Protein AF-A0A842Y4D7-F1 (afdb_monomer_lite)

Structure (mmCIF, N/CA/C/O backbone):
data_AF-A0A842Y4D7-F1
#
_entry.id   AF-A0A842Y4D7-F1
#
loop_
_atom_site.group_PDB
_atom_site.id
_atom_site.type_symbol
_atom_site.label_atom_id
_atom_site.label_alt_id
_atom_site.label_comp_id
_atom_site.label_asym_id
_atom_site.label_entity_id
_atom_site.label_seq_id
_atom_site.pdbx_PDB_ins_code
_atom_site.Cartn_x
_atom_site.Cartn_y
_atom_site.Cartn_z
_atom_site.occupancy
_atom_site.B_iso_or_equiv
_atom_site.auth_seq_id
_atom_site.auth_comp_id
_atom_site.auth_asym_id
_atom_site.auth_atom_id
_atom_site.pdbx_PDB_model_num
ATOM 1 N N . MET A 1 1 ? 16.508 -2.108 -83.467 1.00 43.09 1 MET A N 1
ATOM 2 C CA . MET A 1 1 ? 17.441 -2.883 -82.625 1.00 43.09 1 MET A CA 1
ATOM 3 C C . MET A 1 1 ? 18.650 -1.996 -82.368 1.00 43.09 1 MET A C 1
ATOM 5 O O . MET A 1 1 ? 19.491 -1.855 -83.245 1.00 43.09 1 MET A O 1
ATOM 9 N N . GLU A 1 2 ? 18.670 -1.284 -81.241 1.00 44.28 2 GLU A N 1
ATOM 10 C CA . GLU A 1 2 ? 19.806 -0.431 -80.869 1.00 44.28 2 GLU A CA 1
ATOM 11 C C . GLU A 1 2 ? 20.957 -1.318 -80.395 1.00 44.28 2 GLU A C 1
ATOM 13 O O . GLU A 1 2 ? 20.813 -2.070 -79.431 1.00 44.28 2 GLU A O 1
ATOM 18 N N . ARG A 1 3 ? 22.100 -1.260 -81.080 1.00 43.94 3 ARG A N 1
ATOM 19 C CA . ARG A 1 3 ? 23.306 -1.964 -80.644 1.00 43.94 3 ARG A CA 1
ATOM 20 C C . ARG A 1 3 ? 23.939 -1.147 -79.516 1.00 43.94 3 ARG A C 1
ATOM 22 O O . ARG A 1 3 ? 24.615 -0.157 -79.775 1.00 43.94 3 ARG A O 1
ATOM 29 N N . ARG A 1 4 ? 23.667 -1.528 -78.268 1.00 59.62 4 ARG A N 1
ATOM 30 C CA . ARG A 1 4 ? 24.291 -0.928 -77.081 1.00 59.62 4 ARG A CA 1
ATOM 31 C C . ARG A 1 4 ? 25.570 -1.702 -76.769 1.00 59.62 4 ARG A C 1
ATOM 33 O O . ARG A 1 4 ? 25.510 -2.895 -76.490 1.00 59.62 4 ARG A O 1
ATOM 40 N N . ASN A 1 5 ? 26.718 -1.040 -76.875 1.00 72.50 5 ASN A N 1
ATOM 41 C CA . ASN A 1 5 ? 28.014 -1.624 -76.537 1.00 72.50 5 ASN A CA 1
ATOM 42 C C . ASN A 1 5 ? 28.318 -1.344 -75.060 1.00 72.50 5 ASN A C 1
ATOM 44 O O . ASN A 1 5 ? 28.114 -0.222 -74.601 1.00 72.50 5 ASN A O 1
ATOM 48 N N . ILE A 1 6 ? 28.813 -2.347 -74.334 1.00 69.88 6 ILE A N 1
ATOM 49 C CA . ILE A 1 6 ? 29.261 -2.206 -72.944 1.00 69.88 6 ILE A CA 1
ATOM 50 C C . ILE A 1 6 ? 30.786 -2.288 -72.947 1.00 69.88 6 ILE A C 1
ATOM 52 O O . ILE A 1 6 ? 31.352 -3.297 -73.366 1.00 69.88 6 ILE A O 1
ATOM 56 N N . THR A 1 7 ? 31.449 -1.231 -72.484 1.00 77.31 7 THR A N 1
ATOM 57 C CA . THR A 1 7 ? 32.903 -1.216 -72.294 1.00 77.31 7 THR A CA 1
ATOM 58 C C . THR A 1 7 ? 33.212 -1.644 -70.863 1.00 77.31 7 THR A C 1
ATOM 60 O O . THR A 1 7 ? 32.790 -0.983 -69.916 1.00 77.31 7 THR A O 1
ATOM 63 N N . LEU A 1 8 ? 33.947 -2.744 -70.695 1.00 77.88 8 LEU A N 1
ATOM 64 C CA . LEU A 1 8 ? 34.388 -3.233 -69.388 1.00 77.88 8 LEU A CA 1
ATOM 65 C C . LEU A 1 8 ? 35.894 -3.018 -69.240 1.00 77.88 8 LEU A C 1
ATOM 67 O O . LEU A 1 8 ? 36.689 -3.529 -70.023 1.00 77.88 8 LEU A O 1
ATOM 71 N N . GLU A 1 9 ? 36.283 -2.252 -68.225 1.00 83.06 9 GLU A N 1
ATOM 72 C CA . GLU A 1 9 ? 37.677 -2.120 -67.817 1.00 83.06 9 GLU A CA 1
ATOM 73 C C . GLU A 1 9 ? 38.137 -3.373 -67.066 1.00 83.06 9 GLU A C 1
ATOM 75 O O . GLU A 1 9 ? 37.327 -4.117 -66.508 1.00 83.06 9 GLU A O 1
ATOM 80 N N . LYS A 1 10 ? 39.456 -3.570 -66.981 1.00 79.19 10 LYS A N 1
ATOM 81 C CA . LYS A 1 10 ? 40.061 -4.701 -66.263 1.00 79.19 10 LYS A CA 1
ATOM 82 C C . LYS A 1 10 ? 39.532 -4.839 -64.828 1.00 79.19 10 LYS A C 1
ATOM 84 O O . LYS A 1 10 ? 39.167 -5.935 -64.431 1.00 79.19 10 LYS A O 1
ATOM 89 N N . LYS A 1 11 ? 39.352 -3.722 -64.114 1.00 82.56 11 LYS A N 1
ATOM 90 C CA . LYS A 1 11 ? 38.773 -3.701 -62.759 1.00 82.56 11 LYS A CA 1
ATOM 91 C C . LYS A 1 11 ? 37.356 -4.294 -62.691 1.00 82.56 11 LYS A C 1
ATOM 93 O O . LYS A 1 11 ? 37.004 -4.932 -61.709 1.00 82.56 11 LYS A O 1
ATOM 98 N N . HIS A 1 12 ? 36.543 -4.111 -63.736 1.00 79.44 12 HIS A N 1
ATOM 99 C CA . HIS A 1 12 ? 35.196 -4.682 -63.804 1.00 79.44 12 HIS A CA 1
ATOM 100 C C . HIS A 1 12 ? 35.255 -6.183 -64.115 1.00 79.44 12 HIS A C 1
ATOM 102 O O . HIS A 1 12 ? 34.467 -6.949 -63.572 1.00 79.44 12 HIS A O 1
ATOM 108 N N . LEU A 1 13 ? 36.212 -6.623 -64.938 1.00 78.44 13 LEU A N 1
ATOM 109 C CA . LEU A 1 13 ? 36.452 -8.048 -65.192 1.00 78.44 13 LEU A CA 1
ATOM 110 C C . LEU A 1 13 ? 36.974 -8.779 -63.950 1.00 78.44 13 LEU A C 1
ATOM 112 O O . LEU A 1 13 ? 36.591 -9.923 -63.718 1.00 78.44 13 LEU A O 1
ATOM 116 N N . ASP A 1 14 ? 37.789 -8.110 -63.135 1.00 84.00 14 ASP A N 1
ATOM 117 C CA . ASP A 1 14 ? 38.288 -8.658 -61.873 1.00 84.00 14 ASP A CA 1
ATOM 118 C C . ASP A 1 14 ? 37.129 -8.908 -60.888 1.00 84.00 14 ASP A C 1
ATOM 120 O O . ASP A 1 14 ? 37.040 -9.993 -60.312 1.00 84.00 14 ASP A O 1
ATOM 124 N N . ILE A 1 15 ? 36.178 -7.968 -60.775 1.00 80.56 15 ILE A N 1
ATOM 125 C CA . ILE A 1 15 ? 34.949 -8.128 -59.968 1.00 80.56 15 ILE A CA 1
ATOM 126 C C . ILE A 1 15 ? 34.075 -9.273 -60.503 1.00 80.56 15 ILE A C 1
ATOM 128 O O . ILE A 1 15 ? 33.523 -10.055 -59.732 1.00 80.56 15 ILE A O 1
ATOM 132 N N . LEU A 1 16 ? 33.970 -9.406 -61.827 1.00 82.75 16 LEU A N 1
ATOM 133 C CA . LEU A 1 16 ? 33.182 -10.455 -62.480 1.00 82.75 16 LEU A CA 1
ATOM 134 C C . LEU A 1 16 ? 33.858 -11.833 -62.463 1.00 82.75 16 LEU A C 1
ATOM 136 O O . LEU A 1 16 ? 33.208 -12.823 -62.795 1.00 82.75 16 LEU A O 1
ATOM 140 N N . SER A 1 17 ? 35.136 -11.927 -62.080 1.00 84.94 17 SER A N 1
ATOM 141 C CA . SER A 1 17 ? 35.934 -13.157 -62.163 1.00 84.94 17 SER A CA 1
ATOM 142 C C . SER A 1 17 ? 35.267 -14.397 -61.542 1.00 84.94 17 SER A C 1
ATOM 144 O O . SER A 1 17 ? 35.307 -15.454 -62.176 1.00 84.94 17 SER A O 1
ATOM 146 N N . PRO A 1 18 ? 34.605 -14.325 -60.366 1.00 85.69 18 PRO A N 1
ATOM 147 C CA . PRO A 1 18 ? 33.914 -15.482 -59.792 1.00 85.69 18 PRO A CA 1
ATOM 148 C C . PRO A 1 18 ? 32.770 -15.994 -60.681 1.00 85.69 18 PRO A C 1
ATOM 150 O O . PRO A 1 18 ? 32.625 -17.202 -60.874 1.00 85.69 18 PRO A O 1
ATOM 153 N N . LEU A 1 19 ? 31.994 -15.080 -61.269 1.00 84.00 19 LEU A N 1
ATOM 154 C CA . LEU A 1 19 ? 30.869 -15.403 -62.150 1.00 84.00 19 LEU A CA 1
ATOM 155 C C . LEU A 1 19 ? 31.342 -15.868 -63.530 1.00 84.00 19 LEU A C 1
ATOM 157 O O . LEU A 1 19 ? 30.771 -16.804 -64.088 1.00 84.00 19 LEU A O 1
ATOM 161 N N . LEU A 1 20 ? 32.424 -15.280 -64.047 1.00 85.44 20 LEU A N 1
ATOM 162 C CA . LEU A 1 20 ? 33.056 -15.710 -65.295 1.00 85.44 20 LEU A CA 1
ATOM 163 C C . LEU A 1 20 ? 33.589 -17.138 -65.167 1.00 85.44 20 LEU A C 1
ATOM 165 O O . LEU A 1 20 ? 33.287 -17.972 -66.016 1.00 85.44 20 LEU A O 1
ATOM 169 N N . LYS A 1 21 ? 34.273 -17.470 -64.064 1.00 87.94 21 LYS A N 1
ATOM 170 C CA . LYS A 1 21 ? 34.721 -18.845 -63.785 1.00 87.94 21 LYS A CA 1
ATOM 171 C C . LYS A 1 21 ? 33.551 -19.825 -63.704 1.00 87.94 21 LYS A C 1
ATOM 173 O O . LYS A 1 21 ? 33.630 -20.910 -64.276 1.00 87.94 21 LYS A O 1
ATOM 178 N N . LYS A 1 22 ? 32.456 -19.442 -63.035 1.00 89.44 22 LYS A N 1
ATOM 179 C CA . LYS A 1 22 ? 31.232 -20.258 -62.937 1.00 89.44 22 LYS A CA 1
ATOM 180 C C . LYS A 1 22 ? 30.610 -20.528 -64.311 1.00 89.44 22 LYS A C 1
ATOM 182 O O . LYS A 1 22 ? 30.151 -21.637 -64.570 1.00 89.44 22 LYS A O 1
ATOM 187 N N . ASN A 1 23 ? 30.637 -19.534 -65.192 1.00 87.44 23 ASN A N 1
ATOM 188 C CA . ASN A 1 23 ? 30.020 -19.579 -66.513 1.00 87.44 23 ASN A CA 1
ATOM 189 C C . ASN A 1 23 ? 31.018 -19.864 -67.655 1.00 87.44 23 ASN A C 1
ATOM 191 O O . ASN A 1 23 ? 30.720 -19.548 -68.806 1.00 87.44 23 ASN A O 1
ATOM 195 N N . GLN A 1 24 ? 32.185 -20.460 -67.367 1.00 87.81 24 GLN A N 1
ATOM 196 C CA . GLN A 1 24 ? 33.207 -20.835 -68.365 1.00 87.81 24 GLN A CA 1
ATOM 197 C C . GLN A 1 24 ? 33.633 -19.667 -69.277 1.00 87.81 24 GLN A C 1
ATOM 199 O O . GLN A 1 24 ? 33.617 -19.770 -70.502 1.00 87.81 24 GLN A O 1
ATOM 204 N N . ASP A 1 25 ? 33.952 -18.527 -68.666 1.00 84.31 25 ASP A N 1
ATOM 205 C CA . ASP A 1 25 ? 34.339 -17.266 -69.312 1.00 84.31 25 ASP A CA 1
ATOM 206 C C . ASP A 1 25 ? 33.266 -16.667 -70.246 1.00 84.31 25 ASP A C 1
ATOM 208 O O . ASP A 1 25 ? 33.520 -15.734 -71.014 1.00 84.31 25 ASP A O 1
ATOM 212 N N . ASN A 1 26 ? 32.017 -17.138 -70.147 1.00 86.38 26 ASN A N 1
ATOM 213 C CA . ASN A 1 26 ? 30.892 -16.560 -70.866 1.00 86.38 26 ASN A CA 1
ATOM 214 C C . ASN A 1 26 ? 30.383 -15.289 -70.167 1.00 86.38 26 ASN A C 1
ATOM 216 O O . ASN A 1 26 ? 29.622 -15.324 -69.192 1.00 86.38 26 ASN A O 1
ATOM 220 N N . ILE A 1 27 ? 30.764 -14.144 -70.732 1.00 83.00 27 ILE A N 1
ATOM 221 C CA . ILE A 1 27 ? 30.367 -12.814 -70.251 1.00 83.00 27 ILE A CA 1
ATOM 222 C C . ILE A 1 27 ? 28.844 -12.626 -70.314 1.00 83.00 27 ILE A C 1
ATOM 224 O O . ILE A 1 27 ? 28.258 -12.061 -69.396 1.00 83.00 27 ILE A O 1
ATOM 228 N N . SER A 1 28 ? 28.176 -13.126 -71.358 1.00 82.44 28 SER A N 1
ATOM 229 C CA . SER A 1 28 ? 26.723 -12.943 -71.512 1.00 82.44 28 SER A CA 1
ATOM 230 C C . SER A 1 28 ? 25.927 -13.722 -70.465 1.00 82.44 28 SER A C 1
ATOM 232 O O . SER A 1 28 ? 24.941 -13.209 -69.941 1.00 82.44 28 SER A O 1
ATOM 234 N N . ALA A 1 29 ? 26.361 -14.943 -70.139 1.00 83.88 29 ALA A N 1
ATOM 235 C CA . ALA A 1 29 ? 25.757 -15.742 -69.075 1.00 83.88 29 ALA A CA 1
ATOM 236 C C . ALA A 1 29 ? 25.976 -15.097 -67.697 1.00 83.88 29 ALA A C 1
ATOM 238 O O . ALA A 1 29 ? 25.032 -14.974 -66.923 1.00 83.88 29 ALA A O 1
ATOM 239 N N . SER A 1 30 ? 27.183 -14.582 -67.449 1.00 87.38 30 SER A N 1
ATOM 240 C CA . SER A 1 30 ? 27.519 -13.888 -66.199 1.00 87.38 30 SER A CA 1
ATOM 241 C C . SER A 1 30 ? 26.712 -12.598 -66.011 1.00 87.38 30 SER A C 1
ATOM 243 O O . SER A 1 30 ? 26.229 -12.322 -64.919 1.00 87.38 30 SER A O 1
ATOM 245 N N . ILE A 1 31 ? 26.506 -11.821 -67.082 1.00 85.62 31 ILE A N 1
ATOM 246 C CA . ILE A 1 31 ? 25.659 -10.619 -67.044 1.00 85.62 31 ILE A CA 1
ATOM 247 C C . ILE A 1 31 ? 24.193 -10.986 -66.789 1.00 85.62 31 ILE A C 1
ATOM 249 O O . ILE A 1 31 ? 23.522 -10.285 -66.037 1.00 85.62 31 ILE A O 1
ATOM 253 N N . ARG A 1 32 ? 23.685 -12.077 -67.380 1.00 85.75 32 ARG A N 1
ATOM 254 C CA . ARG A 1 32 ? 22.308 -12.531 -67.129 1.00 85.75 32 ARG A CA 1
ATOM 255 C C . ARG A 1 32 ? 22.097 -12.887 -65.659 1.00 85.75 32 ARG A C 1
ATOM 257 O O . ARG A 1 32 ? 21.119 -12.446 -65.079 1.00 85.75 32 ARG A O 1
ATOM 264 N N . GLU A 1 33 ? 23.048 -13.584 -65.052 1.00 85.69 33 GLU A N 1
ATOM 265 C CA . GLU A 1 33 ? 22.995 -13.935 -63.631 1.00 85.69 33 GLU A CA 1
ATOM 266 C C . GLU A 1 33 ? 23.011 -12.699 -62.714 1.00 85.69 33 GLU A C 1
ATOM 268 O O . GLU A 1 33 ? 22.310 -12.666 -61.708 1.00 85.69 33 GLU A O 1
ATOM 273 N N . ILE A 1 34 ? 23.739 -11.642 -63.090 1.00 86.81 34 ILE A N 1
ATOM 274 C CA . ILE A 1 34 ? 23.719 -10.354 -62.373 1.00 86.81 34 ILE A CA 1
ATOM 275 C C . ILE A 1 34 ? 22.367 -9.659 -62.506 1.00 86.81 34 ILE A C 1
ATOM 277 O O . ILE A 1 34 ? 21.892 -9.065 -61.544 1.00 86.81 34 ILE A O 1
ATOM 281 N N . ILE A 1 35 ? 21.747 -9.722 -63.685 1.00 84.81 35 ILE A N 1
ATOM 282 C CA . ILE A 1 35 ? 20.408 -9.165 -63.906 1.00 84.81 35 ILE A CA 1
ATOM 283 C C . ILE A 1 35 ? 19.374 -9.938 -63.080 1.00 84.81 35 ILE A C 1
ATOM 285 O O . ILE A 1 35 ? 18.544 -9.311 -62.429 1.00 84.81 35 ILE A O 1
ATOM 289 N N . ASP A 1 36 ? 19.455 -11.269 -63.054 1.00 86.69 36 ASP A N 1
ATOM 290 C CA . ASP A 1 36 ? 18.560 -12.115 -62.259 1.00 86.69 36 ASP A CA 1
ATOM 291 C C . ASP A 1 36 ? 18.745 -11.850 -60.756 1.00 86.69 36 ASP A C 1
ATOM 293 O O . ASP A 1 36 ? 17.771 -11.721 -60.015 1.00 86.69 36 ASP A O 1
ATOM 297 N N . PHE A 1 37 ? 19.992 -11.687 -60.304 1.00 83.25 37 PHE A N 1
ATOM 298 C CA . PHE A 1 37 ? 20.298 -11.272 -58.937 1.00 83.25 37 PHE A CA 1
ATOM 299 C C . PHE A 1 37 ? 19.726 -9.882 -58.626 1.00 83.25 37 PHE A C 1
ATOM 301 O O . PHE A 1 37 ? 19.046 -9.716 -57.617 1.00 83.25 37 PHE A O 1
ATOM 308 N N . ALA A 1 38 ? 19.926 -8.896 -59.504 1.00 83.44 38 ALA A N 1
ATOM 309 C CA . ALA A 1 38 ? 19.381 -7.552 -59.331 1.00 83.44 38 ALA A CA 1
ATOM 310 C C . ALA A 1 38 ? 17.844 -7.552 -59.273 1.00 83.44 38 ALA A C 1
ATOM 312 O O . ALA A 1 38 ? 17.273 -6.845 -58.448 1.00 83.44 38 ALA A O 1
ATOM 313 N N . ASP A 1 39 ? 17.170 -8.372 -60.082 1.00 82.25 39 ASP A N 1
ATOM 314 C CA . ASP A 1 39 ? 15.712 -8.539 -60.040 1.00 82.25 39 ASP A CA 1
ATOM 315 C C . ASP A 1 39 ? 15.241 -9.151 -58.709 1.00 82.25 39 ASP A C 1
ATOM 317 O O . ASP A 1 39 ? 14.276 -8.669 -58.115 1.00 82.25 39 ASP A O 1
ATOM 321 N N . ILE A 1 40 ? 15.951 -10.157 -58.180 1.00 81.31 40 ILE A N 1
ATOM 322 C CA . ILE A 1 40 ? 15.676 -10.723 -56.847 1.00 81.31 40 ILE A CA 1
ATOM 323 C C . ILE A 1 40 ? 15.850 -9.660 -55.755 1.00 81.31 40 ILE A C 1
ATOM 325 O O . ILE A 1 40 ? 14.991 -9.542 -54.875 1.00 81.31 40 ILE A O 1
ATOM 329 N N . MET A 1 41 ? 16.921 -8.866 -55.818 1.00 74.12 41 MET A N 1
ATOM 330 C CA . MET A 1 41 ? 17.181 -7.809 -54.840 1.00 74.12 41 MET A CA 1
ATOM 331 C C . MET A 1 41 ? 16.126 -6.698 -54.926 1.00 74.12 41 MET A C 1
ATOM 333 O O . MET A 1 41 ? 15.573 -6.307 -53.905 1.00 74.12 41 MET A O 1
ATOM 337 N N . ILE A 1 42 ? 15.743 -6.251 -56.125 1.00 77.75 42 ILE A N 1
ATOM 338 C CA . ILE A 1 42 ? 14.675 -5.251 -56.298 1.00 77.75 42 ILE A CA 1
ATOM 339 C C . ILE A 1 42 ? 13.334 -5.787 -55.782 1.00 77.75 42 ILE A C 1
ATOM 341 O O . ILE A 1 42 ? 12.612 -5.068 -55.095 1.00 77.75 42 ILE A O 1
ATOM 345 N N . LYS A 1 43 ? 12.991 -7.052 -56.054 1.00 77.12 43 LYS A N 1
ATOM 346 C CA . LYS A 1 43 ? 11.752 -7.668 -55.544 1.00 77.12 43 LYS A CA 1
ATOM 347 C C . LYS A 1 43 ? 11.727 -7.786 -54.022 1.00 77.12 43 LYS A C 1
ATOM 349 O O . LYS A 1 43 ? 10.657 -7.669 -53.432 1.00 77.12 43 LYS A O 1
ATOM 354 N N . SER A 1 44 ? 12.882 -8.029 -53.409 1.00 69.12 44 SER A N 1
ATOM 355 C CA . SER A 1 44 ? 12.997 -8.247 -51.963 1.00 69.12 44 SER A CA 1
ATOM 356 C C . SER A 1 44 ? 13.119 -6.935 -51.176 1.00 69.12 44 SER A C 1
ATOM 358 O O . SER A 1 44 ? 12.563 -6.837 -50.086 1.00 69.12 44 SER A O 1
ATOM 360 N N . TYR A 1 45 ? 13.784 -5.917 -51.739 1.00 68.38 45 TYR A N 1
ATOM 361 C CA . TYR A 1 45 ? 14.175 -4.679 -51.042 1.00 68.38 45 TYR A CA 1
ATOM 362 C C . TYR A 1 45 ? 13.611 -3.386 -51.674 1.00 68.38 45 TYR A C 1
ATOM 364 O O . TYR A 1 45 ? 13.830 -2.284 -51.170 1.00 68.38 45 TYR A O 1
ATOM 372 N N . GLY A 1 46 ? 12.863 -3.485 -52.777 1.00 74.31 46 GLY A N 1
ATOM 373 C CA . GLY A 1 46 ? 12.217 -2.367 -53.479 1.00 74.31 46 GLY A CA 1
ATOM 374 C C . GLY A 1 46 ? 13.129 -1.585 -54.434 1.00 74.31 46 GLY A C 1
ATOM 375 O O . GLY A 1 46 ? 12.651 -1.089 -55.455 1.00 74.31 46 GLY A O 1
ATOM 376 N N . SER A 1 47 ? 14.431 -1.503 -54.152 1.00 78.75 47 SER A N 1
ATOM 377 C CA . SER A 1 47 ? 15.455 -0.909 -55.025 1.00 78.75 47 SER A CA 1
ATOM 378 C C . SER A 1 47 ? 16.821 -1.577 -54.815 1.00 78.75 47 SER A C 1
ATOM 380 O O . SER A 1 47 ? 17.020 -2.313 -53.846 1.00 78.75 47 SER A O 1
ATOM 382 N N . ILE A 1 48 ? 17.769 -1.332 -55.728 1.00 75.50 48 ILE A N 1
ATOM 383 C CA . ILE A 1 48 ? 19.151 -1.821 -55.583 1.00 75.50 48 ILE A CA 1
ATOM 384 C C . ILE A 1 48 ? 19.881 -1.022 -54.497 1.00 75.50 48 ILE A C 1
ATOM 386 O O . ILE A 1 48 ? 20.663 -1.593 -53.747 1.00 75.50 48 ILE A O 1
ATOM 390 N N . GLU A 1 49 ? 19.600 0.275 -54.376 1.00 74.94 49 GLU A N 1
ATOM 391 C CA . GLU A 1 49 ? 20.174 1.137 -53.342 1.00 74.94 49 GLU A CA 1
ATOM 392 C C . GLU A 1 49 ? 19.822 0.627 -51.938 1.00 74.94 49 GLU A C 1
ATOM 394 O O . GLU A 1 49 ? 20.719 0.446 -51.122 1.00 74.94 49 GLU A O 1
ATOM 399 N N . ASN A 1 50 ? 18.556 0.264 -51.695 1.00 70.62 50 ASN A N 1
ATOM 400 C CA . ASN A 1 50 ? 18.122 -0.301 -50.412 1.00 70.62 50 ASN A CA 1
ATOM 401 C C . ASN A 1 50 ? 18.789 -1.653 -50.122 1.00 70.62 50 ASN A C 1
ATOM 403 O O . ASN A 1 50 ? 19.125 -1.946 -48.983 1.00 70.62 50 ASN A O 1
ATOM 407 N N . ALA A 1 51 ? 18.984 -2.481 -51.152 1.00 73.88 51 ALA A N 1
ATOM 408 C CA . ALA A 1 51 ? 19.674 -3.762 -51.030 1.00 73.88 51 ALA A CA 1
ATOM 409 C C . ALA A 1 51 ? 21.163 -3.602 -50.679 1.00 73.88 51 ALA A C 1
ATOM 411 O O . ALA A 1 51 ? 21.706 -4.406 -49.923 1.00 73.88 51 ALA A O 1
ATOM 412 N N . ILE A 1 52 ? 21.826 -2.582 -51.233 1.00 73.56 52 ILE A N 1
ATOM 413 C CA . ILE A 1 52 ? 23.213 -2.240 -50.900 1.00 73.56 52 ILE A CA 1
ATOM 414 C C . ILE A 1 52 ? 23.283 -1.692 -49.474 1.00 73.56 52 ILE A C 1
ATOM 416 O O . ILE A 1 52 ? 24.134 -2.140 -48.711 1.00 73.56 52 ILE A O 1
ATOM 420 N N . ASP A 1 53 ? 22.381 -0.786 -49.097 1.00 70.06 53 ASP A N 1
ATOM 421 C CA . ASP A 1 53 ? 22.308 -0.253 -47.736 1.00 70.06 53 ASP A CA 1
ATOM 422 C C . ASP A 1 53 ? 22.063 -1.365 -46.706 1.00 70.06 53 ASP A C 1
ATOM 424 O O . ASP A 1 53 ? 22.750 -1.403 -45.684 1.00 70.06 53 ASP A O 1
ATOM 428 N N . ASP A 1 54 ? 21.173 -2.321 -46.992 1.00 66.25 54 ASP A N 1
ATOM 429 C CA . ASP A 1 54 ? 20.952 -3.500 -46.147 1.00 66.25 54 ASP A CA 1
ATOM 430 C C . ASP A 1 54 ? 22.190 -4.408 -46.095 1.00 66.25 54 ASP A C 1
ATOM 432 O O . ASP A 1 54 ? 22.569 -4.850 -45.014 1.00 66.25 54 ASP A O 1
ATOM 436 N N . ALA A 1 55 ? 22.873 -4.662 -47.217 1.00 65.31 55 ALA A N 1
ATOM 437 C CA . ALA A 1 55 ? 24.081 -5.496 -47.240 1.00 65.31 55 ALA A CA 1
ATOM 438 C C . ALA A 1 55 ? 25.251 -4.865 -46.462 1.00 65.31 55 ALA A C 1
ATOM 440 O O . ALA A 1 55 ? 25.912 -5.541 -45.674 1.00 65.31 55 ALA A O 1
ATOM 441 N N . VAL A 1 56 ? 25.470 -3.557 -46.627 1.00 60.59 56 VAL A N 1
ATOM 442 C CA . VAL A 1 56 ? 26.456 -2.778 -45.860 1.00 60.59 56 VAL A CA 1
ATOM 443 C C . VAL A 1 56 ? 26.059 -2.716 -44.384 1.00 60.59 56 VAL A C 1
ATOM 445 O O . VAL A 1 56 ? 26.919 -2.773 -43.502 1.00 60.59 56 VAL A O 1
ATOM 448 N N . SER A 1 57 ? 24.760 -2.638 -44.091 1.00 58.59 57 SER A N 1
ATOM 449 C CA . SER A 1 57 ? 24.250 -2.711 -42.722 1.00 58.59 57 SER A CA 1
ATOM 450 C C . SER A 1 57 ? 24.511 -4.080 -42.102 1.00 58.59 57 SER A C 1
ATOM 452 O O . SER A 1 57 ? 24.983 -4.127 -40.971 1.00 58.59 57 SER A O 1
ATOM 454 N N . ILE A 1 58 ? 24.298 -5.178 -42.833 1.00 58.47 58 ILE A N 1
ATOM 455 C CA . ILE A 1 58 ? 24.603 -6.549 -42.394 1.00 58.47 58 ILE A CA 1
ATOM 456 C C . ILE A 1 58 ? 26.102 -6.704 -42.113 1.00 58.47 58 ILE A C 1
ATOM 458 O O . ILE A 1 58 ? 26.463 -7.177 -41.040 1.00 58.47 58 ILE A O 1
ATOM 462 N N . GLU A 1 59 ? 26.980 -6.228 -42.996 1.00 52.75 59 GLU A N 1
ATOM 463 C CA . GLU A 1 59 ? 28.435 -6.296 -42.791 1.00 52.75 59 GLU A CA 1
ATOM 464 C C . GLU A 1 59 ? 28.897 -5.445 -41.585 1.00 52.75 59 GLU A C 1
ATOM 466 O O . GLU A 1 59 ? 29.776 -5.846 -40.817 1.00 52.75 59 GLU A O 1
ATOM 471 N N . ARG A 1 60 ? 28.271 -4.282 -41.346 1.00 52.22 60 ARG A N 1
ATOM 472 C CA . ARG A 1 60 ? 28.495 -3.481 -40.123 1.00 52.22 60 ARG A CA 1
ATOM 473 C C . ARG A 1 60 ? 27.939 -4.160 -38.869 1.00 52.22 60 ARG A C 1
ATOM 475 O O . ARG A 1 60 ? 28.547 -4.044 -37.805 1.00 52.22 60 ARG A O 1
ATOM 482 N N . ILE A 1 61 ? 26.807 -4.855 -38.979 1.00 53.84 61 ILE A N 1
ATOM 483 C CA . ILE A 1 61 ? 26.204 -5.641 -37.899 1.00 53.84 61 ILE A CA 1
ATOM 484 C C . ILE A 1 61 ? 27.128 -6.812 -37.541 1.00 53.84 61 ILE A C 1
ATOM 486 O O . ILE A 1 61 ? 27.435 -6.973 -36.371 1.00 53.84 61 ILE A O 1
ATOM 490 N N . GLU A 1 62 ? 27.657 -7.566 -38.503 1.00 53.47 62 GLU A N 1
ATOM 491 C CA . GLU A 1 62 ? 28.538 -8.715 -38.233 1.00 53.47 62 GLU A CA 1
ATOM 492 C C . GLU A 1 62 ? 29.868 -8.328 -37.563 1.00 53.47 62 GLU A C 1
ATOM 494 O O . GLU A 1 62 ? 30.387 -9.077 -36.737 1.00 53.47 62 GLU A O 1
ATOM 499 N N . ASN A 1 63 ? 30.403 -7.139 -37.858 1.00 53.47 63 ASN A N 1
ATOM 500 C CA . ASN A 1 63 ? 31.687 -6.691 -37.310 1.00 53.47 63 ASN A CA 1
ATOM 501 C C . ASN A 1 63 ? 31.596 -6.020 -35.923 1.00 53.47 63 ASN A C 1
ATOM 503 O O . ASN A 1 63 ? 32.627 -5.821 -35.279 1.00 53.47 63 ASN A O 1
ATOM 507 N N . GLN A 1 64 ? 30.400 -5.645 -35.450 1.00 55.00 64 GLN A N 1
ATOM 508 C CA . GLN A 1 64 ? 30.217 -4.925 -34.174 1.00 55.00 64 GLN A CA 1
ATOM 509 C C . GLN A 1 64 ? 29.034 -5.417 -33.320 1.00 55.00 64 GLN A C 1
ATOM 511 O O . GLN A 1 64 ? 28.829 -4.901 -32.220 1.00 55.00 64 GLN A O 1
ATOM 516 N N . ARG A 1 65 ? 28.213 -6.364 -33.797 1.00 62.44 65 ARG A N 1
ATOM 517 C CA . ARG A 1 65 ? 26.926 -6.732 -33.181 1.00 62.44 65 ARG A CA 1
ATOM 518 C C . ARG A 1 65 ? 26.657 -8.235 -33.272 1.00 62.44 65 ARG A C 1
ATOM 520 O O . ARG A 1 65 ? 27.179 -8.944 -34.122 1.00 62.44 65 ARG A O 1
ATOM 527 N N . LEU A 1 66 ? 25.810 -8.721 -32.367 1.00 67.38 66 LEU A N 1
ATOM 528 C CA . LEU A 1 66 ? 25.380 -10.117 -32.318 1.00 67.38 66 LEU A CA 1
ATOM 529 C C . LEU A 1 66 ? 24.000 -10.256 -32.963 1.00 67.38 66 LEU A C 1
ATOM 531 O O . LEU A 1 66 ? 23.040 -9.622 -32.524 1.00 67.38 66 LEU A O 1
ATOM 535 N N . LEU A 1 67 ? 23.895 -11.119 -33.973 1.00 71.62 67 LEU A N 1
ATOM 536 C CA . LEU A 1 67 ? 22.606 -11.576 -34.482 1.00 71.62 67 LEU A CA 1
ATOM 537 C C . LEU A 1 67 ? 22.045 -12.620 -33.513 1.00 71.62 67 LEU A C 1
ATOM 539 O O . LEU A 1 67 ? 22.631 -13.684 -33.318 1.00 71.62 67 LEU A O 1
ATOM 543 N N . VAL A 1 68 ? 20.913 -12.298 -32.893 1.00 79.56 68 VAL A N 1
ATOM 544 C CA . VAL A 1 68 ? 20.190 -13.191 -31.985 1.00 79.56 68 VAL A CA 1
ATOM 545 C C . VAL A 1 68 ? 18.827 -13.529 -32.567 1.00 79.56 68 VAL A C 1
ATOM 547 O O . VAL A 1 68 ? 18.183 -12.694 -33.202 1.00 79.56 68 VAL A O 1
ATOM 550 N N . ASP A 1 69 ? 18.381 -14.762 -32.337 1.00 85.38 69 ASP A N 1
ATOM 551 C CA . ASP A 1 69 ? 17.029 -15.176 -32.695 1.00 85.38 69 ASP A CA 1
ATOM 552 C C . ASP A 1 69 ? 15.978 -14.291 -31.998 1.00 85.38 69 ASP A C 1
ATOM 554 O O . ASP A 1 69 ? 16.162 -13.849 -30.857 1.00 85.38 69 ASP A O 1
ATOM 558 N N . GLN A 1 70 ? 14.853 -14.045 -32.675 1.00 82.06 70 GLN A N 1
ATOM 559 C CA . GLN A 1 70 ? 13.800 -13.169 -32.167 1.00 82.06 70 GLN A CA 1
ATOM 560 C C . GLN A 1 70 ? 13.237 -13.648 -30.819 1.00 82.06 70 GLN A C 1
ATOM 562 O O . GLN A 1 70 ? 12.928 -12.810 -29.970 1.00 82.06 70 GLN A O 1
ATOM 567 N N . ALA A 1 71 ? 13.104 -14.960 -30.597 1.00 87.06 71 ALA A N 1
ATOM 568 C CA . ALA A 1 71 ? 12.587 -15.496 -29.341 1.00 87.06 71 ALA A CA 1
ATOM 569 C C . ALA A 1 71 ? 13.568 -15.255 -28.186 1.00 87.06 71 ALA A C 1
ATOM 571 O O . ALA A 1 71 ? 13.155 -14.833 -27.106 1.00 87.06 71 ALA A O 1
ATOM 572 N N . ILE A 1 72 ? 14.869 -15.439 -28.434 1.00 88.12 72 ILE A N 1
ATOM 573 C CA . ILE A 1 72 ? 15.925 -15.139 -27.455 1.00 88.12 72 ILE A CA 1
ATOM 574 C C . ILE A 1 72 ? 15.907 -13.648 -27.110 1.00 88.12 72 ILE A C 1
ATOM 576 O O . ILE A 1 72 ? 15.982 -13.281 -25.939 1.00 88.12 72 ILE A O 1
ATOM 580 N N . TRP A 1 73 ? 15.753 -12.782 -28.114 1.00 86.88 73 TRP A N 1
ATOM 581 C CA . TRP A 1 73 ? 15.676 -11.341 -27.894 1.00 86.88 73 TRP A CA 1
ATOM 582 C C . TRP A 1 73 ? 14.468 -10.928 -27.045 1.00 86.88 73 TRP A C 1
ATOM 584 O O . TRP A 1 73 ? 14.619 -10.145 -26.108 1.00 86.88 73 TRP A O 1
ATOM 594 N N . GLN A 1 74 ? 13.276 -11.466 -27.326 1.00 88.19 74 GLN A N 1
ATOM 595 C CA . GLN A 1 74 ? 12.096 -11.177 -26.501 1.00 88.19 74 GLN A CA 1
ATOM 596 C C . GLN A 1 74 ? 12.276 -11.670 -25.062 1.00 88.19 74 GLN A C 1
ATOM 598 O O . GLN A 1 74 ? 11.928 -10.943 -24.136 1.00 88.19 74 GLN A O 1
ATOM 603 N N . TRP A 1 75 ? 12.888 -12.839 -24.867 1.00 91.00 75 TRP A N 1
ATOM 604 C CA . TRP A 1 75 ? 13.194 -13.351 -23.532 1.00 91.00 75 TRP A CA 1
ATOM 605 C C . TRP A 1 75 ? 14.164 -12.438 -22.761 1.00 91.00 75 TRP A C 1
ATOM 607 O O . TRP A 1 75 ? 13.905 -12.104 -21.607 1.00 91.00 75 TRP A O 1
ATOM 617 N N . ILE A 1 76 ? 15.235 -11.951 -23.401 1.00 91.06 76 ILE A N 1
ATOM 618 C CA . ILE A 1 76 ? 16.171 -10.991 -22.785 1.00 91.06 76 ILE A CA 1
ATOM 619 C C . ILE A 1 76 ? 15.443 -9.704 -22.375 1.00 91.06 76 ILE A C 1
ATOM 621 O O . ILE A 1 76 ? 15.641 -9.201 -21.267 1.00 91.06 76 ILE A O 1
ATOM 625 N N . LEU A 1 77 ? 14.573 -9.187 -23.245 1.00 90.69 77 LEU A N 1
ATOM 626 C CA . LEU A 1 77 ? 13.772 -8.002 -22.953 1.00 90.69 77 LEU A CA 1
ATOM 627 C C . LEU A 1 77 ? 12.843 -8.219 -21.755 1.00 90.69 77 LEU A C 1
ATOM 629 O O . LEU A 1 77 ? 12.763 -7.350 -20.888 1.00 90.69 77 LEU A O 1
ATOM 633 N N . GLU A 1 78 ? 12.190 -9.378 -21.668 1.00 90.69 78 GLU A N 1
ATOM 634 C CA . GLU A 1 78 ? 11.360 -9.755 -20.521 1.00 90.69 78 GLU A CA 1
ATOM 635 C C . GLU A 1 78 ? 12.173 -9.838 -19.224 1.00 90.69 78 GLU A C 1
ATOM 637 O O . GLU A 1 78 ? 11.746 -9.301 -18.202 1.00 90.69 78 GLU A O 1
ATOM 642 N N . CYS A 1 79 ? 13.372 -10.426 -19.264 1.00 89.38 79 CYS A N 1
ATOM 643 C CA . CYS A 1 79 ? 14.271 -10.497 -18.111 1.00 89.38 79 CYS A CA 1
ATOM 644 C C . CYS A 1 79 ? 14.806 -9.127 -17.659 1.00 89.38 79 CYS A C 1
ATOM 646 O O . CYS A 1 79 ? 15.228 -8.993 -16.513 1.00 89.38 79 CYS A O 1
ATOM 648 N N . SER A 1 80 ? 14.795 -8.117 -18.533 1.00 89.81 80 SER A N 1
ATOM 649 C CA . SER A 1 80 ? 15.233 -6.746 -18.223 1.00 89.81 80 SER A CA 1
ATOM 650 C C . SER A 1 80 ? 14.121 -5.836 -17.678 1.00 89.81 80 SER A C 1
ATOM 652 O O . SER A 1 80 ? 14.362 -4.667 -17.353 1.00 89.81 80 SER A O 1
ATOM 654 N N . ARG A 1 81 ? 12.879 -6.330 -17.593 1.00 90.62 81 ARG A N 1
ATOM 655 C CA . ARG A 1 81 ? 11.742 -5.541 -17.099 1.00 90.62 81 ARG A CA 1
ATOM 656 C C . ARG A 1 81 ? 11.962 -5.111 -15.655 1.00 90.62 81 ARG A C 1
ATOM 658 O O . ARG A 1 81 ? 12.497 -5.860 -14.847 1.00 90.62 81 ARG A O 1
ATOM 665 N N . GLY A 1 82 ? 11.577 -3.872 -15.354 1.00 91.00 82 GLY A N 1
ATOM 666 C CA . GLY A 1 82 ? 11.798 -3.290 -14.028 1.00 91.00 82 GLY A CA 1
ATOM 667 C C . GLY A 1 82 ? 13.261 -3.043 -13.632 1.00 91.00 82 GLY A C 1
ATOM 668 O O . GLY A 1 82 ? 13.481 -2.658 -12.488 1.00 91.00 82 GLY A O 1
ATOM 669 N N . LEU A 1 83 ? 14.239 -3.257 -14.526 1.00 92.94 83 LEU A N 1
ATOM 670 C CA . LEU A 1 83 ? 15.654 -2.957 -14.282 1.00 92.94 83 LEU A CA 1
ATOM 671 C C . LEU A 1 83 ? 16.134 -1.757 -15.103 1.00 92.94 83 LEU A C 1
ATOM 673 O O . LEU A 1 83 ? 15.847 -1.694 -16.305 1.00 92.94 83 LEU A O 1
ATOM 677 N N . LEU A 1 84 ? 16.874 -0.831 -14.491 1.00 92.31 84 LEU A N 1
ATOM 678 C CA . LEU A 1 84 ? 17.548 0.250 -15.208 1.00 92.31 84 LEU A CA 1
ATOM 679 C C . LEU A 1 84 ? 18.895 -0.226 -15.774 1.00 92.31 84 LEU A C 1
ATOM 681 O O . LEU A 1 84 ? 19.623 -0.986 -15.131 1.00 92.31 84 LEU A O 1
ATOM 685 N N . PRO A 1 85 ? 19.266 0.229 -16.982 1.00 89.75 85 PRO A N 1
ATOM 686 C CA . PRO A 1 85 ? 20.578 -0.048 -17.545 1.00 89.75 85 PRO A CA 1
ATOM 687 C C . PRO A 1 85 ? 21.668 0.674 -16.744 1.00 89.75 85 PRO A C 1
ATOM 689 O O . PRO A 1 85 ? 21.526 1.848 -16.393 1.00 89.75 85 PRO A O 1
ATOM 692 N N . GLU A 1 86 ? 22.783 -0.017 -16.499 1.00 85.88 86 GLU A N 1
ATOM 693 C CA . GLU A 1 86 ? 23.961 0.573 -15.861 1.00 85.88 86 GLU A CA 1
ATOM 694 C C . GLU A 1 86 ? 24.510 1.743 -16.689 1.00 85.88 86 GLU A C 1
ATOM 696 O O . GLU A 1 86 ? 24.513 1.698 -17.922 1.00 85.88 86 GLU A O 1
ATOM 701 N N . LYS A 1 87 ? 25.039 2.775 -16.017 1.00 82.25 87 LYS A N 1
ATOM 702 C CA . LYS A 1 87 ? 25.537 3.998 -16.671 1.00 82.25 87 LYS A CA 1
ATOM 703 C C . LYS A 1 87 ? 26.545 3.707 -17.791 1.00 82.25 87 LYS A C 1
ATOM 705 O O . LYS A 1 87 ? 26.405 4.251 -18.880 1.00 82.25 87 LYS A O 1
ATOM 710 N N . GLY A 1 88 ? 27.478 2.776 -17.570 1.00 81.06 88 GLY A N 1
ATOM 711 C CA . GLY A 1 88 ? 28.466 2.388 -18.583 1.00 81.06 88 GLY A CA 1
ATOM 712 C C . GLY A 1 88 ? 27.855 1.763 -19.845 1.00 81.06 88 GLY A C 1
ATOM 713 O O . GLY A 1 88 ? 28.387 1.944 -20.936 1.00 81.06 88 GLY A O 1
ATOM 714 N N . ILE A 1 89 ? 26.708 1.079 -19.732 1.00 83.88 89 ILE A N 1
ATOM 715 C CA . ILE A 1 89 ? 25.977 0.557 -20.898 1.00 83.88 89 ILE A CA 1
ATOM 716 C C . ILE A 1 89 ? 25.385 1.722 -21.693 1.00 83.88 89 ILE A C 1
ATOM 718 O O . ILE A 1 89 ? 25.529 1.764 -22.912 1.00 83.88 89 ILE A O 1
ATOM 722 N N . VAL A 1 90 ? 24.767 2.689 -21.012 1.00 84.88 90 VAL A N 1
ATOM 723 C CA . VAL A 1 90 ? 24.167 3.870 -21.652 1.00 84.88 90 VAL A CA 1
ATOM 724 C C . VAL A 1 90 ? 25.230 4.690 -22.387 1.00 84.88 90 VAL A C 1
ATOM 726 O O . VAL A 1 90 ? 25.054 5.005 -23.561 1.00 84.88 90 VAL A O 1
ATOM 729 N N . GLU A 1 91 ? 26.365 4.949 -21.734 1.00 79.81 91 GLU A N 1
ATOM 730 C CA . GLU A 1 91 ? 27.513 5.670 -22.306 1.00 79.81 91 GLU A CA 1
ATOM 731 C C . GLU A 1 91 ? 28.169 4.929 -23.482 1.00 79.81 91 GLU A C 1
ATOM 733 O O . GLU A 1 91 ? 28.775 5.558 -24.345 1.00 79.81 91 GLU A O 1
ATOM 738 N N . SER A 1 92 ? 28.054 3.598 -23.545 1.00 78.75 92 SER A N 1
ATOM 739 C CA . SER A 1 92 ? 28.571 2.817 -24.678 1.00 78.75 92 SER A CA 1
ATOM 740 C C . SER A 1 92 ? 27.660 2.842 -25.909 1.00 78.75 92 SER A C 1
ATOM 742 O O . SER A 1 92 ? 28.128 2.609 -27.023 1.00 78.75 92 SER A O 1
ATOM 744 N N . LEU A 1 93 ? 26.361 3.099 -25.719 1.00 77.69 93 LEU A N 1
ATOM 745 C CA . LEU A 1 93 ? 25.364 3.105 -26.792 1.00 77.69 93 LEU A CA 1
ATOM 746 C C . LEU A 1 93 ? 25.188 4.488 -27.427 1.00 77.69 93 LEU A C 1
ATOM 748 O O . LEU A 1 93 ? 24.729 4.575 -28.565 1.00 77.69 93 LEU A O 1
ATOM 752 N N . ILE A 1 94 ? 25.513 5.552 -26.691 1.00 72.62 94 ILE A N 1
ATOM 753 C CA . ILE A 1 94 ? 25.273 6.94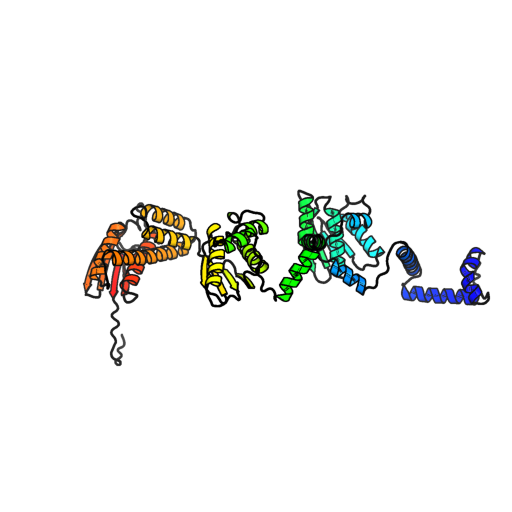3 -27.080 1.00 72.62 94 ILE A CA 1
ATOM 754 C C . ILE A 1 94 ? 26.514 7.762 -26.746 1.00 72.62 94 ILE A C 1
ATOM 756 O O . ILE A 1 94 ? 27.028 7.686 -25.633 1.00 72.62 94 ILE A O 1
ATOM 760 N N . GLU A 1 95 ? 27.003 8.549 -27.705 1.00 61.19 95 GLU A N 1
ATOM 761 C CA . GLU A 1 95 ? 28.227 9.324 -27.511 1.00 61.19 95 GLU A CA 1
ATOM 762 C C . GLU A 1 95 ? 28.081 10.360 -26.370 1.00 61.19 95 GLU A C 1
ATOM 764 O O . GLU A 1 95 ? 27.126 11.143 -26.372 1.00 61.19 95 GLU A O 1
ATOM 769 N N . PRO A 1 96 ? 29.051 10.456 -25.433 1.00 51.22 96 PRO A N 1
ATOM 770 C CA . PRO A 1 96 ? 28.942 11.271 -24.211 1.00 51.22 96 PRO A CA 1
ATOM 771 C C . PRO A 1 96 ? 28.761 12.787 -24.398 1.00 51.22 96 PRO A C 1
ATOM 773 O O . PRO A 1 96 ? 28.534 13.506 -23.428 1.00 51.22 96 PRO A O 1
ATOM 776 N N . HIS A 1 97 ? 28.914 13.307 -25.617 1.00 50.03 97 HIS A N 1
ATOM 777 C CA . HIS A 1 97 ? 29.062 14.744 -25.872 1.00 50.03 97 HIS A CA 1
ATOM 778 C C . HIS A 1 97 ? 27.738 15.480 -26.145 1.00 50.03 97 HIS A C 1
ATOM 780 O O . HIS A 1 97 ? 27.761 16.696 -26.320 1.00 50.03 97 HIS A O 1
ATOM 786 N N . PHE A 1 98 ? 26.592 14.785 -26.158 1.00 49.69 98 PHE A N 1
ATOM 787 C CA . PHE A 1 98 ? 25.315 15.343 -26.636 1.00 49.69 98 PHE A CA 1
ATOM 788 C C . PHE A 1 98 ? 24.191 15.457 -25.602 1.00 49.69 98 PHE A C 1
ATOM 790 O O . PHE A 1 98 ? 23.074 15.817 -25.970 1.00 49.69 98 PHE A O 1
ATOM 797 N N . PHE A 1 99 ? 24.444 15.222 -24.312 1.00 56.97 99 PHE A N 1
ATOM 798 C CA . PHE A 1 99 ? 23.363 15.311 -23.325 1.00 56.97 99 PHE A CA 1
ATOM 799 C C . PHE A 1 99 ? 22.728 16.711 -23.248 1.00 56.97 99 PHE A C 1
ATOM 801 O O . PHE A 1 99 ? 21.591 16.817 -22.829 1.00 56.97 99 PHE A O 1
ATOM 808 N N . SER A 1 100 ? 23.374 17.785 -23.711 1.00 57.50 100 SER A N 1
ATOM 809 C CA . SER A 1 100 ? 22.794 19.135 -23.647 1.00 57.50 100 SER A CA 1
ATOM 810 C C . SER A 1 100 ? 21.554 19.369 -24.525 1.00 57.50 100 SER A C 1
ATOM 812 O O . SER A 1 100 ? 20.868 20.364 -24.304 1.00 57.50 100 SER A O 1
ATOM 814 N N . ASP A 1 101 ? 21.270 18.515 -25.517 1.00 78.06 101 ASP A N 1
ATOM 815 C CA . ASP A 1 101 ? 20.114 18.672 -26.411 1.00 78.06 101 ASP A CA 1
ATOM 816 C C . ASP A 1 101 ? 19.026 17.625 -26.124 1.00 78.06 101 ASP A C 1
ATOM 818 O O . ASP A 1 101 ? 19.074 16.486 -26.595 1.00 78.06 101 ASP A O 1
ATOM 822 N N . ILE A 1 102 ? 18.027 18.037 -25.341 1.00 84.31 102 ILE A N 1
ATOM 823 C CA . ILE A 1 102 ? 16.884 17.207 -24.947 1.00 84.31 102 ILE A CA 1
ATOM 824 C C . ILE A 1 102 ? 16.068 16.777 -26.178 1.00 84.31 102 ILE A C 1
ATOM 826 O O . ILE A 1 102 ? 15.645 15.629 -26.257 1.00 84.31 102 ILE A O 1
ATOM 830 N N . GLU A 1 103 ? 15.851 17.650 -27.163 1.00 86.56 103 GLU A N 1
ATOM 831 C CA . GLU A 1 103 ? 15.100 17.279 -28.370 1.00 86.56 103 GLU A CA 1
ATOM 832 C C . GLU A 1 103 ? 15.920 16.322 -29.249 1.00 86.56 103 GLU A C 1
ATOM 834 O O . GLU A 1 103 ? 15.410 15.295 -29.713 1.00 86.56 103 GLU A O 1
ATOM 839 N N . GLY A 1 104 ? 17.215 16.611 -29.410 1.00 86.31 104 GLY A N 1
ATOM 840 C CA . GLY A 1 104 ? 18.153 15.817 -30.202 1.00 86.31 104 GLY A CA 1
ATOM 841 C C . GLY A 1 104 ? 18.297 14.361 -29.751 1.00 86.31 104 GLY A C 1
ATOM 842 O O . GLY A 1 104 ? 18.597 13.495 -30.579 1.00 86.31 104 GLY A O 1
ATOM 843 N N . LEU A 1 105 ? 18.014 14.047 -28.479 1.00 87.94 105 LEU A N 1
ATOM 844 C CA . LEU A 1 105 ? 17.974 12.664 -27.988 1.00 87.94 105 LEU A CA 1
ATOM 845 C C . LEU A 1 105 ? 16.960 11.807 -28.753 1.00 87.94 105 LEU A C 1
ATOM 847 O O . LEU A 1 105 ? 17.248 10.649 -29.055 1.00 87.94 105 LEU A O 1
ATOM 851 N N . ALA A 1 106 ? 15.793 12.351 -29.119 1.00 90.75 106 ALA A N 1
ATOM 852 C CA . ALA A 1 106 ? 14.804 11.591 -29.883 1.00 90.75 106 ALA A CA 1
ATOM 853 C C . ALA A 1 106 ? 15.360 11.158 -31.248 1.00 90.75 106 ALA A C 1
ATOM 855 O O . ALA A 1 106 ? 15.147 10.019 -31.665 1.00 90.75 106 ALA A O 1
ATOM 856 N N . THR A 1 107 ? 16.110 12.035 -31.919 1.00 88.94 107 THR A N 1
ATOM 857 C CA . THR A 1 107 ? 16.778 11.733 -33.192 1.00 88.94 107 THR A CA 1
ATOM 858 C C . THR A 1 107 ? 17.843 10.654 -33.011 1.00 88.94 107 THR A C 1
ATOM 860 O O . THR A 1 107 ? 17.814 9.656 -33.724 1.00 88.94 107 THR A O 1
ATOM 863 N N . GLN A 1 108 ? 18.700 10.771 -31.994 1.00 86.38 108 GLN A N 1
ATOM 864 C CA . GLN A 1 108 ? 19.749 9.777 -31.727 1.00 86.38 108 GLN A CA 1
ATOM 865 C C . GLN A 1 108 ? 19.182 8.387 -31.424 1.00 86.38 108 GLN A C 1
ATOM 867 O O . GLN A 1 108 ? 19.662 7.382 -31.950 1.00 86.38 108 GLN A O 1
ATOM 872 N N . PHE A 1 109 ? 18.126 8.304 -30.610 1.00 89.75 109 PHE A N 1
ATOM 873 C CA . PHE A 1 109 ? 17.479 7.025 -30.330 1.00 89.75 109 PHE A CA 1
ATOM 874 C C . PHE A 1 109 ? 16.713 6.472 -31.538 1.00 89.75 109 PHE A C 1
ATOM 876 O O . PHE A 1 109 ? 16.634 5.251 -31.684 1.00 89.75 109 PHE A O 1
ATOM 883 N N . ASN A 1 110 ? 16.172 7.323 -32.418 1.00 89.31 110 ASN A N 1
ATOM 884 C CA . ASN A 1 110 ? 15.617 6.872 -33.697 1.00 89.31 110 ASN A CA 1
ATOM 885 C C . ASN A 1 110 ? 16.710 6.276 -34.592 1.00 89.31 110 ASN A C 1
ATOM 887 O O . ASN A 1 110 ? 16.511 5.185 -35.124 1.00 89.31 110 ASN A O 1
ATOM 891 N N . ASP A 1 111 ? 17.868 6.929 -34.702 1.00 84.38 111 ASP A N 1
ATOM 892 C CA . ASP A 1 111 ? 19.010 6.423 -35.470 1.00 84.38 111 ASP A CA 1
ATOM 893 C C . ASP A 1 111 ? 19.522 5.102 -34.890 1.00 84.38 111 ASP A C 1
ATOM 895 O O . ASP A 1 111 ? 19.783 4.153 -35.630 1.00 84.38 111 ASP A O 1
ATOM 899 N N . LEU A 1 112 ? 19.599 4.990 -33.560 1.00 84.62 112 LEU A N 1
ATOM 900 C CA . LEU A 1 112 ? 19.908 3.733 -32.879 1.00 84.62 112 LEU A CA 1
ATOM 901 C C . LEU A 1 112 ? 18.887 2.644 -33.235 1.00 84.62 112 LEU A C 1
ATOM 903 O O . LEU A 1 112 ? 19.282 1.534 -33.587 1.00 84.62 112 LEU A O 1
ATOM 907 N N . CYS A 1 113 ? 17.587 2.947 -33.192 1.00 85.06 113 CYS A N 1
ATOM 908 C CA . CYS A 1 113 ? 16.544 1.989 -33.559 1.00 85.06 113 CYS A CA 1
ATOM 909 C C . CYS A 1 113 ? 16.679 1.534 -35.016 1.00 85.06 113 CYS A C 1
ATOM 911 O O . CYS A 1 113 ? 16.641 0.333 -35.269 1.00 85.06 113 CYS A O 1
ATOM 913 N N . ILE A 1 114 ? 16.893 2.458 -35.958 1.00 82.12 114 ILE A N 1
ATOM 914 C CA . ILE A 1 114 ? 17.106 2.146 -37.381 1.00 82.12 114 ILE A CA 1
ATOM 915 C C . ILE A 1 114 ? 18.324 1.239 -37.540 1.00 82.12 114 ILE A C 1
ATOM 917 O O . ILE A 1 114 ? 18.232 0.175 -38.148 1.00 82.12 114 ILE A O 1
ATOM 921 N N . ASN A 1 115 ? 19.439 1.615 -36.916 1.00 75.25 115 ASN A N 1
ATOM 922 C CA . ASN A 1 115 ? 20.677 0.852 -36.948 1.00 75.25 115 ASN A CA 1
ATOM 923 C C . ASN A 1 115 ? 20.501 -0.567 -36.393 1.00 75.25 115 ASN A C 1
ATOM 925 O O . ASN A 1 115 ? 21.127 -1.496 -36.896 1.00 75.25 115 ASN A O 1
ATOM 929 N N . LEU A 1 116 ? 19.673 -0.749 -35.364 1.00 76.56 116 LEU A N 1
ATOM 930 C CA . LEU A 1 116 ? 19.381 -2.052 -34.763 1.00 76.56 116 LEU A CA 1
ATOM 931 C C . LEU A 1 116 ? 18.254 -2.820 -35.481 1.00 76.56 116 LEU A C 1
ATOM 933 O O . LEU A 1 116 ? 17.892 -3.913 -35.046 1.00 76.56 116 LEU A O 1
ATOM 937 N N . GLY A 1 117 ? 17.675 -2.270 -36.555 1.00 74.62 117 GLY A N 1
ATOM 938 C CA . GLY A 1 117 ? 16.533 -2.863 -37.259 1.00 74.62 117 GLY A CA 1
ATOM 939 C C . GLY A 1 117 ? 15.237 -2.864 -36.435 1.00 74.62 117 GLY A C 1
ATOM 940 O O . GLY A 1 117 ? 14.329 -3.665 -36.670 1.00 74.62 117 GLY A O 1
ATOM 941 N N . TRP A 1 118 ? 15.138 -2.001 -35.425 1.00 85.19 118 TRP A N 1
ATOM 942 C CA . TRP A 1 118 ? 13.983 -1.905 -34.542 1.00 85.19 118 TRP A CA 1
ATOM 943 C C . TRP A 1 118 ? 12.908 -1.005 -35.148 1.00 85.19 118 TRP A C 1
ATOM 945 O O . TRP A 1 118 ? 13.166 0.088 -35.639 1.00 85.19 118 TRP A O 1
ATOM 955 N N . LYS A 1 119 ? 11.650 -1.449 -35.059 1.00 83.56 119 LYS A N 1
ATOM 956 C CA . LYS A 1 119 ? 10.486 -0.731 -35.614 1.00 83.56 119 LYS A CA 1
ATOM 957 C C . LYS A 1 119 ? 9.985 0.414 -34.726 1.00 83.56 119 LYS A C 1
ATOM 959 O O . LYS A 1 119 ? 8.946 1.001 -35.032 1.00 83.56 119 LYS A O 1
ATOM 964 N N . THR A 1 120 ? 10.653 0.675 -33.605 1.00 89.88 120 THR A N 1
ATOM 965 C CA . THR A 1 120 ? 10.244 1.711 -32.658 1.00 89.88 120 THR A CA 1
ATOM 966 C C . THR A 1 120 ? 10.602 3.088 -33.202 1.00 89.88 120 THR A C 1
ATOM 968 O O . THR A 1 120 ? 11.721 3.307 -33.649 1.00 89.88 120 THR A O 1
ATOM 971 N N . LYS A 1 121 ? 9.647 4.015 -33.148 1.00 93.06 121 LYS A N 1
ATOM 972 C CA . LYS A 1 121 ? 9.817 5.424 -33.504 1.00 93.06 121 LYS A CA 1
ATOM 973 C C . LYS A 1 121 ? 9.582 6.293 -32.283 1.00 93.06 121 LYS A C 1
ATOM 975 O O . LYS A 1 121 ? 8.587 6.089 -31.581 1.00 93.06 121 LYS A O 1
ATOM 980 N N . ILE A 1 122 ? 10.452 7.268 -32.072 1.00 95.50 122 ILE A N 1
ATOM 981 C CA . ILE A 1 122 ? 10.405 8.219 -30.965 1.00 95.50 122 ILE A CA 1
ATOM 982 C C . ILE A 1 122 ? 10.087 9.606 -31.518 1.00 95.50 122 ILE A C 1
ATOM 984 O O . ILE A 1 122 ? 10.779 10.102 -32.399 1.00 95.50 122 ILE A O 1
ATOM 988 N N . ASN A 1 123 ? 9.050 10.246 -30.987 1.00 94.69 123 ASN A N 1
ATOM 989 C CA . ASN A 1 123 ? 8.725 11.636 -31.291 1.00 94.69 123 ASN A CA 1
ATOM 990 C C . ASN A 1 123 ? 8.871 12.484 -30.030 1.00 94.69 123 ASN A C 1
ATOM 992 O O . ASN A 1 123 ? 8.336 12.111 -28.984 1.00 94.69 123 ASN A O 1
ATOM 996 N N . PHE A 1 124 ? 9.529 13.632 -30.150 1.00 94.19 124 PHE A N 1
ATOM 997 C CA . PHE A 1 124 ? 9.622 14.631 -29.090 1.00 94.19 124 PHE A CA 1
ATOM 998 C C . PHE A 1 124 ? 8.511 15.683 -29.223 1.00 94.19 124 PHE A C 1
ATOM 1000 O O . PHE A 1 124 ? 8.081 16.015 -30.330 1.00 94.19 124 PHE A O 1
ATOM 1007 N N . LYS A 1 125 ? 8.018 16.185 -28.089 1.00 93.62 125 LYS A N 1
ATOM 1008 C CA . LYS A 1 125 ? 7.130 17.348 -27.994 1.00 93.62 125 LYS A CA 1
ATOM 1009 C C . LYS A 1 125 ? 7.495 18.176 -26.766 1.00 93.62 125 LYS A C 1
ATOM 1011 O O . LYS A 1 125 ? 7.741 17.617 -25.700 1.00 93.62 125 LYS A O 1
ATOM 1016 N N . GLU A 1 126 ? 7.426 19.495 -26.895 1.00 87.88 126 GLU A N 1
ATOM 1017 C CA . GLU A 1 126 ? 7.574 20.408 -25.760 1.00 87.88 126 GLU A CA 1
ATOM 1018 C C . GLU A 1 126 ? 6.448 20.212 -24.712 1.00 87.88 126 GLU A C 1
ATOM 1020 O O . GLU A 1 126 ? 5.320 19.858 -25.084 1.00 87.88 126 GLU A O 1
ATOM 1025 N N . PRO A 1 127 ? 6.702 20.445 -23.405 1.00 85.31 127 PRO A N 1
ATOM 1026 C CA . PRO A 1 127 ? 7.962 20.923 -22.824 1.00 85.31 127 PRO A CA 1
ATOM 1027 C C . PRO A 1 127 ? 9.071 19.856 -22.778 1.00 85.31 127 PRO A C 1
ATOM 1029 O O . PRO A 1 127 ? 10.157 20.132 -23.267 1.00 85.31 127 PRO A O 1
ATOM 1032 N N . ILE A 1 128 ? 8.817 18.640 -22.271 1.00 93.00 128 ILE A N 1
ATOM 1033 C CA . ILE A 1 128 ? 9.736 17.485 -22.374 1.00 93.00 128 ILE A CA 1
ATOM 1034 C C . ILE A 1 128 ? 8.912 16.187 -22.415 1.00 93.00 128 ILE A C 1
ATOM 1036 O O . ILE A 1 128 ? 8.699 15.522 -21.399 1.00 93.00 128 ILE A O 1
ATOM 1040 N N . ILE A 1 129 ? 8.379 15.841 -23.587 1.00 95.38 129 ILE A N 1
ATOM 1041 C CA . ILE A 1 129 ? 7.521 14.665 -23.771 1.00 95.38 129 ILE A CA 1
ATOM 1042 C C . ILE A 1 129 ? 8.073 13.787 -24.891 1.00 95.38 129 ILE A C 1
ATOM 1044 O O . ILE A 1 129 ? 8.129 14.209 -26.044 1.00 95.38 129 ILE A O 1
ATOM 1048 N N . TYR A 1 130 ? 8.367 12.526 -24.574 1.00 95.94 130 TYR A N 1
ATOM 1049 C CA . TYR A 1 130 ? 8.726 11.507 -25.559 1.00 95.94 130 TYR A CA 1
ATOM 1050 C C . TYR A 1 130 ? 7.547 10.570 -25.813 1.00 95.94 130 TYR A C 1
ATOM 1052 O O . TYR A 1 130 ? 6.928 10.042 -24.888 1.00 95.94 130 TYR A O 1
ATOM 1060 N N . ILE A 1 131 ? 7.231 10.346 -27.085 1.00 96.25 131 ILE A N 1
ATOM 1061 C CA . ILE A 1 131 ? 6.181 9.430 -27.529 1.00 96.25 131 ILE A CA 1
ATOM 1062 C C . ILE A 1 131 ? 6.834 8.323 -28.345 1.00 96.25 131 ILE A C 1
ATOM 1064 O O . ILE A 1 131 ? 7.270 8.550 -29.473 1.00 96.25 131 ILE A O 1
ATOM 1068 N N . LEU A 1 132 ? 6.869 7.121 -27.780 1.00 96.19 132 LEU A N 1
ATOM 1069 C CA . LEU A 1 132 ? 7.422 5.929 -28.403 1.00 96.19 132 LEU A CA 1
ATOM 1070 C C . LEU A 1 132 ? 6.288 5.119 -29.028 1.00 96.19 132 LEU A C 1
ATOM 1072 O O . LEU A 1 132 ? 5.286 4.830 -28.374 1.00 96.19 132 LEU A O 1
ATOM 1076 N N . SER A 1 133 ? 6.448 4.730 -30.287 1.00 94.00 133 SER A N 1
ATOM 1077 C CA . SER A 1 133 ? 5.440 4.013 -31.074 1.00 94.00 133 SER A CA 1
ATOM 1078 C C . SER A 1 133 ? 6.065 2.874 -31.871 1.00 94.00 133 SER A C 1
ATOM 1080 O O . SER A 1 133 ? 7.235 2.948 -32.224 1.00 94.00 133 SER A O 1
ATOM 1082 N N . GLY A 1 134 ? 5.300 1.823 -32.170 1.00 87.88 134 GLY A N 1
ATOM 1083 C CA . GLY A 1 134 ? 5.841 0.639 -32.851 1.00 87.88 134 GLY A CA 1
ATOM 1084 C C . GLY A 1 134 ? 6.687 -0.250 -31.928 1.00 87.88 134 GLY A C 1
ATOM 1085 O O . GLY A 1 134 ? 6.815 0.022 -30.733 1.00 87.88 134 GLY A O 1
ATOM 1086 N N . GLY A 1 135 ? 7.203 -1.356 -32.471 1.00 86.25 135 GLY A N 1
ATOM 1087 C CA . GLY A 1 135 ? 7.915 -2.379 -31.689 1.00 86.25 135 GLY A CA 1
ATOM 1088 C C . GLY A 1 135 ? 7.039 -3.102 -30.651 1.00 86.25 135 GLY A C 1
ATOM 1089 O O . GLY A 1 135 ? 5.821 -2.898 -30.585 1.00 86.25 135 GLY A O 1
ATOM 1090 N N . SER A 1 136 ? 7.654 -3.965 -29.836 1.00 88.12 136 SER A N 1
ATOM 1091 C CA . SER A 1 136 ? 6.991 -4.569 -28.668 1.00 88.12 136 SER A CA 1
ATOM 1092 C C . SER A 1 136 ? 6.963 -3.604 -27.476 1.00 88.12 136 SER A C 1
ATOM 1094 O O . SER A 1 136 ? 7.699 -2.618 -27.433 1.00 88.12 136 SER A O 1
ATOM 1096 N N . GLU A 1 137 ? 6.096 -3.862 -26.496 1.00 89.94 137 GLU A N 1
ATOM 1097 C CA . GLU A 1 137 ? 6.017 -3.044 -25.277 1.00 89.94 137 GLU A CA 1
ATOM 1098 C C . GLU A 1 137 ? 7.345 -3.026 -24.514 1.00 89.94 137 GLU A C 1
ATOM 1100 O O . GLU A 1 137 ? 7.839 -1.950 -24.188 1.00 89.94 137 GLU A O 1
ATOM 1105 N N . ASN A 1 138 ? 7.978 -4.190 -24.348 1.00 90.31 138 ASN A N 1
ATOM 1106 C CA . ASN A 1 138 ? 9.266 -4.308 -23.663 1.00 90.31 138 ASN A CA 1
ATOM 1107 C C . ASN A 1 138 ? 10.388 -3.552 -24.399 1.00 90.31 138 ASN A C 1
ATOM 1109 O O . ASN A 1 138 ? 11.262 -2.975 -23.760 1.00 90.31 138 ASN A O 1
ATOM 1113 N N . GLN A 1 139 ? 10.354 -3.497 -25.739 1.00 90.88 139 GLN A N 1
ATOM 1114 C CA . GLN A 1 139 ? 11.297 -2.679 -26.517 1.00 90.88 139 GLN A CA 1
ATOM 1115 C C . GLN A 1 139 ? 11.109 -1.188 -26.238 1.00 90.88 139 GLN A C 1
ATOM 1117 O O . GLN A 1 139 ? 12.086 -0.468 -26.039 1.00 90.88 139 GLN A O 1
ATOM 1122 N N . ARG A 1 140 ? 9.856 -0.714 -26.205 1.00 92.88 140 ARG A N 1
ATOM 1123 C CA . ARG A 1 140 ? 9.561 0.682 -25.854 1.00 92.88 140 ARG A CA 1
ATOM 1124 C C . ARG A 1 140 ? 9.961 0.991 -24.413 1.00 92.88 140 ARG A C 1
ATOM 1126 O O . ARG A 1 140 ? 10.491 2.067 -24.168 1.00 92.88 140 ARG A O 1
ATOM 1133 N N . GLU A 1 141 ? 9.743 0.068 -23.479 1.00 92.69 141 GLU A N 1
ATOM 1134 C CA . GLU A 1 141 ? 10.178 0.212 -22.083 1.00 92.69 141 GLU A CA 1
ATOM 1135 C C . GLU A 1 141 ? 11.708 0.328 -21.984 1.00 92.69 141 GLU A C 1
ATOM 1137 O O . GLU A 1 141 ? 12.200 1.230 -21.312 1.00 92.69 141 GLU A O 1
ATOM 1142 N N . LEU A 1 142 ? 12.467 -0.509 -22.704 1.00 92.44 142 LEU A N 1
ATOM 1143 C CA . LEU A 1 142 ? 13.932 -0.428 -22.745 1.00 92.44 142 LEU A CA 1
ATOM 1144 C C . LEU A 1 142 ? 14.423 0.925 -23.278 1.00 92.44 142 LEU A C 1
ATOM 1146 O O . LEU A 1 142 ? 15.303 1.539 -22.684 1.00 92.44 142 LEU A O 1
ATOM 1150 N N . ILE A 1 143 ? 13.847 1.415 -24.377 1.00 92.56 143 ILE A N 1
ATOM 1151 C CA . ILE A 1 143 ? 14.227 2.723 -24.932 1.00 92.56 143 ILE A CA 1
ATOM 1152 C C . ILE A 1 143 ? 13.862 3.846 -23.956 1.00 92.56 143 ILE A C 1
ATOM 1154 O O . ILE A 1 143 ? 14.669 4.746 -23.745 1.00 92.56 143 ILE A O 1
ATOM 1158 N N . ALA A 1 144 ? 12.688 3.782 -23.319 1.00 94.38 144 ALA A N 1
ATOM 1159 C CA . ALA A 1 144 ? 12.302 4.750 -22.296 1.00 94.38 144 ALA A CA 1
ATOM 1160 C C . ALA A 1 144 ? 13.308 4.765 -21.134 1.00 94.38 144 ALA A C 1
ATOM 1162 O O . ALA A 1 144 ? 13.733 5.839 -20.723 1.00 94.38 144 ALA A O 1
ATOM 1163 N N . LYS A 1 145 ? 13.762 3.592 -20.670 1.00 93.81 145 LYS A N 1
ATOM 1164 C CA . LYS A 1 145 ? 14.811 3.467 -19.645 1.00 93.81 145 LYS A CA 1
ATOM 1165 C C . LYS A 1 145 ? 16.116 4.129 -20.067 1.00 93.81 145 LYS A C 1
ATOM 1167 O O . LYS A 1 145 ? 16.700 4.855 -19.273 1.00 93.81 145 LYS A O 1
ATOM 1172 N N . LEU A 1 146 ? 16.556 3.911 -21.306 1.00 91.88 146 LEU A N 1
ATOM 1173 C CA . LEU A 1 146 ? 17.772 4.536 -21.828 1.00 91.88 146 LEU A CA 1
ATOM 1174 C C . LEU A 1 146 ? 17.632 6.066 -21.888 1.00 91.88 146 LEU A C 1
ATOM 1176 O O . LEU A 1 146 ? 18.511 6.761 -21.388 1.00 91.88 146 LEU A O 1
ATOM 1180 N N . ILE A 1 147 ? 16.514 6.584 -22.419 1.00 91.94 147 ILE A N 1
ATOM 1181 C CA . ILE A 1 147 ? 16.221 8.030 -22.458 1.00 91.94 147 ILE A CA 1
ATOM 1182 C C . ILE A 1 147 ? 16.263 8.619 -21.045 1.00 91.94 147 ILE A C 1
ATOM 1184 O O . ILE A 1 147 ? 16.929 9.626 -20.813 1.00 91.94 147 ILE A O 1
ATOM 1188 N N . CYS A 1 148 ? 15.579 7.983 -20.092 1.00 92.06 148 CYS A N 1
ATOM 1189 C CA . CYS A 1 148 ? 15.569 8.405 -18.698 1.00 92.06 148 CYS A CA 1
ATOM 1190 C C . CYS A 1 148 ? 16.982 8.437 -18.106 1.00 92.06 148 CYS A C 1
ATOM 1192 O O . CYS A 1 148 ? 17.378 9.460 -17.555 1.00 92.06 148 CYS A O 1
ATOM 1194 N N . SER A 1 149 ? 17.772 7.375 -18.284 1.00 90.56 149 SER A N 1
ATOM 1195 C CA . SER A 1 149 ? 19.150 7.315 -17.788 1.00 90.56 149 SER A CA 1
ATOM 1196 C C . SER A 1 149 ? 20.047 8.425 -18.345 1.00 90.56 149 SER A C 1
ATOM 1198 O O . SER A 1 149 ? 20.883 8.944 -17.607 1.00 90.56 149 SER A O 1
ATOM 1200 N N . CYS A 1 150 ? 19.857 8.843 -19.601 1.00 88.81 150 CYS A N 1
ATOM 1201 C CA . CYS A 1 150 ? 20.591 9.967 -20.201 1.00 88.81 150 CYS A CA 1
ATOM 1202 C C . CYS A 1 150 ? 20.248 11.332 -19.574 1.00 88.81 150 CYS A C 1
ATOM 1204 O O . CYS A 1 150 ? 21.065 12.252 -19.592 1.00 88.81 150 CYS A O 1
ATOM 1206 N N . LEU A 1 151 ? 19.033 11.484 -19.046 1.00 90.19 151 LEU A N 1
ATOM 1207 C CA . LEU A 1 151 ? 18.487 12.759 -18.572 1.00 90.19 151 LEU A CA 1
ATOM 1208 C C . LEU A 1 151 ? 18.696 12.996 -17.065 1.00 90.19 151 LEU A C 1
ATOM 1210 O O . LEU A 1 151 ? 18.580 14.129 -16.591 1.00 90.19 151 LEU A O 1
ATOM 1214 N N . ILE A 1 152 ? 19.080 11.959 -16.315 1.00 89.50 152 ILE A N 1
ATOM 1215 C CA . ILE A 1 152 ? 19.318 12.029 -14.864 1.00 89.50 152 ILE A CA 1
ATOM 1216 C C . ILE A 1 152 ? 20.419 13.039 -14.510 1.00 89.50 152 ILE A C 1
ATOM 1218 O O . ILE A 1 152 ? 20.241 13.828 -13.581 1.00 89.50 152 ILE A O 1
ATOM 1222 N N . ASP A 1 153 ? 21.525 13.074 -15.264 1.00 87.25 153 ASP A N 1
ATOM 1223 C CA . ASP A 1 153 ? 22.637 14.014 -15.028 1.00 87.25 153 ASP A CA 1
ATOM 1224 C C . ASP A 1 153 ? 22.213 15.490 -15.240 1.00 87.25 153 ASP A C 1
ATOM 1226 O O . ASP A 1 153 ? 22.807 16.399 -14.661 1.00 87.25 153 ASP A O 1
ATOM 1230 N N . GLN A 1 154 ? 21.135 15.737 -15.996 1.00 87.44 154 GLN A N 1
ATOM 1231 C CA . GLN A 1 154 ? 20.521 17.060 -16.187 1.00 87.44 154 GLN A CA 1
ATOM 1232 C C . GLN A 1 154 ? 19.421 17.372 -15.168 1.00 87.44 154 GLN A C 1
ATOM 1234 O O . GLN A 1 154 ? 18.731 18.379 -15.293 1.00 87.44 154 GLN A O 1
ATOM 1239 N N . LYS A 1 155 ? 19.246 16.516 -14.153 1.00 92.06 155 LYS A N 1
ATOM 1240 C CA . LYS A 1 155 ? 18.169 16.608 -13.159 1.00 92.06 155 LYS A CA 1
ATOM 1241 C C . LYS A 1 155 ? 16.771 16.534 -13.780 1.00 92.06 155 LYS A C 1
ATOM 1243 O O . LYS A 1 155 ? 15.824 17.052 -13.202 1.00 92.06 155 LYS A O 1
ATOM 1248 N N . ILE A 1 156 ? 16.612 15.889 -14.933 1.00 92.31 156 ILE A N 1
ATOM 1249 C CA . ILE A 1 156 ? 15.305 15.710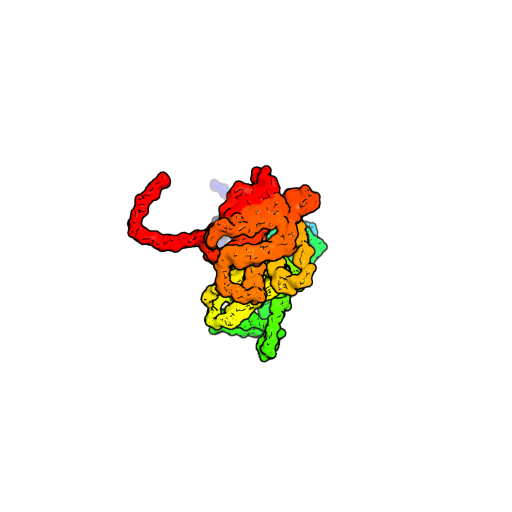 -15.567 1.00 92.31 156 ILE A CA 1
ATOM 1250 C C . ILE A 1 156 ? 14.788 14.314 -15.214 1.00 92.31 156 ILE A C 1
ATOM 1252 O O . ILE A 1 156 ? 15.381 13.303 -15.585 1.00 92.31 156 ILE A O 1
ATOM 1256 N N . GLY A 1 157 ? 13.692 14.271 -14.459 1.00 93.31 157 GLY A N 1
ATOM 1257 C CA . GLY A 1 157 ? 13.062 13.051 -13.957 1.00 93.31 157 GLY A CA 1
ATOM 1258 C C . GLY A 1 157 ? 11.724 12.754 -14.627 1.00 93.31 157 GLY A C 1
ATOM 1259 O O . GLY A 1 157 ? 11.180 13.576 -15.369 1.00 93.31 157 GLY A O 1
ATOM 1260 N N . ILE A 1 158 ? 11.181 11.567 -14.358 1.00 95.38 158 ILE A N 1
ATOM 1261 C CA . ILE A 1 158 ? 9.881 11.144 -14.883 1.00 95.38 158 ILE A CA 1
ATOM 1262 C C . ILE A 1 158 ? 8.767 11.773 -14.048 1.00 95.38 158 ILE A C 1
ATOM 1264 O O . ILE A 1 158 ? 8.679 11.564 -12.840 1.00 95.38 158 ILE A O 1
ATOM 1268 N N . ASN A 1 159 ? 7.870 12.501 -14.706 1.00 94.88 159 ASN A N 1
ATOM 1269 C CA . ASN A 1 159 ? 6.635 12.968 -14.091 1.00 94.88 159 ASN A CA 1
ATOM 1270 C C . ASN A 1 159 ? 5.522 11.930 -14.265 1.00 94.88 159 ASN A C 1
ATOM 1272 O O . ASN A 1 159 ? 4.927 11.482 -13.290 1.00 94.88 159 ASN A O 1
ATOM 1276 N N . VAL A 1 160 ? 5.266 11.519 -15.511 1.00 93.44 160 VAL A N 1
ATOM 1277 C CA . VAL A 1 160 ? 4.202 10.564 -15.847 1.00 93.44 160 VAL A CA 1
ATOM 1278 C C . VAL A 1 160 ? 4.680 9.598 -16.924 1.00 93.44 160 VAL A C 1
ATOM 1280 O O . VAL A 1 160 ? 5.034 10.004 -18.032 1.00 93.44 160 VAL A O 1
ATOM 1283 N N . LEU A 1 161 ? 4.597 8.305 -16.626 1.00 93.38 161 LEU A N 1
ATOM 1284 C CA . LEU A 1 161 ? 4.709 7.226 -17.597 1.00 93.38 161 LEU A CA 1
ATOM 1285 C C . LEU A 1 161 ? 3.319 6.665 -17.913 1.00 93.38 161 LEU A C 1
ATOM 1287 O O . LEU A 1 161 ? 2.549 6.327 -17.016 1.00 93.38 161 LEU A O 1
ATOM 1291 N N . SER A 1 162 ? 2.980 6.546 -19.197 1.00 92.19 162 SER A N 1
ATOM 1292 C CA . SER A 1 162 ? 1.723 5.915 -19.610 1.00 92.19 162 SER A CA 1
ATOM 1293 C C . SER A 1 162 ? 1.907 4.954 -20.777 1.00 92.19 162 SER A C 1
ATOM 1295 O O . SER A 1 162 ? 2.578 5.254 -21.767 1.00 92.19 162 SER A O 1
ATOM 1297 N N . HIS A 1 163 ? 1.247 3.803 -20.667 1.00 87.62 163 HIS A N 1
ATOM 1298 C CA . HIS A 1 163 ? 1.229 2.755 -21.679 1.00 87.62 163 HIS A CA 1
ATOM 1299 C C . HIS A 1 163 ? -0.169 2.675 -22.298 1.00 87.62 163 HIS A C 1
ATOM 1301 O O . HIS A 1 163 ? -1.173 2.552 -21.597 1.00 87.62 163 HIS A O 1
ATOM 1307 N N . ARG A 1 164 ? -0.259 2.768 -23.626 1.00 82.81 164 ARG A N 1
ATOM 1308 C CA . ARG A 1 164 ? -1.505 2.596 -24.386 1.00 82.81 164 ARG A CA 1
ATOM 1309 C C . ARG A 1 164 ? -1.237 1.695 -25.577 1.00 82.81 164 ARG A C 1
ATOM 1311 O O . ARG A 1 164 ? -0.654 2.189 -26.524 1.00 82.81 164 ARG A O 1
ATOM 1318 N N . TYR A 1 165 ? -1.686 0.438 -25.560 1.00 75.19 165 TYR A N 1
ATOM 1319 C CA . TYR A 1 165 ? -1.597 -0.566 -26.645 1.00 75.19 165 TYR A CA 1
ATOM 1320 C C . TYR A 1 165 ? -0.334 -0.497 -27.544 1.00 75.19 165 TYR A C 1
ATOM 1322 O O . TYR A 1 165 ? 0.585 -1.296 -27.392 1.00 75.19 165 TYR A O 1
ATOM 1330 N N . SER A 1 166 ? -0.264 0.445 -28.489 1.00 83.25 166 SER A N 1
ATOM 1331 C CA . SER A 1 166 ? 0.848 0.645 -29.430 1.00 83.25 166 SER A CA 1
ATOM 1332 C C . SER A 1 166 ? 1.798 1.814 -29.105 1.00 83.25 166 SER A C 1
ATOM 1334 O O . SER A 1 166 ? 2.629 2.167 -29.944 1.00 83.25 166 SER A O 1
ATOM 1336 N N . LEU A 1 167 ? 1.648 2.457 -27.946 1.00 91.88 167 LEU A N 1
ATOM 1337 C CA . LEU A 1 167 ? 2.300 3.708 -27.567 1.00 91.88 167 LEU A CA 1
ATOM 1338 C C . LEU A 1 167 ? 2.774 3.679 -26.111 1.00 91.88 167 LEU A C 1
ATOM 1340 O O . LEU A 1 167 ? 2.044 3.244 -25.220 1.00 91.88 167 LEU A O 1
ATOM 1344 N N . THR A 1 168 ? 3.963 4.222 -25.876 1.00 94.88 168 THR A N 1
ATOM 1345 C CA . THR A 1 168 ? 4.470 4.565 -24.543 1.00 94.88 168 THR A CA 1
ATOM 1346 C C . THR A 1 168 ? 4.752 6.061 -24.533 1.00 94.88 168 THR A C 1
ATOM 1348 O O . THR A 1 168 ? 5.490 6.551 -25.387 1.00 94.88 168 THR A O 1
ATOM 1351 N N . LYS A 1 169 ? 4.140 6.801 -23.609 1.00 96.00 169 LYS A N 1
ATOM 1352 C CA . LYS A 1 169 ? 4.361 8.240 -23.443 1.00 96.00 169 LYS A CA 1
ATOM 1353 C C . LYS A 1 169 ? 5.099 8.481 -22.134 1.00 96.00 169 LYS A C 1
ATOM 1355 O O . LYS A 1 169 ? 4.642 8.031 -21.085 1.00 96.00 169 LYS A O 1
ATOM 1360 N N . LEU A 1 170 ? 6.202 9.206 -22.238 1.00 95.81 170 LEU A N 1
ATOM 1361 C CA . LEU A 1 170 ? 7.082 9.582 -21.147 1.00 95.81 170 LEU A CA 1
ATOM 1362 C C . LEU A 1 170 ? 7.058 11.109 -21.016 1.00 95.81 170 LEU A C 1
ATOM 1364 O O . LEU A 1 170 ? 7.590 11.817 -21.870 1.00 95.81 170 LEU A O 1
ATOM 1368 N N . GLU A 1 171 ? 6.389 11.608 -19.981 1.00 95.88 171 GLU A N 1
ATOM 1369 C CA . GLU A 1 171 ? 6.380 13.025 -19.620 1.00 95.88 171 GLU A CA 1
ATOM 1370 C C . GLU A 1 171 ? 7.435 13.267 -18.547 1.00 95.88 171 GLU A C 1
ATOM 1372 O O . GLU A 1 171 ? 7.384 12.653 -17.478 1.00 95.88 171 GLU A O 1
ATOM 1377 N N . MET A 1 172 ? 8.374 14.164 -18.828 1.00 94.50 172 MET A N 1
ATOM 1378 C CA . MET A 1 172 ? 9.508 14.451 -17.956 1.00 94.50 172 MET A CA 1
ATOM 1379 C C . MET A 1 172 ? 9.414 15.868 -17.390 1.00 94.50 172 MET A C 1
ATOM 1381 O O . MET A 1 172 ? 8.751 16.740 -17.957 1.00 94.50 172 MET A O 1
ATOM 1385 N N . VAL A 1 173 ? 10.086 16.102 -16.268 1.00 95.19 173 VAL A N 1
ATOM 1386 C CA . VAL A 1 173 ? 10.126 17.402 -15.594 1.00 95.19 173 VAL A CA 1
ATOM 1387 C C . VAL A 1 173 ? 11.495 17.634 -14.963 1.00 95.19 173 VAL A C 1
ATOM 1389 O O . VAL A 1 173 ? 12.151 16.695 -14.513 1.00 95.19 173 VAL A O 1
ATOM 1392 N N . GLU A 1 174 ? 11.929 18.890 -14.926 1.00 93.75 174 GLU A N 1
ATOM 1393 C CA . GLU A 1 174 ? 13.132 19.284 -14.196 1.00 93.75 174 GLU A CA 1
ATOM 1394 C C . GLU A 1 174 ? 12.913 19.137 -12.680 1.00 93.75 174 GLU A C 1
ATOM 1396 O O . GLU A 1 174 ? 11.858 19.481 -12.138 1.00 93.75 174 GLU A O 1
ATOM 1401 N N . ARG A 1 175 ? 13.914 18.592 -11.993 1.00 94.12 175 ARG A N 1
ATOM 1402 C CA . ARG A 1 175 ? 13.941 18.336 -10.551 1.00 94.12 175 ARG A CA 1
ATOM 1403 C C . ARG A 1 175 ? 15.008 19.181 -9.875 1.00 94.12 175 ARG A C 1
ATOM 1405 O O . ARG A 1 175 ? 15.946 19.673 -10.500 1.00 94.12 175 ARG A O 1
ATOM 1412 N N . ASN A 1 176 ? 14.916 19.301 -8.552 1.00 91.94 176 ASN A N 1
ATOM 1413 C CA . ASN A 1 176 ? 15.868 20.116 -7.795 1.00 91.94 176 ASN A CA 1
ATOM 1414 C C . ASN A 1 176 ? 17.252 19.451 -7.712 1.00 91.94 176 ASN A C 1
ATOM 1416 O O . ASN A 1 176 ? 18.284 20.125 -7.600 1.00 91.94 176 ASN A O 1
ATOM 1420 N N . SER A 1 177 ? 17.286 18.118 -7.788 1.00 93.75 177 SER A N 1
ATOM 1421 C CA . SER A 1 177 ? 18.498 17.318 -7.660 1.00 93.75 177 SER A CA 1
ATOM 1422 C C . SER A 1 177 ? 18.534 16.138 -8.631 1.00 93.75 177 SER A C 1
ATOM 1424 O O . SER A 1 177 ? 17.506 15.623 -9.067 1.00 93.75 177 SER A O 1
ATOM 1426 N N . GLN A 1 178 ? 19.748 15.670 -8.922 1.00 91.62 178 GLN A N 1
ATOM 1427 C CA . GLN A 1 178 ? 19.974 14.439 -9.679 1.00 91.62 178 GLN A CA 1
ATOM 1428 C C . GLN A 1 178 ? 19.372 13.216 -8.970 1.00 91.62 178 GLN A C 1
ATOM 1430 O O . GLN A 1 178 ? 18.853 12.316 -9.622 1.00 91.62 178 GLN A O 1
ATOM 1435 N N . ASN A 1 179 ? 19.396 13.199 -7.634 1.00 93.12 179 ASN A N 1
ATOM 1436 C CA . ASN A 1 179 ? 18.834 12.106 -6.842 1.00 93.12 179 ASN A CA 1
ATOM 1437 C C . ASN A 1 179 ? 17.309 12.017 -6.986 1.00 93.12 179 ASN A C 1
ATOM 1439 O O . ASN A 1 179 ? 16.779 10.916 -7.079 1.00 93.12 179 ASN A O 1
ATOM 1443 N N . GLU A 1 180 ? 16.606 13.153 -7.038 1.00 92.88 180 GLU A N 1
ATOM 1444 C CA . GLU A 1 180 ? 15.164 13.176 -7.324 1.00 92.88 180 GLU A CA 1
ATOM 1445 C C . GLU A 1 180 ? 14.869 12.598 -8.712 1.00 92.88 180 GLU A C 1
ATOM 1447 O O . GLU A 1 180 ? 14.035 11.705 -8.835 1.00 92.88 180 GLU A O 1
ATOM 1452 N N . ALA A 1 181 ? 15.612 13.028 -9.737 1.00 92.62 181 ALA A N 1
ATOM 1453 C CA . ALA A 1 181 ? 15.455 12.501 -11.092 1.00 92.62 181 ALA A CA 1
ATOM 1454 C C . ALA A 1 181 ? 15.746 10.989 -11.176 1.00 92.62 181 ALA A C 1
ATOM 1456 O O . ALA A 1 181 ? 15.018 10.247 -11.835 1.00 92.62 181 ALA A O 1
ATOM 1457 N N . TYR A 1 182 ? 16.777 10.514 -10.472 1.00 92.81 182 TYR A N 1
ATOM 1458 C CA . TYR A 1 182 ? 17.108 9.091 -10.388 1.00 92.81 182 TYR A CA 1
ATOM 1459 C C . TYR A 1 182 ? 16.017 8.280 -9.672 1.00 92.81 182 TYR A C 1
ATOM 1461 O O . TYR A 1 182 ? 15.627 7.214 -10.148 1.00 92.81 182 TYR A O 1
ATOM 1469 N N . ASN A 1 183 ? 15.465 8.801 -8.572 1.00 92.56 183 ASN A N 1
ATOM 1470 C CA . ASN A 1 183 ? 14.374 8.155 -7.838 1.00 92.56 183 ASN A CA 1
ATOM 1471 C C . ASN A 1 183 ? 13.087 8.053 -8.672 1.00 92.56 183 ASN A C 1
ATOM 1473 O O . ASN A 1 183 ? 12.398 7.033 -8.602 1.00 92.56 183 ASN A O 1
ATOM 1477 N N . ASP A 1 184 ? 12.777 9.048 -9.507 1.00 93.56 184 ASP A N 1
ATOM 1478 C CA . ASP A 1 184 ? 11.660 8.954 -10.457 1.00 93.56 184 ASP A CA 1
ATOM 1479 C C . ASP A 1 184 ? 11.851 7.790 -11.443 1.00 93.56 184 ASP A C 1
ATOM 1481 O O . ASP A 1 184 ? 10.916 7.044 -11.740 1.00 93.56 184 ASP A O 1
ATOM 1485 N N . CYS A 1 185 ? 13.081 7.601 -11.932 1.00 92.19 185 CYS A N 1
ATOM 1486 C CA . CYS A 1 185 ? 13.412 6.510 -12.846 1.00 92.19 185 CYS A CA 1
ATOM 1487 C C . CYS A 1 185 ? 13.298 5.148 -12.155 1.00 92.19 185 CYS A C 1
ATOM 1489 O O . CYS A 1 185 ? 12.693 4.227 -12.709 1.00 92.19 185 CYS A O 1
ATOM 1491 N N . LEU A 1 186 ? 13.826 5.027 -10.932 1.00 92.19 186 LEU A N 1
ATOM 1492 C CA . LEU A 1 186 ? 13.717 3.809 -10.129 1.00 92.19 186 LEU A CA 1
ATOM 1493 C C . LEU A 1 186 ? 12.261 3.447 -9.831 1.00 92.19 186 LEU A C 1
ATOM 1495 O O . LEU A 1 186 ? 11.874 2.295 -9.962 1.00 92.19 186 LEU A O 1
ATOM 1499 N N . THR A 1 187 ? 11.433 4.418 -9.461 1.00 91.06 187 THR A N 1
ATOM 1500 C CA . THR A 1 187 ? 10.044 4.142 -9.069 1.00 91.06 187 THR A CA 1
ATOM 1501 C C . THR A 1 187 ? 9.163 3.728 -10.247 1.00 91.06 187 THR A C 1
ATOM 1503 O O . THR A 1 187 ? 8.316 2.852 -10.079 1.00 91.06 187 THR A O 1
ATOM 1506 N N . GLN A 1 188 ? 9.353 4.312 -11.436 1.00 92.75 188 GLN A N 1
ATOM 1507 C CA . GLN A 1 188 ? 8.471 4.054 -12.585 1.00 92.75 188 GLN A CA 1
ATOM 1508 C C . GLN A 1 188 ? 9.001 2.988 -13.555 1.00 92.75 188 GLN A C 1
ATOM 1510 O O . GLN A 1 188 ? 8.208 2.250 -14.137 1.00 92.75 188 GLN A O 1
ATOM 1515 N N . LEU A 1 189 ? 10.321 2.887 -13.743 1.00 93.19 189 LEU A N 1
ATOM 1516 C CA . LEU A 1 189 ? 10.943 1.981 -14.721 1.00 93.19 189 LEU A CA 1
ATOM 1517 C C . LEU A 1 189 ? 11.934 0.983 -14.096 1.00 93.19 189 LEU A C 1
ATOM 1519 O O . LEU A 1 189 ? 12.128 -0.098 -14.654 1.00 93.19 189 LEU A O 1
ATOM 1523 N N . GLY A 1 190 ? 12.538 1.328 -12.957 1.00 91.94 190 GLY A N 1
ATOM 1524 C CA . GLY A 1 190 ? 13.527 0.532 -12.215 1.00 91.94 190 GLY A CA 1
ATOM 1525 C C . GLY A 1 190 ? 12.980 -0.167 -10.969 1.00 91.94 190 GLY A C 1
ATOM 1526 O O . GLY A 1 190 ? 13.720 -0.397 -10.015 1.00 91.94 190 GLY A O 1
ATOM 1527 N N . TYR A 1 191 ? 11.679 -0.470 -10.932 1.00 92.00 191 TYR A N 1
ATOM 1528 C CA . TYR A 1 191 ? 10.977 -0.881 -9.708 1.00 92.00 191 TYR A CA 1
ATOM 1529 C C . TYR A 1 191 ? 11.462 -2.218 -9.112 1.00 92.00 191 TYR A C 1
ATOM 1531 O O . TYR A 1 191 ? 11.075 -2.563 -7.996 1.00 92.00 191 TYR A O 1
ATOM 1539 N N . LEU A 1 192 ? 12.306 -2.973 -9.825 1.00 92.88 192 LEU A N 1
ATOM 1540 C CA . LEU A 1 192 ? 12.950 -4.199 -9.344 1.00 92.88 192 LEU A CA 1
ATOM 1541 C C . LEU A 1 192 ? 14.451 -4.044 -9.078 1.00 92.88 192 LEU A C 1
ATOM 1543 O O . LEU A 1 192 ? 15.043 -4.982 -8.544 1.00 92.88 192 LEU A O 1
ATOM 1547 N N . ASP A 1 193 ? 15.078 -2.912 -9.412 1.00 90.50 193 ASP A N 1
ATOM 1548 C CA . ASP A 1 193 ? 16.538 -2.756 -9.334 1.00 90.50 193 ASP A CA 1
ATOM 1549 C C . ASP A 1 193 ? 17.070 -3.045 -7.937 1.00 90.50 193 ASP A C 1
ATOM 1551 O O . ASP A 1 193 ? 17.975 -3.862 -7.764 1.00 90.50 193 ASP A O 1
ATOM 1555 N N . THR A 1 194 ? 16.482 -2.416 -6.919 1.00 88.75 194 THR A N 1
ATOM 1556 C CA . THR A 1 194 ? 16.907 -2.608 -5.530 1.00 88.75 194 THR A CA 1
ATOM 1557 C C . THR A 1 194 ? 16.765 -4.069 -5.106 1.00 88.75 194 THR A C 1
ATOM 1559 O O . THR A 1 194 ? 17.692 -4.637 -4.530 1.00 88.75 194 THR A O 1
ATOM 1562 N N . SER A 1 195 ? 15.638 -4.706 -5.433 1.00 90.19 195 SER A N 1
ATOM 1563 C CA . SER A 1 195 ? 15.362 -6.095 -5.056 1.00 90.19 195 SER A CA 1
ATOM 1564 C C . SER A 1 195 ? 16.288 -7.081 -5.762 1.00 90.19 195 SER A C 1
ATOM 1566 O O . SER A 1 195 ? 16.845 -7.966 -5.122 1.00 90.19 195 SER A O 1
ATOM 1568 N N . ILE A 1 196 ? 16.487 -6.932 -7.071 1.00 91.00 196 ILE A N 1
ATOM 1569 C CA . ILE A 1 196 ? 17.335 -7.832 -7.856 1.00 91.00 196 ILE A CA 1
ATOM 1570 C C . ILE A 1 196 ? 18.806 -7.652 -7.491 1.00 91.00 196 ILE A C 1
ATOM 1572 O O . ILE A 1 196 ? 19.524 -8.647 -7.397 1.00 91.00 196 ILE A O 1
ATOM 1576 N N . ASN A 1 197 ? 19.256 -6.425 -7.228 1.00 90.19 197 ASN A N 1
ATOM 1577 C CA . ASN A 1 197 ? 20.617 -6.184 -6.758 1.00 90.19 197 ASN A CA 1
ATOM 1578 C C . ASN A 1 197 ? 20.854 -6.797 -5.373 1.00 90.19 197 ASN A C 1
ATOM 1580 O O . ASN A 1 197 ? 21.902 -7.404 -5.160 1.00 90.19 197 ASN A O 1
ATOM 1584 N N . GLU A 1 198 ? 19.874 -6.742 -4.467 1.00 92.06 198 GLU A N 1
ATOM 1585 C CA . GLU A 1 198 ? 19.970 -7.407 -3.161 1.00 92.06 198 GLU A CA 1
ATOM 1586 C C . GLU A 1 198 ? 19.902 -8.942 -3.270 1.00 92.06 198 GLU A C 1
ATOM 1588 O O . GLU A 1 198 ? 20.621 -9.660 -2.572 1.00 92.06 198 GLU A O 1
ATOM 1593 N N . ILE A 1 199 ? 19.098 -9.475 -4.195 1.00 93.19 199 ILE A N 1
ATOM 1594 C CA . ILE A 1 199 ? 19.076 -10.915 -4.487 1.00 93.19 199 ILE A CA 1
ATOM 1595 C C . ILE A 1 199 ? 20.428 -11.370 -5.038 1.00 93.19 199 ILE A C 1
ATOM 1597 O O . ILE A 1 199 ? 20.954 -12.389 -4.597 1.00 93.19 199 ILE A O 1
ATOM 1601 N N . LYS A 1 200 ? 21.023 -10.611 -5.964 1.00 90.69 200 LYS A N 1
ATOM 1602 C CA . LYS A 1 200 ? 22.353 -10.900 -6.517 1.00 90.69 200 LYS A CA 1
ATOM 1603 C C . LYS A 1 200 ? 23.450 -10.788 -5.454 1.00 90.69 200 LYS A C 1
ATOM 1605 O O . LYS A 1 200 ? 24.341 -11.633 -5.431 1.00 90.69 200 LYS A O 1
ATOM 1610 N N . SER A 1 201 ? 23.383 -9.792 -4.565 1.00 95.00 201 SER A N 1
ATOM 1611 C CA . SER A 1 201 ? 24.396 -9.569 -3.521 1.00 95.00 201 SER A CA 1
ATOM 1612 C C . SER A 1 201 ? 24.421 -10.692 -2.473 1.00 95.00 201 SER A C 1
ATOM 1614 O O . SER A 1 201 ? 25.479 -10.993 -1.920 1.00 95.00 201 SER A O 1
ATOM 1616 N N . ARG A 1 202 ? 23.274 -11.342 -2.215 1.00 95.56 202 ARG A N 1
ATOM 1617 C CA . ARG A 1 202 ? 23.117 -12.416 -1.215 1.00 95.56 202 ARG A CA 1
ATOM 1618 C C . ARG A 1 202 ? 22.353 -13.624 -1.759 1.00 95.56 202 ARG A C 1
ATOM 1620 O O . ARG A 1 202 ? 21.404 -14.109 -1.139 1.00 95.56 202 ARG A O 1
ATOM 1627 N N . GLN A 1 203 ? 22.782 -14.133 -2.910 1.00 94.50 203 GLN A N 1
ATOM 1628 C CA . GLN A 1 203 ? 22.039 -15.141 -3.672 1.00 94.50 203 GLN A CA 1
ATOM 1629 C C . GLN A 1 203 ? 21.691 -16.405 -2.874 1.00 94.50 203 GLN A C 1
ATOM 1631 O O . GLN A 1 203 ? 20.560 -16.885 -2.947 1.00 94.50 203 GLN A O 1
ATOM 1636 N N . GLU A 1 204 ? 22.627 -16.946 -2.090 1.00 96.06 204 GLU A N 1
ATOM 1637 C CA . GLU A 1 204 ? 22.370 -18.149 -1.288 1.00 96.06 204 GLU A CA 1
ATOM 1638 C C . GLU A 1 204 ? 21.267 -17.920 -0.253 1.00 96.06 204 GLU A C 1
ATOM 1640 O O . GLU A 1 204 ? 20.332 -18.716 -0.167 1.00 96.06 204 GLU A O 1
ATOM 1645 N N . PHE A 1 205 ? 21.340 -16.809 0.487 1.00 95.19 205 PHE A N 1
ATOM 1646 C CA . PHE A 1 205 ? 20.351 -16.448 1.501 1.00 95.19 205 PHE A CA 1
ATOM 1647 C C . PHE A 1 205 ? 18.946 -16.370 0.899 1.00 95.19 205 PHE A C 1
ATOM 1649 O O . PHE A 1 205 ? 18.033 -17.044 1.379 1.00 95.19 205 PHE A O 1
ATOM 1656 N N . TRP A 1 206 ? 18.781 -15.606 -0.185 1.00 94.75 206 TRP A N 1
ATOM 1657 C CA . TRP A 1 206 ? 17.480 -15.436 -0.829 1.00 94.75 206 TRP A CA 1
ATOM 1658 C C . TRP A 1 206 ? 16.963 -16.734 -1.443 1.00 94.75 206 TRP A C 1
ATOM 1660 O O . TRP A 1 206 ? 15.788 -17.054 -1.283 1.00 94.75 206 TRP A O 1
ATOM 1670 N N . ASN A 1 207 ? 17.832 -17.536 -2.063 1.00 94.38 207 ASN A N 1
ATOM 1671 C CA . ASN A 1 207 ? 17.445 -18.840 -2.599 1.00 94.38 207 ASN A CA 1
ATOM 1672 C C . ASN A 1 207 ? 16.917 -19.780 -1.510 1.00 94.38 207 ASN A C 1
ATOM 1674 O O . ASN A 1 207 ? 15.909 -20.457 -1.724 1.00 94.38 207 ASN A O 1
ATOM 1678 N N . TYR A 1 208 ? 17.576 -19.843 -0.349 1.00 94.62 208 TYR A N 1
ATOM 1679 C CA . TYR A 1 208 ? 17.095 -20.654 0.769 1.00 94.62 208 TYR A CA 1
ATOM 1680 C C . TYR A 1 208 ? 15.802 -20.099 1.362 1.00 94.62 208 TYR A C 1
ATOM 1682 O O . TYR A 1 208 ? 14.874 -20.871 1.607 1.00 94.62 208 TYR A O 1
ATOM 1690 N N . LEU A 1 209 ? 15.702 -18.781 1.542 1.00 92.38 209 LEU A N 1
ATOM 1691 C CA . LEU A 1 209 ? 14.502 -18.136 2.070 1.00 92.38 209 LEU A CA 1
ATOM 1692 C C . LEU A 1 209 ? 13.284 -18.410 1.173 1.00 92.38 209 LEU A C 1
ATOM 1694 O O . LEU A 1 209 ? 12.273 -18.924 1.649 1.00 92.38 209 LEU A O 1
ATOM 1698 N N . ILE A 1 210 ? 13.410 -18.165 -0.135 1.00 92.38 210 ILE A N 1
ATOM 1699 C CA . ILE A 1 210 ? 12.353 -18.404 -1.129 1.00 92.38 210 ILE A CA 1
ATOM 1700 C C . ILE A 1 210 ? 11.937 -19.877 -1.130 1.00 92.38 210 ILE A C 1
ATOM 1702 O O . ILE A 1 210 ? 10.747 -20.176 -1.035 1.00 92.38 210 ILE A O 1
ATOM 1706 N N . LYS A 1 211 ? 12.898 -20.812 -1.176 1.00 94.00 211 LYS A N 1
ATOM 1707 C CA . LYS A 1 211 ? 12.601 -22.253 -1.100 1.00 94.00 211 LYS A CA 1
ATOM 1708 C C . LYS A 1 211 ? 11.818 -22.598 0.161 1.00 94.00 211 LYS A C 1
ATOM 1710 O O . LYS A 1 211 ? 10.852 -23.347 0.085 1.00 94.00 211 LYS A O 1
ATOM 1715 N N . THR A 1 212 ? 12.213 -22.045 1.305 1.00 91.62 212 THR A N 1
ATOM 1716 C CA . THR A 1 212 ? 11.563 -22.327 2.589 1.00 91.62 212 THR A CA 1
ATOM 1717 C C . THR A 1 212 ? 10.114 -21.834 2.589 1.00 91.62 212 THR A C 1
ATOM 1719 O O . THR A 1 212 ? 9.225 -22.599 2.960 1.00 91.62 212 THR A O 1
ATOM 1722 N N . HIS A 1 213 ? 9.840 -20.623 2.090 1.00 90.31 213 HIS A N 1
ATOM 1723 C CA . HIS A 1 213 ? 8.464 -20.133 1.945 1.00 90.31 213 HIS A CA 1
ATOM 1724 C C . HIS A 1 213 ? 7.634 -20.991 0.978 1.00 90.31 213 HIS A C 1
ATOM 1726 O O . HIS A 1 213 ? 6.510 -21.355 1.320 1.00 90.31 213 HIS A O 1
ATOM 1732 N N . ILE A 1 214 ? 8.190 -21.376 -0.180 1.00 91.44 214 ILE A N 1
ATOM 1733 C CA . ILE A 1 214 ? 7.503 -22.238 -1.159 1.00 91.44 214 ILE A CA 1
ATOM 1734 C C . ILE A 1 214 ? 7.150 -23.599 -0.540 1.00 91.44 214 ILE A C 1
ATOM 1736 O O . ILE A 1 214 ? 6.004 -24.033 -0.636 1.00 91.44 214 ILE A O 1
ATOM 1740 N N . TYR A 1 215 ? 8.099 -24.263 0.131 1.00 93.88 215 TYR A N 1
ATOM 1741 C CA . TYR A 1 215 ? 7.869 -25.580 0.741 1.00 93.88 215 TYR A CA 1
ATOM 1742 C C . TYR A 1 215 ? 6.828 -25.561 1.863 1.00 93.88 215 TYR A C 1
ATOM 1744 O O . TYR A 1 215 ? 6.152 -26.564 2.076 1.00 93.88 215 TYR A O 1
ATOM 1752 N N . ASN A 1 216 ? 6.682 -24.433 2.559 1.00 88.19 216 ASN A N 1
ATOM 1753 C CA . ASN A 1 216 ? 5.691 -24.262 3.620 1.00 88.19 216 ASN A CA 1
ATOM 1754 C C . ASN A 1 216 ? 4.376 -23.643 3.117 1.00 88.19 216 ASN A C 1
ATOM 1756 O O . ASN A 1 216 ? 3.562 -23.211 3.929 1.00 88.19 216 ASN A O 1
ATOM 1760 N N . GLY A 1 217 ? 4.165 -23.540 1.798 1.00 88.19 217 GLY A N 1
ATOM 1761 C CA . GLY A 1 217 ? 2.944 -22.959 1.233 1.00 88.19 217 GLY A CA 1
ATOM 1762 C C . GLY A 1 217 ? 2.682 -21.527 1.707 1.00 88.19 217 GLY A C 1
ATOM 1763 O O . GLY A 1 217 ? 1.531 -21.155 1.903 1.00 88.19 217 GLY A O 1
ATOM 1764 N N . TYR A 1 218 ? 3.748 -20.753 1.940 1.00 85.69 218 TYR A N 1
ATOM 1765 C CA . TYR A 1 218 ? 3.707 -19.388 2.473 1.00 85.69 218 TYR A CA 1
ATOM 1766 C C . TYR A 1 218 ? 3.077 -19.242 3.875 1.00 85.69 218 TYR A C 1
ATOM 1768 O O . TYR A 1 218 ? 2.768 -18.133 4.285 1.00 85.69 218 TYR A O 1
ATOM 1776 N N . GLN A 1 219 ? 2.974 -20.319 4.664 1.00 85.75 219 GLN A N 1
ATOM 1777 C CA . GLN A 1 219 ? 2.426 -20.293 6.036 1.00 85.75 219 GLN A CA 1
ATOM 1778 C C . GLN A 1 219 ? 3.440 -19.872 7.118 1.00 85.75 219 GLN A C 1
ATOM 1780 O O . GLN A 1 219 ? 3.218 -20.068 8.314 1.00 85.75 219 GLN A O 1
ATOM 1785 N N . MET A 1 220 ? 4.593 -19.338 6.715 1.00 88.12 220 MET A N 1
ATOM 1786 C CA . MET A 1 220 ? 5.624 -18.886 7.645 1.00 88.12 220 MET A CA 1
ATOM 1787 C C . MET A 1 220 ? 5.409 -17.431 8.031 1.00 88.12 220 MET A C 1
ATOM 1789 O O . MET A 1 220 ? 5.242 -16.581 7.161 1.00 88.12 220 MET A O 1
ATOM 1793 N N . VAL A 1 221 ? 5.524 -17.150 9.329 1.00 88.69 221 VAL A N 1
ATOM 1794 C CA . VAL A 1 221 ? 5.538 -15.783 9.848 1.00 88.69 221 VAL A CA 1
ATOM 1795 C C . VAL A 1 221 ? 6.979 -15.291 9.956 1.00 88.69 221 VAL A C 1
ATOM 1797 O O . VAL A 1 221 ? 7.809 -15.904 10.632 1.00 88.69 221 VAL A O 1
ATOM 1800 N N . THR A 1 222 ? 7.269 -14.160 9.324 1.00 86.56 222 THR A N 1
ATOM 1801 C CA . THR A 1 222 ? 8.550 -13.461 9.417 1.00 86.56 222 THR A CA 1
ATOM 1802 C C . THR A 1 222 ? 8.468 -12.399 10.504 1.00 86.56 222 THR A C 1
ATOM 1804 O O . THR A 1 222 ? 7.667 -11.471 10.423 1.00 86.56 222 THR A O 1
ATOM 1807 N N . VAL A 1 223 ? 9.325 -12.505 11.519 1.00 84.88 223 VAL A N 1
ATOM 1808 C CA . VAL A 1 223 ? 9.381 -11.557 12.640 1.00 84.88 223 VAL A CA 1
ATOM 1809 C C . VAL A 1 223 ? 10.748 -10.892 12.731 1.00 84.88 223 VAL A C 1
ATOM 1811 O O . VAL A 1 223 ? 11.784 -11.518 12.499 1.00 84.88 223 VAL A O 1
ATOM 1814 N N . HIS A 1 224 ? 10.767 -9.614 13.112 1.00 83.94 224 HIS A N 1
ATOM 1815 C CA . HIS A 1 224 ? 12.018 -8.920 13.401 1.00 83.94 224 HIS A CA 1
ATOM 1816 C C . HIS A 1 224 ? 12.718 -9.559 14.611 1.00 83.94 224 HIS A C 1
ATOM 1818 O O . HIS A 1 224 ? 12.062 -9.941 15.582 1.00 83.94 224 HIS A O 1
ATOM 1824 N N . ARG A 1 225 ? 14.057 -9.643 14.594 1.00 86.31 225 ARG A N 1
ATOM 1825 C CA . ARG A 1 225 ? 14.841 -10.338 15.638 1.00 86.31 225 ARG A CA 1
ATOM 1826 C C . ARG A 1 225 ? 14.521 -9.843 17.054 1.00 86.31 225 ARG A C 1
ATOM 1828 O O . ARG A 1 225 ? 14.315 -10.656 17.945 1.00 86.31 225 ARG A O 1
ATOM 1835 N N . LYS A 1 226 ? 14.390 -8.527 17.238 1.00 85.12 226 LYS A N 1
ATOM 1836 C CA . LYS A 1 226 ? 13.997 -7.905 18.518 1.00 85.12 226 LYS A CA 1
ATOM 1837 C C . LYS A 1 226 ? 12.612 -8.364 18.996 1.00 85.12 226 LYS A C 1
ATOM 1839 O O . LYS A 1 226 ? 12.404 -8.592 20.182 1.00 85.12 226 LYS A O 1
ATOM 1844 N N . ASN A 1 227 ? 11.669 -8.551 18.072 1.00 83.25 227 ASN A N 1
ATOM 1845 C CA . ASN A 1 227 ? 10.326 -9.025 18.410 1.00 83.25 227 ASN A CA 1
ATOM 1846 C C . ASN A 1 227 ? 10.344 -10.514 18.743 1.00 83.25 227 ASN A C 1
ATOM 1848 O O . ASN A 1 227 ? 9.674 -10.926 19.683 1.00 83.25 227 ASN A O 1
ATOM 1852 N N . TYR A 1 228 ? 11.170 -11.305 18.056 1.00 85.44 228 TYR A N 1
ATOM 1853 C CA . TYR A 1 228 ? 11.426 -12.693 18.437 1.00 85.44 228 TYR A CA 1
ATOM 1854 C C . TYR A 1 228 ? 12.027 -12.805 19.852 1.00 85.44 228 TYR A C 1
ATOM 1856 O O . TYR A 1 228 ? 11.556 -13.601 20.664 1.00 85.44 228 TYR A O 1
ATOM 1864 N N . GLU A 1 229 ? 13.007 -11.967 20.199 1.00 86.88 229 GLU A N 1
ATOM 1865 C CA . GLU A 1 229 ? 13.579 -11.901 21.554 1.00 86.88 229 GLU A CA 1
ATOM 1866 C C . GLU A 1 229 ? 12.524 -11.543 22.611 1.00 86.88 229 GLU A C 1
ATOM 1868 O O . GLU A 1 229 ? 12.431 -12.207 23.644 1.00 86.88 229 GLU A O 1
ATOM 1873 N N . HIS A 1 230 ? 11.666 -10.555 22.341 1.00 85.50 230 HIS A N 1
ATOM 1874 C CA . HIS A 1 230 ? 10.556 -10.220 23.234 1.00 85.50 230 HIS A CA 1
ATOM 1875 C C . HIS A 1 230 ? 9.578 -11.390 23.400 1.00 85.50 230 HIS A C 1
ATOM 1877 O O . HIS A 1 230 ? 9.274 -11.769 24.532 1.00 85.50 230 HIS A O 1
ATOM 1883 N N . LEU A 1 231 ? 9.153 -12.011 22.294 1.00 83.31 231 LEU A N 1
ATOM 1884 C CA . LEU A 1 231 ? 8.235 -13.153 22.303 1.00 83.31 231 LEU A CA 1
ATOM 1885 C C . LEU A 1 231 ? 8.793 -14.328 23.117 1.00 83.31 231 LEU A C 1
ATOM 1887 O O . LEU A 1 231 ? 8.082 -14.888 23.950 1.00 83.31 231 LEU A O 1
ATOM 1891 N N . THR A 1 232 ? 10.069 -14.672 22.922 1.00 86.62 232 THR A N 1
ATOM 1892 C CA . THR A 1 232 ? 10.740 -15.748 23.678 1.00 86.62 232 THR A CA 1
ATOM 1893 C C . THR A 1 232 ? 10.944 -15.407 25.156 1.00 86.62 232 THR A C 1
ATOM 1895 O O . THR A 1 232 ? 10.952 -16.308 25.992 1.00 86.62 232 THR A O 1
ATOM 1898 N N . SER A 1 233 ? 11.028 -14.119 25.497 1.00 87.06 233 SER A N 1
ATOM 1899 C CA . SER A 1 233 ? 11.145 -13.626 26.877 1.00 87.06 233 SER A CA 1
ATOM 1900 C C . SER A 1 233 ? 9.791 -13.410 27.571 1.00 87.06 233 SER A C 1
ATOM 1902 O O . SER A 1 233 ? 9.752 -12.974 28.720 1.00 87.06 233 SER A O 1
ATOM 1904 N N . GLY A 1 234 ? 8.669 -13.667 26.889 1.00 78.88 234 GLY A N 1
ATOM 1905 C CA . GLY A 1 234 ? 7.322 -13.386 27.401 1.00 78.88 234 GLY A CA 1
ATOM 1906 C C . GLY A 1 234 ? 6.971 -11.892 27.472 1.00 78.88 234 GLY A C 1
ATOM 1907 O O . GLY A 1 234 ? 5.940 -11.525 28.038 1.00 78.88 234 GLY A O 1
ATOM 1908 N N . ILE A 1 235 ? 7.808 -11.030 26.892 1.00 78.31 235 ILE A N 1
ATOM 1909 C CA . ILE A 1 235 ? 7.587 -9.588 26.780 1.00 78.31 235 ILE A CA 1
ATOM 1910 C C . ILE A 1 235 ? 6.725 -9.338 25.538 1.00 78.31 235 ILE A C 1
ATOM 1912 O O . ILE A 1 235 ? 6.920 -9.949 24.488 1.00 78.31 235 ILE A O 1
ATOM 1916 N N . LYS A 1 236 ? 5.750 -8.430 25.635 1.00 74.50 236 LYS A N 1
ATOM 1917 C CA . LYS A 1 236 ? 4.939 -8.054 24.470 1.00 74.50 236 LYS A CA 1
ATOM 1918 C C . LYS A 1 236 ? 5.805 -7.269 23.473 1.00 74.50 236 LYS A C 1
ATOM 1920 O O . LYS A 1 236 ? 6.386 -6.260 23.874 1.00 74.50 236 LYS A O 1
ATOM 1925 N N . PRO A 1 237 ? 5.903 -7.699 22.202 1.00 69.75 237 PRO A N 1
ATOM 1926 C CA . PRO A 1 237 ? 6.659 -6.962 21.202 1.00 69.75 237 PRO A CA 1
ATOM 1927 C C . PRO A 1 237 ? 5.987 -5.619 20.894 1.00 69.75 237 PRO A C 1
ATOM 1929 O O . PRO A 1 237 ? 4.764 -5.494 20.947 1.00 69.75 237 PRO A O 1
ATOM 1932 N N . VAL A 1 238 ? 6.808 -4.620 20.576 1.00 67.50 238 VAL A N 1
ATOM 1933 C CA . VAL A 1 238 ? 6.361 -3.309 20.101 1.00 67.50 238 VAL A CA 1
ATOM 1934 C C . VAL A 1 238 ? 6.715 -3.252 18.621 1.00 67.50 238 VAL A C 1
ATOM 1936 O O . VAL A 1 238 ? 7.865 -3.012 18.254 1.00 67.50 238 VAL A O 1
ATOM 1939 N N . ASP A 1 239 ? 5.738 -3.546 17.768 1.00 67.12 239 ASP A N 1
ATOM 1940 C CA . ASP A 1 239 ? 5.890 -3.558 16.311 1.00 67.12 239 ASP A CA 1
ATOM 1941 C C . ASP A 1 239 ? 5.844 -2.130 15.744 1.00 67.12 239 ASP A C 1
ATOM 1943 O O . ASP A 1 239 ? 4.985 -1.808 14.942 1.00 67.12 239 ASP A O 1
ATOM 1947 N N . THR A 1 240 ? 6.740 -1.233 16.164 1.00 72.25 240 THR A N 1
ATOM 1948 C CA . THR A 1 240 ? 6.829 0.137 15.602 1.00 72.25 240 THR A CA 1
ATOM 1949 C C . THR A 1 240 ? 8.002 0.304 14.640 1.00 72.25 240 THR A C 1
ATOM 1951 O O . THR A 1 240 ? 7.965 1.150 13.742 1.00 72.25 240 THR A O 1
ATOM 1954 N N . ASP A 1 241 ? 9.045 -0.512 14.808 1.00 75.31 241 ASP A N 1
ATOM 1955 C CA . ASP A 1 241 ? 10.297 -0.392 14.055 1.00 75.31 241 ASP A CA 1
ATOM 1956 C C . ASP A 1 241 ? 10.076 -0.726 12.568 1.00 75.31 241 ASP A C 1
ATOM 1958 O O . ASP A 1 241 ? 10.498 0.028 11.695 1.00 75.31 241 ASP A O 1
ATOM 1962 N N . ILE A 1 242 ? 9.330 -1.800 12.268 1.00 80.75 242 ILE A N 1
ATOM 1963 C CA . ILE A 1 242 ? 9.015 -2.199 10.884 1.00 80.75 242 ILE A CA 1
ATOM 1964 C C . ILE A 1 242 ? 8.187 -1.118 10.177 1.00 80.75 242 ILE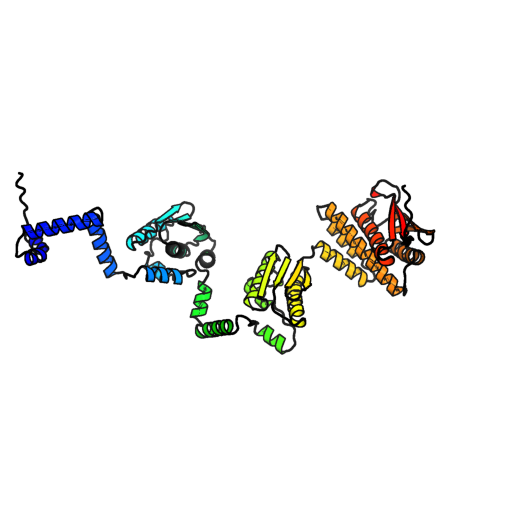 A C 1
ATOM 1966 O O . ILE A 1 242 ? 8.486 -0.762 9.042 1.00 80.75 242 ILE A O 1
ATOM 1970 N N . PHE A 1 243 ? 7.196 -0.539 10.856 1.00 82.81 243 PHE A N 1
ATOM 1971 C CA . PHE A 1 243 ? 6.362 0.528 10.294 1.00 82.81 243 PHE A CA 1
ATOM 1972 C C . PHE A 1 243 ? 7.192 1.746 9.921 1.00 82.81 243 PHE A C 1
ATOM 1974 O O . PHE A 1 243 ? 6.993 2.313 8.853 1.00 82.81 243 PHE A O 1
ATOM 1981 N N . SER A 1 244 ? 8.165 2.085 10.766 1.00 80.44 244 SER A N 1
ATOM 1982 C CA . SER A 1 244 ? 9.055 3.217 10.523 1.00 80.44 244 SER A CA 1
ATOM 1983 C C . SER A 1 244 ? 10.010 2.973 9.347 1.00 80.44 244 SER A C 1
ATOM 1985 O O . SER A 1 244 ? 10.341 3.905 8.619 1.00 80.44 244 SER A O 1
ATOM 1987 N N . ILE A 1 245 ? 10.426 1.718 9.125 1.00 80.75 245 ILE A N 1
ATOM 1988 C CA . ILE A 1 245 ? 11.223 1.320 7.952 1.00 80.75 245 ILE A CA 1
ATOM 1989 C C . ILE A 1 245 ? 10.394 1.443 6.669 1.00 80.75 245 ILE A C 1
ATOM 1991 O O . ILE A 1 245 ? 10.882 1.990 5.685 1.00 80.75 245 ILE A O 1
ATOM 1995 N N . PHE A 1 246 ? 9.148 0.960 6.678 1.00 77.50 246 PHE A N 1
ATOM 1996 C CA . PHE A 1 246 ? 8.274 0.989 5.500 1.00 77.50 246 PHE A CA 1
ATOM 1997 C C . PHE A 1 246 ? 7.798 2.399 5.131 1.00 77.50 246 PHE A C 1
ATOM 1999 O O . PHE A 1 246 ? 7.633 2.689 3.950 1.00 77.50 246 PHE A O 1
ATOM 2006 N N . SER A 1 247 ? 7.572 3.274 6.114 1.00 76.88 247 SER A N 1
ATOM 2007 C CA . SER A 1 247 ? 7.107 4.647 5.877 1.00 76.88 247 SER A CA 1
ATOM 2008 C C . SER A 1 247 ? 8.241 5.664 5.700 1.00 76.88 247 SER A C 1
ATOM 2010 O O . SER A 1 247 ? 7.992 6.777 5.243 1.00 76.88 247 SER A O 1
ATOM 2012 N N . GLY A 1 248 ? 9.474 5.325 6.094 1.00 77.94 248 GLY A N 1
ATOM 2013 C CA . GLY A 1 248 ? 10.602 6.261 6.135 1.00 77.94 248 GLY A CA 1
ATOM 2014 C C . GLY A 1 248 ? 10.487 7.337 7.225 1.00 77.94 248 GLY A C 1
ATOM 2015 O O . GLY A 1 248 ? 11.277 8.282 7.241 1.00 77.94 248 GLY A O 1
ATOM 2016 N N . MET A 1 249 ? 9.518 7.219 8.138 1.00 80.50 249 MET A N 1
ATOM 2017 C CA . MET A 1 249 ? 9.270 8.176 9.216 1.00 80.50 249 MET A CA 1
ATOM 2018 C C . MET A 1 249 ? 8.816 7.464 10.499 1.00 80.50 249 MET A C 1
ATOM 2020 O O . MET A 1 249 ? 8.304 6.351 10.430 1.00 80.50 249 MET A O 1
ATOM 2024 N N . PRO A 1 250 ? 8.976 8.068 11.690 1.00 78.56 250 PRO A N 1
ATOM 2025 C CA . PRO A 1 250 ? 8.542 7.435 12.934 1.00 78.56 250 PRO A CA 1
ATOM 2026 C C . PRO A 1 250 ? 7.062 7.038 12.891 1.00 78.56 250 PRO A C 1
ATOM 2028 O O . PRO A 1 250 ? 6.242 7.839 12.447 1.00 78.56 250 PRO A O 1
ATOM 2031 N N . CYS A 1 251 ? 6.726 5.842 13.395 1.00 77.31 251 CYS A N 1
ATOM 2032 C CA . CYS A 1 251 ? 5.365 5.287 13.353 1.00 77.31 251 CYS A CA 1
ATOM 2033 C C . CYS A 1 251 ? 4.283 6.281 13.810 1.00 77.31 251 CYS A C 1
ATOM 2035 O O . CYS A 1 251 ? 3.274 6.392 13.135 1.00 77.31 251 CYS A O 1
ATOM 2037 N N . ILE A 1 252 ? 4.540 7.045 14.882 1.00 74.25 252 ILE A N 1
ATOM 2038 C CA . ILE A 1 252 ? 3.624 8.041 15.478 1.00 74.25 252 ILE A CA 1
ATOM 2039 C C . ILE A 1 252 ? 3.323 9.260 14.585 1.00 74.25 252 ILE A C 1
ATOM 2041 O O . ILE A 1 252 ? 2.399 10.021 14.851 1.00 74.25 252 ILE A O 1
ATOM 2045 N N . ASN A 1 253 ? 4.125 9.481 13.542 1.00 73.62 253 ASN A N 1
ATOM 2046 C CA . ASN A 1 253 ? 3.973 10.616 12.633 1.00 73.62 253 ASN A CA 1
ATOM 2047 C C . ASN A 1 253 ? 3.253 10.228 11.330 1.00 73.62 253 ASN A C 1
ATOM 2049 O O . ASN A 1 253 ? 3.152 11.061 10.427 1.00 73.62 253 ASN A O 1
ATOM 2053 N N . ILE A 1 254 ? 2.799 8.976 11.193 1.00 76.06 254 ILE A N 1
ATOM 2054 C CA . ILE A 1 254 ? 2.152 8.485 9.976 1.00 76.06 254 ILE A CA 1
ATOM 2055 C C . ILE A 1 254 ? 0.657 8.815 10.049 1.00 76.06 254 ILE A C 1
ATOM 2057 O O . ILE A 1 254 ? -0.056 8.347 10.934 1.00 76.06 254 ILE A O 1
ATOM 2061 N N . ASN A 1 255 ? 0.153 9.602 9.096 1.00 78.06 255 ASN A N 1
ATOM 2062 C CA . ASN A 1 255 ? -1.284 9.879 9.024 1.00 78.06 255 ASN A CA 1
ATOM 2063 C C . ASN A 1 255 ? -2.086 8.631 8.604 1.00 78.06 255 ASN A C 1
ATOM 2065 O O . ASN A 1 255 ? -1.538 7.712 7.999 1.00 78.06 255 ASN A O 1
ATOM 2069 N N . LEU A 1 256 ? -3.398 8.618 8.854 1.00 79.50 256 LEU A N 1
ATOM 2070 C CA . LEU A 1 256 ? -4.248 7.448 8.602 1.00 79.50 256 LEU A CA 1
ATOM 2071 C C . LEU A 1 256 ? -4.170 6.941 7.154 1.00 79.50 256 LEU A C 1
ATOM 2073 O O . LEU A 1 256 ? -3.989 5.747 6.930 1.00 79.50 256 LEU A O 1
ATOM 2077 N N . GLN A 1 257 ? -4.234 7.841 6.169 1.00 79.75 257 GLN A N 1
ATOM 2078 C CA . GLN A 1 257 ? -4.211 7.473 4.747 1.00 79.75 257 GLN A CA 1
ATOM 2079 C C . GLN A 1 257 ? -2.912 6.769 4.334 1.00 79.75 257 GLN A C 1
ATOM 2081 O O . GLN A 1 257 ? -2.924 5.952 3.416 1.00 79.75 257 GLN A O 1
ATOM 2086 N N . GLN A 1 258 ? -1.800 7.062 5.010 1.00 82.00 258 GLN A N 1
ATOM 2087 C CA . GLN A 1 258 ? -0.513 6.394 4.810 1.00 82.00 258 GLN A CA 1
ATOM 2088 C C . GLN A 1 258 ? -0.355 5.161 5.707 1.00 82.00 258 GLN A C 1
ATOM 2090 O O . GLN A 1 258 ? 0.229 4.162 5.289 1.00 82.00 258 GLN A O 1
ATOM 2095 N N . LEU A 1 259 ? -0.900 5.201 6.923 1.00 86.31 259 LEU A N 1
ATOM 2096 C CA . LEU A 1 259 ? -0.772 4.135 7.908 1.00 86.31 259 LEU A CA 1
ATOM 2097 C C . LEU A 1 259 ? -1.522 2.875 7.475 1.00 86.31 259 LEU A C 1
ATOM 2099 O O . LEU A 1 259 ? -0.983 1.779 7.611 1.00 86.31 259 LEU A O 1
ATOM 2103 N N . LEU A 1 260 ? -2.726 3.012 6.908 1.00 90.00 260 LEU A N 1
ATOM 2104 C CA . LEU A 1 260 ? -3.528 1.864 6.475 1.00 90.00 260 LEU A CA 1
ATOM 2105 C C . LEU A 1 260 ? -2.812 1.016 5.397 1.00 90.00 260 LEU A C 1
ATOM 2107 O O . LEU A 1 260 ? -2.662 -0.193 5.610 1.00 90.00 260 LEU A O 1
ATOM 2111 N N . PRO A 1 261 ? -2.285 1.589 4.290 1.00 90.62 261 PRO A N 1
ATOM 2112 C CA . PRO A 1 261 ? -1.466 0.841 3.330 1.00 90.62 261 PRO A CA 1
ATOM 2113 C C . PRO A 1 261 ? -0.208 0.204 3.934 1.00 90.62 261 PRO A C 1
ATOM 2115 O O . PRO A 1 261 ? 0.173 -0.896 3.524 1.00 90.62 261 PRO A O 1
ATOM 2118 N N . VAL A 1 262 ? 0.435 0.862 4.907 1.00 90.50 262 VAL A N 1
ATOM 2119 C CA . VAL A 1 262 ? 1.612 0.308 5.595 1.00 90.50 262 VAL A CA 1
ATOM 2120 C C . VAL A 1 262 ? 1.216 -0.885 6.463 1.00 90.50 262 VAL A C 1
ATOM 2122 O O . VAL A 1 262 ? 1.871 -1.918 6.373 1.00 90.50 262 VAL A O 1
ATOM 2125 N N . ILE A 1 263 ? 0.120 -0.803 7.229 1.00 91.19 263 ILE A N 1
ATOM 2126 C CA . ILE A 1 263 ? -0.442 -1.943 7.977 1.00 91.19 263 ILE A CA 1
ATOM 2127 C C . ILE A 1 263 ? -0.688 -3.113 7.028 1.00 91.19 263 ILE A C 1
ATOM 2129 O O . ILE A 1 263 ? -0.185 -4.206 7.276 1.00 91.19 263 ILE A O 1
ATOM 2133 N N . LYS A 1 264 ? -1.386 -2.884 5.911 1.00 94.38 264 LYS A N 1
ATOM 2134 C CA . LYS A 1 264 ? -1.611 -3.921 4.896 1.00 94.38 264 LYS A CA 1
ATOM 2135 C C . LYS A 1 264 ? -0.295 -4.552 4.434 1.00 94.38 264 LYS A C 1
ATOM 2137 O O . LYS A 1 264 ? -0.142 -5.766 4.516 1.00 94.38 264 LYS A O 1
ATOM 2142 N N . SER A 1 265 ? 0.661 -3.731 4.007 1.00 91.25 265 SER A N 1
ATOM 2143 C CA . SER A 1 265 ? 1.937 -4.206 3.465 1.00 91.25 265 SER A CA 1
ATOM 2144 C C . SER A 1 265 ? 2.734 -5.001 4.497 1.00 91.25 265 SER A C 1
ATOM 2146 O O . SER A 1 265 ? 3.198 -6.097 4.200 1.00 91.25 265 SER A O 1
ATOM 2148 N N . VAL A 1 266 ? 2.863 -4.495 5.724 1.00 90.00 266 VAL A N 1
ATOM 2149 C CA . VAL A 1 266 ? 3.636 -5.139 6.793 1.00 90.00 266 VAL A CA 1
ATOM 2150 C C . VAL A 1 266 ? 3.005 -6.463 7.208 1.00 90.00 266 VAL A C 1
ATOM 2152 O O . VAL A 1 266 ? 3.704 -7.472 7.287 1.00 90.00 266 VAL A O 1
ATOM 2155 N N . PHE A 1 267 ? 1.696 -6.494 7.454 1.00 90.81 267 PHE A N 1
ATOM 2156 C CA . PHE A 1 267 ? 1.020 -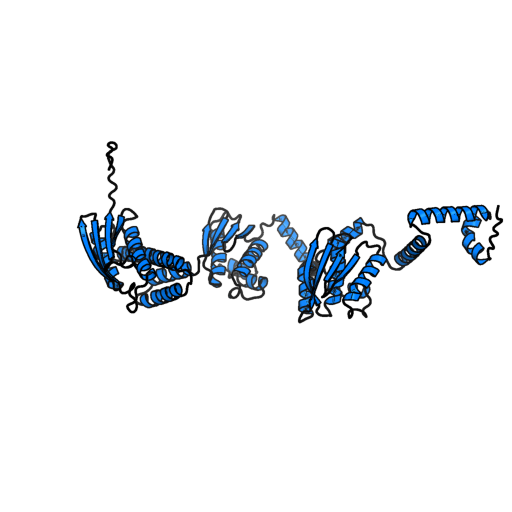7.698 7.936 1.00 90.81 267 PHE A CA 1
ATOM 2157 C C . PHE A 1 267 ? 0.921 -8.796 6.862 1.00 90.81 267 PHE A C 1
ATOM 2159 O O . PHE A 1 267 ? 1.112 -9.965 7.194 1.00 90.81 267 PHE A O 1
ATOM 2166 N N . GLU A 1 268 ? 0.691 -8.446 5.590 1.00 91.88 268 GLU A N 1
ATOM 2167 C CA . GLU A 1 268 ? 0.673 -9.423 4.488 1.00 91.88 268 GLU A CA 1
ATOM 2168 C C . GLU A 1 268 ? 2.083 -9.951 4.176 1.00 91.88 268 GLU A C 1
ATOM 2170 O O . GLU A 1 268 ? 2.285 -11.158 4.073 1.00 91.88 268 GLU A O 1
ATOM 2175 N N . THR A 1 269 ? 3.093 -9.077 4.074 1.00 88.31 269 THR A N 1
ATOM 2176 C CA . THR A 1 269 ? 4.465 -9.508 3.724 1.00 88.31 269 THR A CA 1
ATOM 2177 C C . THR A 1 269 ? 5.166 -10.277 4.842 1.00 88.31 269 THR A C 1
ATOM 2179 O O . THR A 1 269 ? 6.024 -11.115 4.568 1.00 88.31 269 THR A O 1
ATOM 2182 N N . SER A 1 270 ? 4.797 -10.030 6.102 1.00 88.19 270 SER A N 1
ATOM 2183 C CA . SER A 1 270 ? 5.279 -10.814 7.245 1.00 88.19 270 SER A CA 1
ATOM 2184 C C . SER A 1 270 ? 4.568 -12.157 7.399 1.00 88.19 270 SER A C 1
ATOM 2186 O O . SER A 1 270 ? 5.010 -12.966 8.210 1.00 88.19 270 SER A O 1
ATOM 2188 N N . GLY A 1 271 ? 3.482 -12.413 6.663 1.00 88.25 271 GLY A N 1
ATOM 2189 C CA . GLY A 1 271 ? 2.669 -13.618 6.827 1.00 88.25 271 GLY A CA 1
ATOM 2190 C C . GLY A 1 271 ? 1.904 -13.672 8.155 1.00 88.25 271 GLY A C 1
ATOM 2191 O O . GLY A 1 271 ? 1.433 -14.740 8.536 1.00 88.25 271 GLY A O 1
ATOM 2192 N N . ILE A 1 272 ? 1.788 -12.549 8.883 1.00 90.31 272 ILE A N 1
ATOM 2193 C CA . ILE A 1 272 ? 0.975 -12.470 10.110 1.00 90.31 272 ILE A CA 1
ATOM 2194 C C . ILE A 1 272 ? -0.511 -12.593 9.771 1.00 90.31 272 ILE A C 1
ATOM 2196 O O . ILE A 1 272 ? -1.283 -13.022 10.613 1.00 90.31 272 ILE A O 1
ATOM 2200 N N . VAL A 1 273 ? -0.944 -12.196 8.576 1.00 92.56 273 VAL A N 1
ATOM 2201 C CA . VAL A 1 273 ? -2.333 -12.346 8.111 1.00 92.56 273 VAL A CA 1
ATOM 2202 C C . VAL A 1 273 ? -2.327 -12.745 6.643 1.00 92.56 273 VAL A C 1
ATOM 2204 O O . VAL A 1 273 ? -1.350 -12.500 5.938 1.00 92.56 273 VAL A O 1
ATOM 2207 N N . ASP A 1 274 ? -3.427 -13.325 6.168 1.00 91.12 274 ASP A N 1
ATOM 2208 C CA . ASP A 1 274 ? -3.508 -13.811 4.789 1.00 91.12 274 ASP A CA 1
ATOM 2209 C C . ASP A 1 274 ? -3.757 -12.659 3.813 1.00 91.12 274 ASP A C 1
ATOM 2211 O O . ASP A 1 274 ? -3.222 -12.628 2.705 1.00 91.12 274 ASP A O 1
ATOM 2215 N N . ARG A 1 275 ? -4.623 -11.721 4.217 1.00 94.12 275 ARG A N 1
ATOM 2216 C CA . ARG A 1 275 ? -5.022 -10.575 3.399 1.00 94.12 275 ARG A CA 1
ATOM 2217 C C . ARG A 1 275 ? -5.585 -9.452 4.260 1.00 94.12 275 ARG A C 1
ATOM 2219 O O . ARG A 1 275 ? -6.298 -9.701 5.226 1.00 94.12 275 ARG A O 1
ATOM 2226 N N . VAL A 1 276 ? -5.346 -8.215 3.856 1.00 95.75 276 VAL A N 1
ATOM 2227 C CA . VAL A 1 276 ? -5.966 -7.005 4.392 1.00 95.75 276 VAL A CA 1
ATOM 2228 C C . VAL A 1 276 ? -6.655 -6.261 3.254 1.00 95.75 276 VAL A C 1
ATOM 2230 O O . VAL A 1 276 ? -6.041 -5.928 2.238 1.00 95.75 276 VAL A O 1
ATOM 2233 N N . GLU A 1 277 ? -7.938 -5.980 3.422 1.00 94.75 277 GLU A N 1
ATOM 2234 C CA . GLU A 1 277 ? -8.702 -5.086 2.557 1.00 94.75 277 GLU A CA 1
ATOM 2235 C C . GLU A 1 277 ? -8.953 -3.772 3.289 1.00 94.75 277 GLU A C 1
ATOM 2237 O O . GLU A 1 277 ? -9.283 -3.765 4.476 1.00 94.75 277 GLU A O 1
ATOM 2242 N N . ILE A 1 278 ? -8.788 -2.668 2.567 1.00 91.38 278 ILE A N 1
ATOM 2243 C CA . ILE A 1 278 ? -9.025 -1.318 3.069 1.00 91.38 278 ILE A CA 1
ATOM 2244 C C . ILE A 1 278 ? -10.172 -0.745 2.245 1.00 91.38 278 ILE A C 1
ATOM 2246 O O . ILE A 1 278 ? -10.069 -0.669 1.020 1.00 91.38 278 ILE A O 1
ATOM 2250 N N . ASP A 1 279 ? -11.254 -0.370 2.916 1.00 84.75 279 ASP A N 1
ATOM 2251 C CA . ASP A 1 279 ? -12.408 0.300 2.321 1.00 84.75 279 ASP A CA 1
ATOM 2252 C C . ASP A 1 279 ? -12.654 1.602 3.081 1.00 84.75 279 ASP A C 1
ATOM 2254 O O . ASP A 1 279 ? -13.163 1.586 4.202 1.00 84.75 279 ASP A O 1
ATOM 2258 N N . GLN A 1 280 ? -12.218 2.719 2.494 1.00 79.38 280 GLN A N 1
ATOM 2259 C CA . GLN A 1 280 ? -12.166 4.025 3.158 1.00 79.38 280 GLN A CA 1
ATOM 2260 C C . GLN A 1 280 ? -11.403 3.930 4.495 1.00 79.38 280 GLN A C 1
ATOM 2262 O O . GLN A 1 280 ? -10.207 3.643 4.488 1.00 79.38 280 GLN A O 1
ATOM 2267 N N . ASP A 1 281 ? -12.104 4.101 5.618 1.00 77.50 281 ASP A N 1
ATOM 2268 C CA . ASP A 1 281 ? -11.567 4.019 6.980 1.00 77.50 281 ASP A CA 1
ATOM 2269 C C . ASP A 1 281 ? -11.951 2.698 7.682 1.00 77.50 281 ASP A C 1
ATOM 2271 O O . ASP A 1 281 ? -12.001 2.615 8.907 1.00 77.50 281 ASP A O 1
ATOM 2275 N N . THR A 1 282 ? -12.286 1.653 6.921 1.00 86.00 282 THR A N 1
ATOM 2276 C CA . THR A 1 282 ? -12.551 0.303 7.443 1.00 86.00 282 THR A CA 1
ATOM 2277 C C . THR A 1 282 ? -11.434 -0.646 7.025 1.00 86.00 282 THR A C 1
ATOM 2279 O O . THR A 1 282 ? -11.138 -0.768 5.834 1.00 86.00 282 THR A O 1
ATOM 2282 N N . LEU A 1 283 ? -10.856 -1.382 7.981 1.00 92.44 283 LEU A N 1
ATOM 2283 C CA . LEU A 1 283 ? -9.952 -2.496 7.679 1.00 92.44 283 LEU A CA 1
ATOM 2284 C C . LEU A 1 283 ? -10.677 -3.828 7.839 1.00 92.44 283 LEU A C 1
ATOM 2286 O O . LEU A 1 283 ? -11.304 -4.088 8.864 1.00 92.44 283 LEU A O 1
ATOM 2290 N N . LYS A 1 284 ? -10.520 -4.716 6.861 1.00 94.56 284 LYS A N 1
ATOM 2291 C CA . LYS A 1 284 ? -10.923 -6.122 6.959 1.00 94.56 284 LYS A CA 1
ATOM 2292 C C . LYS A 1 284 ? -9.680 -6.989 6.868 1.00 94.56 284 LYS A C 1
ATOM 2294 O O . LYS A 1 284 ? -9.001 -7.002 5.846 1.00 94.56 284 LYS A O 1
ATOM 2299 N N . ILE A 1 285 ? -9.382 -7.704 7.941 1.00 95.81 285 ILE A N 1
ATOM 2300 C CA . ILE A 1 285 ? -8.190 -8.535 8.076 1.00 95.81 285 ILE A CA 1
ATOM 2301 C C . ILE A 1 285 ? -8.623 -9.997 8.025 1.00 95.81 285 ILE A C 1
ATOM 2303 O O . ILE A 1 285 ? -9.311 -10.473 8.926 1.00 95.81 285 ILE A O 1
ATOM 2307 N N . PHE A 1 286 ? -8.215 -10.699 6.976 1.00 94.44 286 PHE A N 1
ATOM 2308 C CA . PHE A 1 286 ? -8.461 -12.120 6.762 1.00 94.44 286 PHE A CA 1
ATOM 2309 C C . PHE A 1 286 ? -7.310 -12.934 7.337 1.00 94.44 286 PHE A C 1
ATOM 2311 O O . PHE A 1 286 ? -6.140 -12.617 7.109 1.00 94.44 286 PHE A O 1
ATOM 2318 N N . HIS A 1 287 ? -7.639 -13.992 8.070 1.00 93.25 287 HIS A N 1
ATOM 2319 C CA . HIS A 1 287 ? -6.635 -14.850 8.679 1.00 93.25 287 HIS A CA 1
ATOM 2320 C C . HIS A 1 287 ? -7.062 -16.317 8.739 1.00 93.25 287 HIS A C 1
ATOM 2322 O O . HIS A 1 287 ? -8.239 -16.642 8.904 1.00 93.25 287 HIS A O 1
ATOM 2328 N N . SER A 1 288 ? -6.064 -17.199 8.749 1.00 91.12 288 SER A N 1
ATOM 2329 C CA . SER A 1 288 ? -6.241 -18.651 8.857 1.00 91.12 288 SER A CA 1
ATOM 2330 C C . SER A 1 288 ? -6.024 -19.198 10.277 1.00 91.12 288 SER A C 1
ATOM 2332 O O . SER A 1 288 ? -6.020 -20.412 10.484 1.00 91.12 288 SER A O 1
ATOM 2334 N N . TYR A 1 289 ? -5.847 -18.335 11.289 1.00 90.44 289 TYR A N 1
ATOM 2335 C CA . TYR A 1 289 ? -5.697 -18.786 12.680 1.00 90.44 289 TYR A CA 1
ATOM 2336 C C . TYR A 1 289 ? -6.976 -19.399 13.247 1.00 90.44 289 TYR A C 1
ATOM 2338 O O . TYR A 1 289 ? -8.057 -18.830 13.142 1.00 90.44 289 TYR A O 1
ATOM 2346 N N . THR A 1 290 ? -6.808 -20.511 13.960 1.00 89.25 290 THR A N 1
ATOM 2347 C CA . THR A 1 290 ? -7.869 -21.209 14.704 1.00 89.25 290 THR A CA 1
ATOM 2348 C C . THR A 1 290 ? -7.823 -20.940 16.210 1.00 89.25 290 THR A C 1
ATOM 2350 O O . THR A 1 290 ? -8.778 -21.220 16.931 1.00 89.25 290 THR A O 1
ATOM 2353 N N . ILE A 1 291 ? -6.709 -20.395 16.710 1.00 90.19 291 ILE A N 1
ATOM 2354 C CA . ILE A 1 291 ? -6.492 -20.128 18.134 1.00 90.19 291 ILE A CA 1
ATOM 2355 C C . ILE A 1 291 ? -6.971 -18.710 18.461 1.00 90.19 291 ILE A C 1
ATOM 2357 O O . ILE A 1 291 ? -6.328 -17.735 18.076 1.00 90.19 291 ILE A O 1
ATOM 2361 N N . ASP A 1 292 ? -8.030 -18.591 19.265 1.00 87.94 292 ASP A N 1
ATOM 2362 C CA . ASP A 1 292 ? -8.614 -17.310 19.710 1.00 87.94 292 ASP A CA 1
ATOM 2363 C C . ASP A 1 292 ? -7.578 -16.344 20.317 1.00 87.94 292 ASP A C 1
ATOM 2365 O O . ASP A 1 292 ? -7.585 -15.142 20.054 1.00 87.94 292 ASP A O 1
ATOM 2369 N N . LYS A 1 293 ? -6.604 -16.874 21.067 1.00 88.81 293 LYS A N 1
ATOM 2370 C CA . LYS A 1 293 ? -5.511 -16.069 21.630 1.00 88.81 293 LYS A CA 1
ATOM 2371 C C . LYS A 1 293 ? -4.671 -15.375 20.548 1.00 88.81 293 LYS A C 1
ATOM 2373 O O . LYS A 1 293 ? -4.244 -14.245 20.772 1.00 88.81 293 LYS A O 1
ATOM 2378 N N . ALA A 1 294 ? -4.441 -16.025 19.405 1.00 87.50 294 ALA A N 1
ATOM 2379 C CA . ALA A 1 294 ? -3.715 -15.438 18.279 1.00 87.50 294 ALA A CA 1
ATOM 2380 C C . ALA A 1 294 ? -4.561 -14.361 17.583 1.00 87.50 294 ALA A C 1
ATOM 2382 O O . ALA A 1 294 ? -4.073 -13.256 17.359 1.00 87.50 294 ALA A O 1
ATOM 2383 N N . ILE A 1 295 ? -5.851 -14.633 17.363 1.00 90.31 295 ILE A N 1
ATOM 2384 C CA . ILE A 1 295 ? -6.810 -13.682 16.771 1.00 90.31 295 ILE A CA 1
ATOM 2385 C C . ILE A 1 295 ? -6.885 -12.395 17.610 1.00 90.31 295 ILE A C 1
ATOM 2387 O O . ILE A 1 295 ? -6.752 -11.278 17.099 1.00 90.31 295 ILE A O 1
ATOM 2391 N N . LYS A 1 296 ? -7.008 -12.540 18.935 1.00 89.44 296 LYS A N 1
ATOM 2392 C CA . LYS A 1 296 ? -7.003 -11.415 19.882 1.00 89.44 296 LYS A CA 1
ATOM 2393 C C . LYS A 1 296 ? -5.666 -10.686 19.933 1.00 89.44 296 LYS A C 1
ATOM 2395 O O . LYS A 1 296 ? -5.662 -9.477 20.150 1.00 89.44 296 LYS A O 1
ATOM 2400 N N . ALA A 1 297 ? -4.547 -11.390 19.769 1.00 87.50 297 ALA A N 1
ATOM 2401 C CA . ALA A 1 297 ? -3.232 -10.759 19.716 1.00 87.50 297 ALA A CA 1
ATOM 2402 C C . ALA A 1 297 ? -3.109 -9.862 18.480 1.00 87.50 297 ALA A C 1
ATOM 2404 O O . ALA A 1 297 ? -2.792 -8.691 18.641 1.00 87.50 297 ALA A O 1
ATOM 2405 N N . ILE A 1 298 ? -3.468 -10.364 17.294 1.00 89.62 298 ILE A N 1
ATOM 2406 C CA . ILE A 1 298 ? -3.462 -9.589 16.042 1.00 89.62 298 ILE A CA 1
ATOM 2407 C C . ILE A 1 298 ? -4.358 -8.361 16.170 1.00 89.62 298 ILE A C 1
ATOM 2409 O O . ILE A 1 298 ? -3.911 -7.244 15.923 1.00 89.62 298 ILE A O 1
ATOM 2413 N N . THR A 1 299 ? -5.595 -8.560 16.634 1.00 91.12 299 THR A N 1
ATOM 2414 C CA . THR A 1 299 ? -6.561 -7.467 16.816 1.00 91.12 299 THR A CA 1
ATOM 2415 C C . THR A 1 299 ? -5.992 -6.371 17.713 1.00 91.12 299 THR A C 1
ATOM 2417 O O . THR A 1 299 ? -6.010 -5.201 17.348 1.00 91.12 299 THR A O 1
ATOM 2420 N N . ARG A 1 300 ? -5.436 -6.745 18.872 1.00 89.00 300 ARG A N 1
ATOM 2421 C CA . ARG A 1 300 ? -4.836 -5.785 19.807 1.00 89.00 300 ARG A CA 1
ATOM 2422 C C . ARG A 1 300 ? -3.610 -5.096 19.226 1.00 89.00 300 ARG A C 1
ATOM 2424 O O . ARG A 1 300 ? -3.443 -3.911 19.464 1.00 89.00 300 ARG A O 1
ATOM 2431 N N . THR A 1 301 ? -2.758 -5.806 18.489 1.00 87.88 301 THR A N 1
ATOM 2432 C CA . THR A 1 301 ? -1.580 -5.196 17.862 1.00 87.88 301 THR A CA 1
ATOM 2433 C C . THR A 1 301 ? -1.996 -4.099 16.889 1.00 87.88 301 THR A C 1
ATOM 2435 O O . THR A 1 301 ? -1.464 -2.997 16.971 1.00 87.88 301 THR A O 1
ATOM 2438 N N . VAL A 1 302 ? -2.979 -4.359 16.021 1.00 89.62 302 VAL A N 1
ATOM 2439 C CA . VAL A 1 302 ? -3.448 -3.358 15.050 1.00 89.62 302 VAL A CA 1
ATOM 2440 C C . VAL A 1 302 ? -4.137 -2.183 15.747 1.00 89.62 302 VAL A C 1
ATOM 2442 O O . VAL A 1 302 ? -3.829 -1.038 15.429 1.00 89.62 302 VAL A O 1
ATOM 2445 N N . LEU A 1 303 ? -5.005 -2.446 16.732 1.00 88.75 303 LEU A N 1
ATOM 2446 C CA . LEU A 1 303 ? -5.646 -1.387 17.521 1.00 88.75 303 LEU A CA 1
ATOM 2447 C C . LEU A 1 303 ? -4.617 -0.505 18.233 1.00 88.75 303 LEU A C 1
ATOM 2449 O O . LEU A 1 303 ? -4.678 0.708 18.101 1.00 88.75 303 LEU A O 1
ATOM 2453 N N . ASN A 1 304 ? -3.615 -1.098 18.888 1.00 85.62 304 ASN A N 1
ATOM 2454 C CA . ASN A 1 304 ? -2.562 -0.341 19.564 1.00 85.62 304 ASN A CA 1
ATOM 2455 C C . ASN A 1 304 ? -1.780 0.559 18.594 1.00 85.62 304 ASN A C 1
ATOM 2457 O O . ASN A 1 304 ? -1.404 1.666 18.963 1.00 85.62 304 ASN A O 1
ATOM 2461 N N . ILE A 1 305 ? -1.508 0.096 17.367 1.00 85.75 305 ILE A N 1
ATOM 2462 C CA . ILE A 1 305 ? -0.813 0.900 16.347 1.00 85.75 305 ILE A CA 1
ATOM 2463 C C . ILE A 1 305 ? -1.674 2.099 15.926 1.00 85.75 305 ILE A C 1
ATOM 2465 O O . ILE A 1 305 ? -1.157 3.208 15.783 1.00 85.75 305 ILE A O 1
ATOM 2469 N N . LEU A 1 306 ? -2.979 1.888 15.743 1.00 85.25 306 LEU A N 1
ATOM 2470 C CA . LEU A 1 306 ? -3.929 2.944 15.386 1.00 85.25 306 LEU A CA 1
ATOM 2471 C C . LEU A 1 306 ? -4.091 3.955 16.534 1.00 85.25 306 LEU A C 1
ATOM 2473 O O . LEU A 1 306 ? -3.963 5.158 16.305 1.00 85.25 306 LEU A O 1
ATOM 2477 N N . GLU A 1 307 ? -4.254 3.476 17.768 1.00 82.19 307 GLU A N 1
ATOM 2478 C CA . GLU A 1 307 ? -4.388 4.301 18.977 1.00 82.19 307 GLU A CA 1
ATOM 2479 C C . GLU A 1 307 ? -3.132 5.135 19.255 1.00 82.19 307 GLU A C 1
ATOM 2481 O O . GLU A 1 307 ? -3.235 6.315 19.583 1.00 82.19 307 GLU A O 1
ATOM 2486 N N . GLN A 1 308 ? -1.934 4.570 19.059 1.00 74.88 308 GLN A N 1
ATOM 2487 C CA . GLN A 1 308 ? -0.669 5.310 19.181 1.00 74.88 308 GLN A CA 1
ATOM 2488 C C . GLN A 1 308 ? -0.567 6.487 18.203 1.00 74.88 308 GLN A C 1
ATOM 2490 O O . GLN A 1 308 ? 0.163 7.437 18.473 1.00 74.88 308 GLN A O 1
ATOM 2495 N N . ASN A 1 309 ? -1.300 6.429 17.091 1.00 69.56 309 ASN A N 1
ATOM 2496 C CA . ASN A 1 309 ? -1.403 7.493 16.097 1.00 69.56 309 ASN A CA 1
ATOM 2497 C C . ASN A 1 309 ? -2.635 8.398 16.308 1.00 69.56 309 ASN A C 1
ATOM 2499 O O . ASN A 1 309 ? -2.934 9.243 15.468 1.00 69.56 309 ASN A O 1
ATOM 2503 N N . GLY A 1 310 ? -3.353 8.239 17.426 1.00 64.19 310 GLY A N 1
ATOM 2504 C CA . GLY A 1 310 ? -4.540 9.026 17.770 1.00 64.19 310 GLY A CA 1
ATOM 2505 C C . GLY A 1 310 ? -5.829 8.577 17.074 1.00 64.19 310 GLY A C 1
ATOM 2506 O O . GLY A 1 310 ? -6.853 9.253 17.194 1.00 64.19 310 GLY A O 1
ATOM 2507 N N . TYR A 1 311 ? -5.811 7.447 16.363 1.00 78.38 311 TYR A N 1
ATOM 2508 C CA . TYR A 1 311 ? -6.975 6.920 15.656 1.00 78.38 311 TYR A CA 1
ATOM 2509 C C . TYR A 1 311 ? -7.704 5.879 16.496 1.00 78.38 311 TYR A C 1
ATOM 2511 O O . TYR A 1 311 ? -7.115 4.905 16.960 1.00 78.38 311 TYR A O 1
ATOM 2519 N N . HIS A 1 312 ? -9.011 6.063 16.649 1.00 81.38 312 HIS A N 1
ATOM 2520 C CA . HIS A 1 312 ? -9.833 5.212 17.499 1.00 81.38 312 HIS A CA 1
ATOM 2521 C C . HIS A 1 312 ? -10.637 4.266 16.618 1.00 81.38 312 HIS A C 1
ATOM 2523 O O . HIS A 1 312 ? -11.400 4.702 15.760 1.00 81.38 312 HIS A O 1
ATOM 2529 N N . TYR A 1 313 ? -10.453 2.966 16.820 1.00 85.06 313 TYR A N 1
ATOM 2530 C CA . TYR A 1 313 ? -11.111 1.927 16.038 1.00 85.06 313 TYR A CA 1
ATOM 2531 C C . TYR A 1 313 ? -11.820 0.935 16.955 1.00 85.06 313 TYR A C 1
ATOM 2533 O O . TYR A 1 313 ? -11.343 0.622 18.043 1.00 85.06 313 TYR A O 1
ATOM 2541 N N . GLU A 1 314 ? -12.948 0.408 16.495 1.00 84.38 314 GLU A N 1
ATOM 2542 C CA . GLU A 1 314 ? -13.629 -0.722 17.122 1.00 84.38 314 GLU A CA 1
ATOM 2543 C C . GLU A 1 314 ? -13.424 -1.991 16.307 1.00 84.38 314 GLU A C 1
ATOM 2545 O O . GLU A 1 314 ? -13.445 -1.956 15.078 1.00 84.38 314 GLU A O 1
ATOM 2550 N N . ALA A 1 315 ? -13.232 -3.115 17.001 1.00 88.88 315 ALA A N 1
ATOM 2551 C CA . ALA A 1 315 ? -12.993 -4.407 16.380 1.00 88.88 315 ALA A CA 1
ATOM 2552 C C . ALA A 1 315 ? -14.194 -5.342 16.527 1.00 88.88 315 ALA A C 1
ATOM 2554 O O . ALA A 1 315 ? -14.600 -5.678 17.639 1.00 88.88 315 ALA A O 1
ATOM 2555 N N . ILE A 1 316 ? -14.690 -5.844 15.400 1.00 87.69 316 ILE A N 1
ATOM 2556 C CA . ILE A 1 316 ? -15.670 -6.926 15.326 1.00 87.69 316 ILE A CA 1
ATOM 2557 C C . ILE A 1 316 ? -14.941 -8.170 14.820 1.00 87.69 316 ILE A C 1
ATOM 2559 O O . ILE A 1 316 ? -14.376 -8.178 13.725 1.00 87.69 316 ILE A O 1
ATOM 2563 N N . GLN A 1 317 ? -14.931 -9.228 15.630 1.00 84.75 317 GLN A N 1
ATOM 2564 C CA . GLN A 1 317 ? -14.242 -10.478 15.312 1.00 84.75 317 GLN A CA 1
ATOM 2565 C C . GLN A 1 317 ? -15.233 -11.544 14.848 1.00 84.75 317 GLN A C 1
ATOM 2567 O O . GLN A 1 317 ? -16.265 -11.776 15.473 1.00 84.75 317 GLN A O 1
ATOM 2572 N N . THR A 1 318 ? -14.873 -12.236 13.774 1.00 80.75 318 THR A N 1
ATOM 2573 C CA . THR A 1 318 ? -15.506 -13.480 13.323 1.00 80.75 318 THR A CA 1
ATOM 2574 C C . THR A 1 318 ? -14.456 -14.593 13.286 1.00 80.75 318 THR A C 1
ATOM 2576 O O . THR A 1 318 ? -13.289 -14.361 13.594 1.00 80.75 318 THR A O 1
ATOM 2579 N N . SER A 1 319 ? -14.835 -15.815 12.905 1.00 78.44 319 SER A N 1
ATOM 2580 C CA . SER A 1 319 ? -13.924 -16.971 12.899 1.00 78.44 319 SER A CA 1
ATOM 2581 C C . SER A 1 319 ? -12.714 -16.835 11.965 1.00 78.44 319 SER A C 1
ATOM 2583 O O . SER A 1 319 ? -11.714 -17.511 12.183 1.00 78.44 319 SER A O 1
ATOM 2585 N N . SER A 1 320 ? -12.797 -16.004 10.925 1.00 87.19 320 SER A N 1
ATOM 2586 C CA . SER A 1 320 ? -11.752 -15.875 9.893 1.00 87.19 320 SER A CA 1
ATOM 2587 C C . SER A 1 320 ? -11.491 -14.434 9.448 1.00 87.19 320 SER A C 1
ATOM 2589 O O . SER A 1 320 ? -10.692 -14.205 8.539 1.00 87.19 320 SER A O 1
ATOM 2591 N N . ILE A 1 321 ? -12.209 -13.465 10.026 1.00 93.06 321 ILE A N 1
ATOM 2592 C CA . ILE A 1 321 ? -12.129 -12.052 9.651 1.00 93.06 321 ILE A CA 1
ATOM 2593 C C . ILE A 1 321 ? -12.193 -11.189 10.909 1.00 93.06 321 ILE A C 1
ATOM 2595 O O . ILE A 1 321 ? -13.102 -11.347 11.729 1.00 93.06 321 ILE A O 1
ATOM 2599 N N . ILE A 1 322 ? -11.272 -10.235 11.013 1.00 94.75 322 ILE A N 1
ATOM 2600 C CA . ILE A 1 322 ? -11.313 -9.129 11.971 1.00 94.75 322 ILE A CA 1
ATOM 2601 C C . ILE A 1 322 ? -11.692 -7.869 11.190 1.00 94.75 322 ILE A C 1
ATOM 2603 O O . ILE A 1 322 ? -11.003 -7.498 10.241 1.00 94.75 322 ILE A O 1
ATOM 2607 N N . ILE A 1 323 ? -12.788 -7.219 11.570 1.00 92.12 323 ILE A N 1
ATOM 2608 C CA . ILE A 1 323 ? -13.255 -5.969 10.964 1.00 92.12 323 ILE A CA 1
ATOM 2609 C C . ILE A 1 323 ? -12.964 -4.838 11.943 1.00 92.12 323 ILE A C 1
ATOM 2611 O O . ILE A 1 323 ? -13.433 -4.884 13.076 1.00 92.12 323 ILE A O 1
ATOM 2615 N N . LEU A 1 324 ? -12.203 -3.836 11.511 1.00 90.94 324 LEU A N 1
ATOM 2616 C CA . LEU A 1 324 ? -11.914 -2.628 12.275 1.00 90.94 324 LEU A CA 1
ATOM 2617 C C . LEU A 1 324 ? -12.640 -1.444 11.639 1.00 90.94 324 LEU A C 1
ATOM 2619 O O . LEU A 1 324 ? -12.430 -1.171 10.458 1.00 90.94 324 LEU A O 1
ATOM 2623 N N . GLN A 1 325 ? -13.457 -0.736 12.415 1.00 86.00 325 GLN A N 1
ATOM 2624 C CA . GLN A 1 325 ? -14.191 0.451 11.967 1.00 86.00 325 GLN A CA 1
ATOM 2625 C C . GLN A 1 325 ? -13.732 1.688 12.734 1.00 86.00 325 GLN A C 1
ATOM 2627 O O . GLN A 1 325 ? -13.653 1.657 13.963 1.00 86.00 325 GLN A O 1
ATOM 2632 N N . HIS A 1 326 ? -13.428 2.767 12.012 1.00 77.00 326 HIS A N 1
ATOM 2633 C CA . HIS A 1 326 ? -13.028 4.032 12.616 1.00 77.00 326 HIS A CA 1
ATOM 2634 C C . HIS A 1 326 ? -14.199 4.666 13.377 1.00 77.00 326 HIS A C 1
ATOM 2636 O O . HIS A 1 326 ? -15.272 4.896 12.816 1.00 77.00 326 HIS A O 1
ATOM 2642 N N . LYS A 1 327 ? -13.982 4.989 14.652 1.00 68.38 327 LYS A N 1
ATOM 2643 C CA . LYS A 1 327 ? -14.862 5.881 15.408 1.00 68.38 327 LYS A CA 1
ATOM 2644 C C . LYS A 1 327 ? -14.600 7.303 14.944 1.00 68.38 327 LYS A C 1
ATOM 2646 O O . LYS A 1 327 ? -13.449 7.731 14.908 1.00 68.38 327 LYS A O 1
ATOM 2651 N N . THR A 1 328 ? -15.646 8.057 14.610 1.00 65.12 328 THR A N 1
ATOM 2652 C CA . THR A 1 328 ? -15.450 9.473 14.272 1.00 65.12 328 THR A CA 1
ATOM 2653 C C . THR A 1 328 ? -14.807 10.206 15.458 1.00 65.12 328 THR A C 1
ATOM 2655 O O . THR A 1 328 ? -15.023 9.827 16.607 1.00 65.12 328 THR A O 1
ATOM 2658 N N . GLU A 1 329 ? -14.023 11.264 15.215 1.00 58.31 329 GLU A N 1
ATOM 2659 C CA . GLU A 1 329 ? -13.365 12.059 16.278 1.00 58.31 329 GLU A CA 1
ATOM 2660 C C . GLU A 1 329 ? -14.363 12.513 17.367 1.00 58.31 329 GLU A C 1
ATOM 2662 O O . GLU A 1 329 ? -14.037 12.589 18.551 1.00 58.31 329 GLU A O 1
ATOM 2667 N N . ILE A 1 330 ? -15.622 12.726 16.970 1.00 61.81 330 ILE A N 1
ATOM 2668 C CA . ILE A 1 330 ? -16.741 13.049 17.857 1.00 61.81 330 ILE A CA 1
ATOM 2669 C C . ILE A 1 330 ? -17.094 11.864 18.773 1.00 61.81 330 ILE A C 1
ATOM 2671 O O . ILE A 1 330 ? -17.295 12.067 19.966 1.00 61.81 330 ILE A O 1
ATOM 2675 N N . ASP A 1 331 ? -17.134 10.634 18.256 1.00 61.16 331 ASP A N 1
ATOM 2676 C CA . ASP A 1 331 ? -17.442 9.427 19.039 1.00 61.16 331 ASP A CA 1
ATOM 2677 C C . ASP A 1 331 ? -16.319 9.089 20.033 1.00 61.16 331 ASP A C 1
ATOM 2679 O O . ASP A 1 331 ? -16.587 8.635 21.151 1.00 61.16 331 ASP A O 1
ATOM 2683 N N . GLY A 1 332 ? -15.065 9.365 19.657 1.00 61.66 332 GLY A N 1
ATOM 2684 C CA . GLY A 1 332 ? -13.917 9.289 20.564 1.00 61.66 332 GLY A CA 1
ATOM 2685 C C . GLY A 1 332 ? -14.062 10.255 21.743 1.00 61.66 332 GLY A C 1
ATOM 2686 O O . GLY A 1 332 ? -13.984 9.837 22.896 1.00 61.66 332 GLY A O 1
ATOM 2687 N N . ARG A 1 333 ? -14.390 11.524 21.463 1.00 65.69 333 ARG A N 1
ATOM 2688 C CA . ARG A 1 333 ? -14.640 12.547 22.494 1.00 65.69 333 ARG A CA 1
ATOM 2689 C C . ARG A 1 333 ? -15.847 12.242 23.382 1.00 65.69 333 ARG A C 1
ATOM 2691 O O . ARG A 1 333 ? -15.797 12.507 24.577 1.00 65.69 333 ARG A O 1
ATOM 2698 N N . ILE A 1 334 ? -16.920 11.678 22.823 1.00 66.75 334 ILE A N 1
ATOM 2699 C CA . ILE A 1 334 ? -18.085 11.232 23.605 1.00 66.75 334 ILE A CA 1
ATOM 2700 C C . ILE A 1 334 ? -17.674 10.137 24.596 1.00 66.75 334 ILE A C 1
ATOM 2702 O O . ILE A 1 334 ? -18.074 10.189 25.755 1.00 66.75 334 ILE A O 1
ATOM 2706 N N . THR A 1 335 ? -16.864 9.172 24.155 1.00 65.06 335 THR A N 1
ATOM 2707 C CA . THR A 1 335 ? -16.409 8.059 25.004 1.00 65.06 335 THR A CA 1
ATOM 2708 C C . THR A 1 335 ? -15.514 8.563 26.143 1.00 65.06 335 THR A C 1
ATOM 2710 O O . THR A 1 335 ? -15.774 8.243 27.298 1.00 65.06 335 THR A O 1
ATOM 2713 N N . GLU A 1 336 ? -14.550 9.441 25.843 1.00 66.75 336 GLU A N 1
ATOM 2714 C CA . GLU A 1 336 ? -13.658 10.069 26.835 1.00 66.75 336 GLU A CA 1
ATOM 2715 C C . GLU A 1 336 ? -14.439 10.794 27.950 1.00 66.75 336 GLU A C 1
ATOM 2717 O O . GLU A 1 336 ? -14.145 10.630 29.132 1.00 66.75 336 GLU A O 1
ATOM 2722 N N . LEU A 1 337 ? -15.490 11.546 27.599 1.00 68.81 337 LEU A N 1
ATOM 2723 C CA . LEU A 1 337 ? -16.328 12.250 28.580 1.00 68.81 337 LEU A CA 1
ATOM 2724 C C . LEU A 1 337 ? -17.118 11.307 29.485 1.00 68.81 337 LEU A C 1
ATOM 2726 O O . LEU A 1 337 ? -17.287 11.594 30.671 1.00 68.81 337 LEU A O 1
ATOM 2730 N N . VAL A 1 338 ? -17.627 10.207 28.928 1.00 65.06 338 VAL A N 1
ATOM 2731 C CA . VAL A 1 338 ? -18.355 9.188 29.695 1.00 65.06 338 VAL A CA 1
ATOM 2732 C C . VAL A 1 338 ? -17.397 8.457 30.637 1.00 65.06 338 VAL A C 1
ATOM 2734 O O . VAL A 1 338 ? -17.719 8.272 31.808 1.00 65.06 338 VAL A O 1
ATOM 2737 N N . ASP A 1 339 ? -16.179 8.153 30.199 1.00 65.25 339 ASP A N 1
ATOM 2738 C CA . ASP A 1 339 ? -15.153 7.559 31.063 1.00 65.25 339 ASP A CA 1
ATOM 2739 C C . ASP A 1 339 ? -14.683 8.537 32.164 1.00 65.25 339 ASP A C 1
ATOM 2741 O O . ASP A 1 339 ? -14.426 8.146 33.310 1.00 65.25 339 ASP A O 1
ATOM 2745 N N . ASN A 1 340 ? -14.645 9.840 31.870 1.00 65.75 340 ASN A N 1
ATOM 2746 C CA . ASN A 1 340 ? -14.347 10.892 32.848 1.00 65.75 340 ASN A CA 1
ATOM 2747 C C . ASN A 1 340 ? -15.476 11.100 33.874 1.00 65.75 340 ASN A C 1
ATOM 2749 O O . ASN A 1 340 ? -15.199 11.440 35.032 1.00 65.75 340 ASN A O 1
ATOM 2753 N N . LEU A 1 341 ? -16.733 10.848 33.490 1.00 61.91 341 LEU A N 1
ATOM 2754 C CA . LEU A 1 341 ? -17.871 10.771 34.415 1.00 61.91 341 LEU A CA 1
ATOM 2755 C C . LEU A 1 341 ? -17.715 9.618 35.413 1.00 61.91 341 LEU A C 1
ATOM 2757 O O . LEU A 1 341 ? -18.008 9.798 36.592 1.00 61.91 341 LEU A O 1
ATOM 2761 N N . ILE A 1 342 ? -17.211 8.467 34.959 1.00 59.44 342 ILE A N 1
ATOM 2762 C CA . ILE A 1 342 ? -16.970 7.288 35.808 1.00 59.44 342 ILE A CA 1
ATOM 2763 C C . ILE A 1 342 ? -15.824 7.545 36.796 1.00 59.44 342 ILE A C 1
ATOM 2765 O O . ILE A 1 342 ? -15.858 7.094 37.940 1.00 59.44 342 ILE A O 1
ATOM 2769 N N . SER A 1 343 ? -14.784 8.256 36.356 1.00 59.94 343 SER A N 1
ATOM 2770 C CA . SER A 1 343 ? -13.503 8.302 37.065 1.00 59.94 343 SER A CA 1
ATOM 2771 C C . SER A 1 343 ? -13.288 9.513 37.982 1.00 59.94 343 SER A C 1
ATOM 2773 O O . SER A 1 343 ? -12.374 9.465 38.811 1.00 59.94 343 SER A O 1
ATOM 2775 N N . SER A 1 344 ? -14.087 10.591 37.904 1.00 49.31 344 SER A N 1
ATOM 2776 C CA . SER A 1 344 ? -13.733 11.858 38.571 1.00 49.31 344 SER A CA 1
ATOM 2777 C C . SER A 1 344 ? -14.775 12.469 39.524 1.00 49.31 344 SER A C 1
ATOM 2779 O O . SER A 1 344 ? -15.882 12.865 39.167 1.00 49.31 344 SER A O 1
ATOM 2781 N N . LYS A 1 345 ? -14.317 12.694 40.767 1.00 51.31 345 LYS A N 1
ATOM 2782 C CA . LYS A 1 345 ? -14.851 13.682 41.716 1.00 51.31 345 LYS A CA 1
ATOM 2783 C C . LYS A 1 345 ? -14.389 15.090 41.298 1.00 51.31 345 LYS A C 1
ATOM 2785 O O . LYS A 1 345 ? -13.340 15.544 41.744 1.00 51.31 345 LYS A O 1
ATOM 2790 N N . GLY A 1 346 ? -15.170 15.795 40.474 1.00 52.50 346 GLY A N 1
ATOM 2791 C CA . GLY A 1 346 ? -15.209 17.269 40.519 1.00 52.50 346 GLY A CA 1
ATOM 2792 C C . GLY A 1 346 ? -14.745 18.091 39.307 1.00 52.50 346 GLY A C 1
ATOM 2793 O O . GLY A 1 346 ? -14.781 19.313 39.420 1.00 52.50 346 GLY A O 1
ATOM 2794 N N . ASN A 1 347 ? -14.370 17.503 38.160 1.00 58.75 347 ASN A N 1
ATOM 2795 C CA . ASN A 1 347 ? -13.946 18.280 36.971 1.00 58.75 347 ASN A CA 1
ATOM 2796 C C . ASN A 1 347 ? -14.863 18.147 35.734 1.00 58.75 347 ASN A C 1
ATOM 2798 O O . ASN A 1 347 ? -14.580 18.723 34.683 1.00 58.75 347 ASN A O 1
ATOM 2802 N N . PHE A 1 348 ? -15.997 17.452 35.876 1.00 63.41 348 PHE A N 1
ATOM 2803 C CA . PHE A 1 348 ? -16.959 17.178 34.801 1.00 63.41 348 PHE A CA 1
ATOM 2804 C C . PHE A 1 348 ? -17.449 18.436 34.068 1.00 63.41 348 PHE A C 1
ATOM 2806 O O . PHE A 1 348 ? -17.543 18.453 32.844 1.00 63.41 348 PHE A O 1
ATOM 2813 N N . ASN A 1 349 ? -17.704 19.524 34.801 1.00 62.47 349 ASN A N 1
ATOM 2814 C CA . ASN A 1 349 ? -18.190 20.762 34.194 1.00 62.47 349 ASN A CA 1
ATOM 2815 C C . ASN A 1 349 ? -17.189 21.329 33.176 1.00 62.47 349 ASN A C 1
ATOM 2817 O O . ASN A 1 349 ? -17.601 21.785 32.117 1.00 62.47 349 ASN A O 1
ATOM 2821 N N . HIS A 1 350 ? -15.883 21.275 33.454 1.00 67.06 350 HIS A N 1
ATOM 2822 C CA . HIS A 1 350 ? -14.851 21.772 32.537 1.00 67.06 350 HIS A CA 1
ATOM 2823 C C . HIS A 1 350 ? -14.731 20.905 31.272 1.00 67.06 350 HIS A C 1
ATOM 2825 O O . HIS A 1 350 ? -14.653 21.422 30.156 1.00 67.06 350 HIS A O 1
ATOM 2831 N N . GLU A 1 351 ? -14.738 19.588 31.452 1.00 65.00 351 GLU A N 1
ATOM 2832 C CA . GLU A 1 351 ? -14.713 18.573 30.393 1.00 65.00 351 GLU A CA 1
ATOM 2833 C C . GLU A 1 351 ? -15.916 18.726 29.449 1.00 65.00 351 GLU A C 1
ATOM 2835 O O . GLU A 1 351 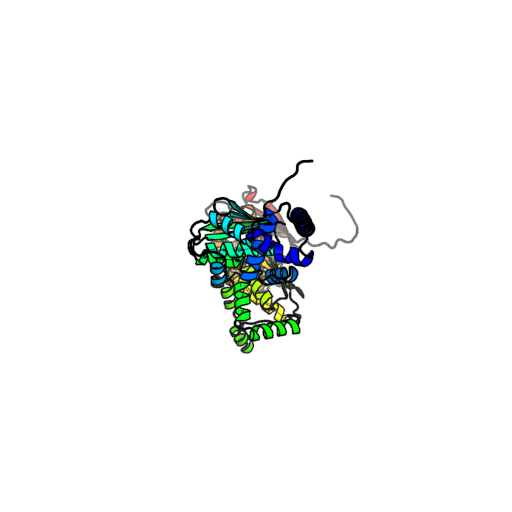? -15.756 18.950 28.245 1.00 65.00 351 GLU A O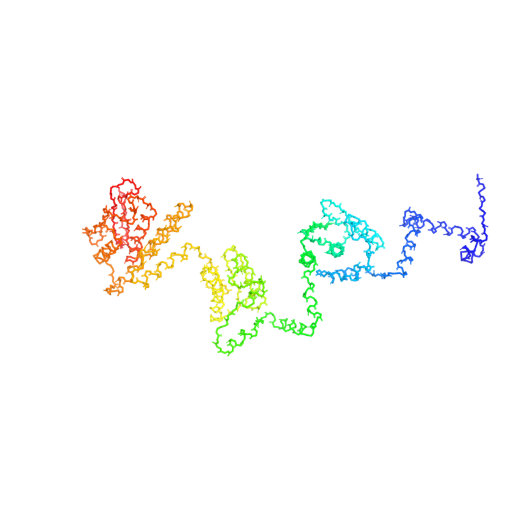 1
ATOM 2840 N N . LEU A 1 352 ? -17.126 18.756 30.019 1.00 68.06 352 LEU A N 1
ATOM 2841 C CA . LEU A 1 352 ? -18.361 19.005 29.284 1.00 68.06 352 LEU A CA 1
ATOM 2842 C C . LEU A 1 352 ? -18.308 20.357 28.560 1.00 68.06 352 LEU A C 1
ATOM 2844 O O . LEU A 1 352 ? -18.677 20.446 27.391 1.00 68.06 352 LEU A O 1
ATOM 2848 N N . MET A 1 353 ? -17.796 21.412 29.205 1.00 65.44 353 MET A N 1
ATOM 2849 C CA . MET A 1 353 ? -17.650 22.720 28.557 1.00 65.44 353 MET A CA 1
ATOM 2850 C C . MET A 1 353 ? -16.719 22.671 27.345 1.00 65.44 353 MET A C 1
ATOM 2852 O O . MET A 1 353 ? -17.016 23.316 26.338 1.00 65.44 353 MET A O 1
ATOM 2856 N N . THR A 1 354 ? -15.616 21.931 27.433 1.00 66.44 354 THR A N 1
ATOM 2857 C CA . THR A 1 354 ? -14.629 21.797 26.355 1.00 66.44 354 THR A CA 1
ATOM 2858 C C . THR A 1 354 ? -15.232 21.064 25.160 1.00 66.44 354 THR A C 1
ATOM 2860 O O . THR A 1 354 ? -15.108 21.524 24.024 1.00 66.44 354 THR A O 1
ATOM 2863 N N . PHE A 1 355 ? -15.980 19.989 25.410 1.00 67.75 355 PHE A N 1
ATOM 2864 C CA . PHE A 1 355 ? -16.693 19.259 24.365 1.00 67.75 355 PHE A CA 1
ATOM 2865 C C . PHE A 1 355 ? -17.786 20.087 23.690 1.00 67.75 355 PHE A C 1
ATOM 2867 O O . PHE A 1 355 ? -17.918 20.080 22.469 1.00 67.75 355 PHE A O 1
ATOM 2874 N N . LEU A 1 356 ? -18.550 20.855 24.467 1.00 65.44 356 LEU A N 1
ATOM 2875 C CA . LEU A 1 356 ? -19.589 21.724 23.920 1.00 65.44 356 LEU A CA 1
ATOM 2876 C C . LEU A 1 356 ? -19.004 22.848 23.053 1.00 65.44 356 LEU A C 1
ATOM 2878 O O . LEU A 1 356 ? -19.588 23.191 22.028 1.00 65.44 356 LEU A O 1
ATOM 2882 N N . ILE A 1 357 ? -17.838 23.392 23.424 1.00 66.62 357 ILE A N 1
ATOM 2883 C CA . ILE A 1 357 ? -17.098 24.354 22.591 1.00 66.62 357 ILE A CA 1
ATOM 2884 C C . ILE A 1 357 ? -16.607 23.688 21.297 1.00 66.62 357 ILE A C 1
ATOM 2886 O O . ILE A 1 357 ? -16.692 24.296 20.232 1.00 66.62 357 ILE A O 1
ATOM 2890 N N . PHE A 1 358 ? -16.124 22.445 21.375 1.00 66.62 358 PHE A N 1
ATOM 2891 C CA . PHE A 1 358 ? -15.724 21.666 20.203 1.00 66.62 358 PHE A CA 1
ATOM 2892 C C . PHE A 1 358 ? -16.902 21.429 19.243 1.00 66.62 358 PHE A C 1
ATOM 2894 O O . PHE A 1 358 ? -16.780 21.716 18.053 1.00 66.62 358 PHE A O 1
ATOM 2901 N N . LEU A 1 359 ? -18.062 21.001 19.755 1.00 66.06 359 LEU A N 1
ATOM 2902 C CA . LEU A 1 359 ? -19.273 20.832 18.947 1.00 66.06 359 LEU A CA 1
ATOM 2903 C C . LEU A 1 359 ? -19.740 22.151 18.314 1.00 66.06 359 LEU A C 1
ATOM 2905 O O . LEU A 1 359 ? -20.116 22.153 17.146 1.00 66.06 359 LEU A O 1
ATOM 2909 N N . ASP A 1 360 ? -19.669 23.276 19.035 1.00 64.00 360 ASP A N 1
ATOM 2910 C CA . ASP A 1 360 ? -19.974 24.613 18.493 1.00 64.00 360 ASP A CA 1
ATOM 2911 C C . ASP A 1 360 ? -19.053 25.006 17.312 1.00 64.00 360 ASP A C 1
ATOM 2913 O O . ASP A 1 360 ? -19.425 25.851 16.494 1.00 64.00 360 ASP A O 1
ATOM 2917 N N . GLY A 1 361 ? -17.861 24.406 17.207 1.00 61.88 361 GLY A N 1
ATOM 2918 C CA . GLY A 1 361 ? -16.920 24.602 16.100 1.00 61.88 361 GLY A CA 1
ATOM 2919 C C . GLY A 1 361 ? -17.275 23.844 14.813 1.00 61.88 361 GLY A C 1
ATOM 2920 O O . GLY A 1 361 ? -16.715 24.140 13.753 1.00 61.88 361 GLY A O 1
ATOM 2921 N N . ILE A 1 362 ? -18.209 22.890 14.870 1.00 67.56 362 ILE A N 1
ATOM 2922 C CA . ILE A 1 362 ? -18.637 22.090 13.717 1.00 67.56 362 ILE A CA 1
ATOM 2923 C C . ILE A 1 362 ? -19.636 22.899 12.871 1.00 67.56 362 ILE A C 1
ATOM 2925 O O . ILE A 1 362 ? -20.571 23.517 13.371 1.00 67.56 362 ILE A O 1
ATOM 2929 N N . LYS A 1 363 ? -19.456 22.918 11.545 1.00 59.91 363 LYS A N 1
ATOM 2930 C CA . LYS A 1 363 ? -20.313 23.724 10.649 1.00 59.91 363 LYS A CA 1
ATOM 2931 C C . LYS A 1 363 ? -21.712 23.129 10.435 1.00 59.91 363 LYS A C 1
ATOM 2933 O O . LYS A 1 363 ? -22.643 23.870 10.120 1.00 59.91 363 LYS A O 1
ATOM 2938 N N . ASP A 1 364 ? -21.867 21.815 10.592 1.00 72.88 364 ASP A N 1
ATOM 2939 C CA . ASP A 1 364 ? -23.130 21.102 10.387 1.00 72.88 364 ASP A CA 1
ATOM 2940 C C . ASP A 1 364 ? -23.980 21.058 11.667 1.00 72.88 364 ASP A C 1
ATOM 2942 O O . ASP A 1 364 ? -23.721 20.298 12.601 1.00 72.88 364 ASP A O 1
ATOM 2946 N N . LYS A 1 365 ? -25.051 21.857 11.683 1.00 68.81 365 LYS A N 1
ATOM 2947 C CA . LYS A 1 365 ? -25.982 21.954 12.817 1.00 68.81 365 LYS A CA 1
ATOM 2948 C C . LYS A 1 365 ? -26.796 20.679 13.063 1.00 68.81 365 LYS A C 1
ATOM 2950 O O . LYS A 1 365 ? -27.223 20.461 14.195 1.00 68.81 365 LYS A O 1
ATOM 2955 N N . SER A 1 366 ? -27.034 19.857 12.040 1.00 72.06 366 SER A N 1
ATOM 2956 C CA . SER A 1 366 ? -27.802 18.611 12.179 1.00 72.06 366 SER A CA 1
ATOM 2957 C C . SER A 1 366 ? -26.979 17.532 12.885 1.00 72.06 366 SER A C 1
ATOM 2959 O O . SER A 1 366 ? -27.462 16.899 13.826 1.00 72.06 366 SER A O 1
ATOM 2961 N N . LEU A 1 367 ? -25.698 17.422 12.521 1.00 69.94 367 LEU A N 1
ATOM 2962 C CA . LEU A 1 367 ? -24.732 16.533 13.158 1.00 69.94 367 LEU A CA 1
ATOM 2963 C C . LEU A 1 367 ? -24.526 16.890 14.636 1.00 69.94 367 LEU A C 1
ATOM 2965 O O . LEU A 1 367 ? -24.550 16.002 15.486 1.00 69.94 367 LEU A O 1
ATOM 2969 N N . ILE A 1 368 ? -24.410 18.187 14.954 1.00 75.19 368 ILE A N 1
ATOM 2970 C CA . ILE A 1 368 ? -24.287 18.670 16.339 1.00 75.19 368 ILE A CA 1
ATOM 2971 C C . ILE A 1 368 ? -25.485 18.229 17.187 1.00 75.19 368 ILE A C 1
ATOM 2973 O O . ILE A 1 368 ? -25.303 17.735 18.297 1.00 75.19 368 ILE A O 1
ATOM 2977 N N . ASN A 1 369 ? -26.710 18.398 16.682 1.00 78.75 369 ASN A N 1
ATOM 2978 C CA . ASN A 1 369 ? -27.920 18.056 17.431 1.00 78.75 369 ASN A CA 1
ATOM 2979 C C . ASN A 1 369 ? -28.019 16.553 17.712 1.00 78.75 369 ASN A C 1
ATOM 2981 O O . ASN A 1 369 ? -28.320 16.167 18.842 1.00 78.75 369 ASN A O 1
ATOM 2985 N N . ASN A 1 370 ? -27.723 15.720 16.711 1.00 78.62 370 ASN A N 1
ATOM 2986 C CA . ASN A 1 370 ? -27.741 14.267 16.863 1.00 78.62 370 ASN A CA 1
ATOM 2987 C C . ASN A 1 370 ? -26.678 13.797 17.862 1.00 78.62 370 ASN A C 1
ATOM 2989 O O . ASN A 1 370 ? -26.983 13.004 18.748 1.00 78.62 370 ASN A O 1
ATOM 2993 N N . LYS A 1 371 ? -25.455 14.334 17.771 1.00 79.44 371 LYS A N 1
ATOM 2994 C CA . LYS A 1 371 ? -24.341 13.944 18.646 1.00 79.44 371 LYS A CA 1
ATOM 2995 C C . LYS A 1 371 ? -24.482 14.464 20.073 1.00 79.44 371 LYS A C 1
ATOM 2997 O O . LYS A 1 371 ? -24.141 13.750 21.010 1.00 79.44 371 LYS A O 1
ATOM 3002 N N . ALA A 1 372 ? -25.056 15.651 20.260 1.00 80.31 372 ALA A N 1
ATOM 3003 C CA . ALA A 1 372 ? -25.412 16.141 21.588 1.00 80.31 372 ALA A CA 1
ATOM 3004 C C . ALA A 1 372 ? -26.483 15.256 22.245 1.00 80.31 372 ALA A C 1
ATOM 3006 O O . ALA A 1 372 ? -26.351 14.907 23.413 1.00 80.31 372 ALA A O 1
ATOM 3007 N N . ASN A 1 373 ? -27.509 14.840 21.493 1.00 84.38 373 ASN A N 1
ATOM 3008 C CA . ASN A 1 373 ? -28.524 13.914 21.996 1.00 84.38 373 ASN A CA 1
ATOM 3009 C C . ASN A 1 373 ? -27.938 12.525 22.319 1.00 84.38 373 ASN A C 1
ATOM 3011 O O . ASN A 1 373 ? -28.279 11.960 23.353 1.00 84.38 373 ASN A O 1
ATOM 3015 N N . GLU A 1 374 ? -27.040 11.998 21.480 1.00 81.06 374 GLU A N 1
ATOM 3016 C CA . GLU A 1 374 ? -26.353 10.716 21.713 1.00 81.06 374 GLU A CA 1
ATOM 3017 C C . GLU A 1 374 ? -25.471 10.748 22.970 1.00 81.06 374 GLU A C 1
ATOM 3019 O O . GLU A 1 374 ? -25.563 9.845 23.800 1.00 81.06 374 GLU A O 1
ATOM 3024 N N . LEU A 1 375 ? -24.666 11.804 23.155 1.00 81.50 375 LEU A N 1
ATOM 3025 C CA . LEU A 1 375 ? -23.903 11.995 24.391 1.00 81.50 375 LEU A CA 1
ATOM 3026 C C . LEU A 1 375 ? -24.840 12.026 25.600 1.00 81.50 375 LEU A C 1
ATOM 3028 O O . LEU A 1 375 ? -24.594 11.337 26.584 1.00 81.50 375 LEU A O 1
ATOM 3032 N N . GLY A 1 376 ? -25.920 12.807 25.509 1.00 84.50 376 GLY A N 1
ATOM 3033 C CA . GLY A 1 376 ? -26.909 12.921 26.573 1.00 84.50 376 GLY A CA 1
ATOM 3034 C C . GLY A 1 376 ? -27.462 11.556 26.958 1.00 84.50 376 GLY A C 1
ATOM 3035 O O . GLY A 1 376 ? -27.454 11.212 28.133 1.00 84.50 376 GLY A O 1
ATOM 3036 N N . PHE A 1 377 ? -27.867 10.761 25.967 1.00 87.25 377 PHE A N 1
ATOM 3037 C CA . PHE A 1 377 ? -28.380 9.408 26.170 1.00 87.25 377 PHE A CA 1
ATOM 3038 C C . PHE A 1 377 ? -27.397 8.533 26.957 1.00 87.25 377 PHE A C 1
ATOM 3040 O O . PHE A 1 377 ? -27.743 8.057 28.036 1.00 87.25 377 PHE A O 1
ATOM 3047 N N . ARG A 1 378 ? -26.143 8.423 26.500 1.00 80.00 378 ARG A N 1
ATOM 3048 C CA . ARG A 1 378 ? -25.120 7.615 27.188 1.00 80.00 378 ARG A CA 1
ATOM 3049 C C . ARG A 1 378 ? -24.821 8.118 28.601 1.00 80.00 378 ARG A C 1
ATOM 3051 O O . ARG A 1 378 ? -24.609 7.323 29.510 1.00 80.00 378 ARG A O 1
ATOM 3058 N N . MET A 1 379 ? -24.821 9.438 28.806 1.00 81.44 379 MET A N 1
ATOM 3059 C CA . MET A 1 379 ? -24.677 10.018 30.143 1.00 81.44 379 MET A CA 1
ATOM 3060 C C . MET A 1 379 ? -25.833 9.605 31.062 1.00 81.44 379 MET A C 1
ATOM 3062 O O . MET A 1 379 ? -25.592 9.275 32.217 1.00 81.44 379 MET A O 1
ATOM 3066 N N . GLY A 1 380 ? -27.071 9.625 30.561 1.00 85.00 380 GLY A N 1
ATOM 3067 C CA . GLY A 1 380 ? -28.257 9.229 31.320 1.00 85.00 380 GLY A CA 1
ATOM 3068 C C . GLY A 1 380 ? -28.189 7.782 31.806 1.00 85.00 380 GLY A C 1
ATOM 3069 O O . GLY A 1 380 ? -28.383 7.536 32.995 1.00 85.00 380 GLY A O 1
ATOM 3070 N N . GLU A 1 381 ? -27.841 6.851 30.912 1.00 86.19 381 GLU A N 1
ATOM 3071 C CA . GLU A 1 381 ? -27.653 5.435 31.262 1.00 86.19 381 GLU A CA 1
ATOM 3072 C C . GLU A 1 381 ? -26.560 5.264 32.320 1.00 86.19 381 GLU A C 1
ATOM 3074 O O . GLU A 1 381 ? -26.758 4.621 33.350 1.00 86.19 381 GLU A O 1
ATOM 3079 N N . GLN A 1 382 ? -25.405 5.891 32.091 1.00 81.56 382 GLN A N 1
ATOM 3080 C CA . GLN A 1 382 ? -24.244 5.724 32.953 1.00 81.56 382 GLN A CA 1
ATOM 3081 C C . GLN A 1 382 ? -24.481 6.282 34.361 1.00 81.56 382 GLN A C 1
ATOM 3083 O O . GLN A 1 382 ? -24.099 5.650 35.346 1.00 81.56 382 GLN A O 1
ATOM 3088 N N . ILE A 1 383 ? -25.110 7.456 34.471 1.00 83.19 383 ILE A N 1
ATOM 3089 C CA . ILE A 1 383 ? -25.389 8.080 35.768 1.00 83.19 383 ILE A CA 1
ATOM 3090 C C . ILE A 1 383 ? -26.360 7.214 36.577 1.00 83.19 383 ILE A C 1
ATOM 3092 O O . ILE A 1 383 ? -26.135 7.025 37.772 1.00 83.19 383 ILE A O 1
ATOM 3096 N N . LEU A 1 384 ? -27.402 6.657 35.947 1.00 87.25 384 LEU A N 1
ATOM 3097 C CA . LEU A 1 384 ? -28.312 5.756 36.653 1.00 87.25 384 LEU A CA 1
ATOM 3098 C C . LEU A 1 384 ? -27.669 4.424 37.018 1.00 87.25 384 LEU A C 1
ATOM 3100 O O . LEU A 1 384 ? -27.939 3.929 38.107 1.00 87.25 384 LEU A O 1
ATOM 3104 N N . MET A 1 385 ? -26.797 3.869 36.176 1.00 84.38 385 MET A N 1
ATOM 3105 C CA . MET A 1 385 ? -26.059 2.656 36.526 1.00 84.38 385 MET A CA 1
ATOM 3106 C C . MET A 1 385 ? -25.191 2.860 37.776 1.00 84.38 385 MET A C 1
ATOM 3108 O O . MET A 1 385 ? -25.121 1.982 38.635 1.00 84.38 385 MET A O 1
ATOM 3112 N N . GLU A 1 386 ? -24.521 4.006 37.905 1.00 80.06 386 GLU A N 1
ATOM 3113 C CA . GLU A 1 386 ? -23.740 4.307 39.110 1.00 80.06 386 GLU A CA 1
ATOM 3114 C C . GLU A 1 386 ? -24.638 4.594 40.323 1.00 80.06 386 GLU A C 1
ATOM 3116 O O . GLU A 1 386 ? -24.330 4.131 41.420 1.00 80.06 386 GLU A O 1
ATOM 3121 N N . TYR A 1 387 ? -25.781 5.261 40.132 1.00 84.94 387 TYR A N 1
ATOM 3122 C CA . TYR A 1 387 ? -26.775 5.459 41.194 1.00 84.94 387 TYR A CA 1
ATOM 3123 C C . TYR A 1 387 ? -27.333 4.115 41.697 1.00 84.94 387 TYR A C 1
ATOM 3125 O O . TYR A 1 387 ? -27.413 3.874 42.899 1.00 84.94 387 TYR A O 1
ATOM 3133 N N . GLU A 1 388 ? -27.652 3.191 40.788 1.00 87.88 388 GLU A N 1
ATOM 3134 C CA . GLU A 1 388 ? -28.111 1.835 41.105 1.00 87.88 388 GLU A CA 1
ATOM 3135 C C . GLU A 1 388 ? -27.102 1.090 41.991 1.00 87.88 388 GLU A C 1
ATOM 3137 O O . GLU A 1 388 ? -27.485 0.492 43.000 1.00 87.88 388 GLU A O 1
ATOM 3142 N N . LYS A 1 389 ? -25.805 1.186 41.662 1.00 85.25 389 LYS A N 1
ATOM 3143 C CA . LYS A 1 389 ? -24.710 0.598 42.450 1.00 85.25 389 LYS A CA 1
ATOM 3144 C C . LYS A 1 389 ? -24.528 1.278 43.805 1.00 85.25 389 LYS A C 1
ATOM 3146 O O . LYS A 1 389 ? -24.324 0.587 44.799 1.00 85.25 389 LYS A O 1
ATOM 3151 N N . GLU A 1 390 ? -24.569 2.610 43.854 1.00 82.94 390 GLU A N 1
ATOM 3152 C CA . GLU A 1 390 ? -24.361 3.385 45.085 1.00 82.94 390 GLU A CA 1
ATOM 3153 C C . GLU A 1 390 ? -25.463 3.106 46.117 1.00 82.94 390 GLU A C 1
ATOM 3155 O O . GLU A 1 390 ? -25.176 2.937 47.305 1.00 82.94 390 GLU A O 1
ATOM 3160 N N . PHE A 1 391 ? -26.712 2.983 45.658 1.00 87.00 391 PHE A N 1
ATOM 3161 C CA . PHE A 1 391 ? -27.887 2.810 46.514 1.00 87.00 391 PHE A CA 1
ATOM 3162 C C . PHE A 1 391 ? -28.419 1.365 46.575 1.00 87.00 391 PHE A C 1
ATOM 3164 O O . PHE A 1 391 ? -29.430 1.120 47.233 1.00 87.00 391 PHE A O 1
ATOM 3171 N N . ASN A 1 392 ? -27.729 0.394 45.959 1.00 89.06 392 ASN A N 1
ATOM 3172 C CA . ASN A 1 392 ? -28.123 -1.024 45.884 1.00 89.06 392 ASN A CA 1
ATOM 3173 C C . ASN A 1 392 ? -29.571 -1.233 45.400 1.00 89.06 392 ASN A C 1
ATOM 3175 O O . ASN A 1 392 ? -30.335 -2.010 45.982 1.00 89.06 392 ASN A O 1
ATOM 3179 N N . ILE A 1 393 ? -29.960 -0.530 44.339 1.00 90.38 393 ILE A N 1
ATOM 3180 C CA . ILE A 1 393 ? -31.290 -0.668 43.738 1.00 90.38 393 ILE A CA 1
ATOM 3181 C C . ILE A 1 393 ? -31.320 -1.965 42.914 1.00 90.38 393 ILE A C 1
ATOM 3183 O O . ILE A 1 393 ? -30.492 -2.163 42.035 1.00 90.38 393 ILE A O 1
ATOM 3187 N N . THR A 1 394 ? -32.261 -2.871 43.197 1.00 85.81 394 THR A N 1
ATOM 3188 C CA . THR A 1 394 ? -32.426 -4.119 42.421 1.00 85.81 394 THR A CA 1
ATOM 3189 C C . THR A 1 394 ? -33.405 -3.974 41.264 1.00 85.81 394 THR A C 1
ATOM 3191 O O . THR A 1 394 ? -33.253 -4.644 40.249 1.00 85.81 394 THR A O 1
ATOM 3194 N N . ASP A 1 395 ? -34.399 -3.098 41.428 1.00 88.44 395 ASP A N 1
ATOM 3195 C CA . ASP A 1 395 ? -35.484 -2.863 40.478 1.00 88.44 395 ASP A CA 1
ATOM 3196 C C . ASP A 1 395 ? -35.911 -1.393 40.526 1.00 88.44 395 ASP A C 1
ATOM 3198 O O . ASP A 1 395 ? -36.025 -0.807 41.614 1.00 88.44 395 ASP A O 1
ATOM 3202 N N . TRP A 1 396 ? -36.182 -0.825 39.351 1.00 92.12 396 TRP A N 1
ATOM 3203 C CA . TRP A 1 396 ? -36.645 0.549 39.181 1.00 92.12 396 TRP A CA 1
ATOM 3204 C C . TRP A 1 396 ? -38.173 0.633 39.172 1.00 92.12 396 TRP A C 1
ATOM 3206 O O . TRP A 1 396 ? -38.857 -0.135 38.499 1.00 92.12 396 TRP A O 1
ATOM 3216 N N . ASP A 1 397 ? -38.694 1.619 39.891 1.00 91.06 397 ASP A N 1
ATOM 3217 C CA . ASP A 1 397 ? -40.075 2.091 39.825 1.00 91.06 397 ASP A CA 1
ATOM 3218 C C . ASP A 1 397 ? -40.055 3.624 39.666 1.00 91.06 397 ASP A C 1
ATOM 3220 O O . ASP A 1 397 ? -38.992 4.254 39.740 1.00 91.06 397 ASP A O 1
ATOM 3224 N N . LEU A 1 398 ? -41.209 4.243 39.399 1.00 91.12 398 LEU A N 1
ATOM 3225 C CA . LEU A 1 398 ? -41.270 5.694 39.189 1.00 91.12 398 LEU A CA 1
ATOM 3226 C C . LEU A 1 398 ? -40.914 6.504 40.444 1.00 91.12 398 LEU A C 1
ATOM 3228 O O . LEU A 1 398 ? -40.494 7.650 40.307 1.00 91.12 398 LEU A O 1
ATOM 3232 N N . GLU A 1 399 ? -41.047 5.938 41.644 1.00 90.25 399 GLU A N 1
ATOM 3233 C CA . GLU A 1 399 ? -40.724 6.628 42.897 1.00 90.25 399 GLU A CA 1
ATOM 3234 C C . GLU A 1 399 ? -39.203 6.701 43.095 1.00 90.25 399 GLU A C 1
ATOM 3236 O O . GLU A 1 399 ? -38.646 7.788 43.241 1.00 90.25 399 GLU A O 1
ATOM 3241 N N . LYS A 1 400 ? -38.500 5.574 42.941 1.00 92.94 400 LYS A N 1
ATOM 3242 C CA . LYS A 1 400 ? -37.029 5.530 42.954 1.00 92.94 400 LYS A CA 1
ATOM 3243 C C . LYS A 1 400 ? -36.421 6.322 41.804 1.00 92.94 400 LYS A C 1
ATOM 3245 O O . LYS A 1 400 ? -35.410 6.997 41.987 1.00 92.94 400 LYS A O 1
ATOM 3250 N N . PHE A 1 401 ? -37.024 6.248 40.615 1.00 93.94 401 PHE A N 1
ATOM 3251 C CA . PHE A 1 401 ? -36.584 7.048 39.474 1.00 93.94 401 PHE A CA 1
ATOM 3252 C C . PHE A 1 401 ? -36.741 8.542 39.759 1.00 93.94 401 PHE A C 1
ATOM 3254 O O . PHE A 1 401 ? -35.834 9.314 39.459 1.00 93.94 401 PHE A O 1
ATOM 3261 N N . LYS A 1 402 ? -37.863 8.955 40.363 1.00 93.50 402 LYS A N 1
ATOM 3262 C CA . LYS A 1 402 ? -38.088 10.343 40.768 1.00 93.50 402 LYS A CA 1
ATOM 3263 C C . LYS A 1 402 ? -36.990 10.832 41.707 1.00 93.50 402 LYS A C 1
ATOM 3265 O O . LYS A 1 402 ? -36.457 11.914 41.464 1.00 93.50 402 LYS A O 1
ATOM 3270 N N . ASP A 1 403 ? -36.647 10.062 42.735 1.00 90.75 403 ASP A N 1
ATOM 3271 C CA . ASP A 1 403 ? -35.607 10.446 43.694 1.00 90.75 403 ASP A CA 1
ATOM 3272 C C . ASP A 1 403 ? -34.241 10.568 43.003 1.00 90.75 403 ASP A C 1
ATOM 3274 O O . ASP A 1 403 ? -33.604 11.625 43.052 1.00 90.75 403 ASP A O 1
ATOM 3278 N N . ALA A 1 404 ? -33.847 9.543 42.241 1.00 89.75 404 ALA A N 1
ATOM 3279 C CA . ALA A 1 404 ? -32.581 9.534 41.516 1.00 89.75 404 ALA A CA 1
ATOM 3280 C C . ALA A 1 404 ? -32.475 10.687 40.509 1.00 89.75 404 ALA A C 1
ATOM 3282 O O . ALA A 1 404 ? -31.464 11.388 40.443 1.00 89.75 404 ALA A O 1
ATOM 3283 N N . PHE A 1 405 ? -33.523 10.919 39.720 1.00 91.00 405 PHE A N 1
ATOM 3284 C CA . PHE A 1 405 ? -33.504 11.937 38.677 1.00 91.00 405 PHE A CA 1
ATOM 3285 C C . PHE A 1 405 ? -33.637 13.360 39.237 1.00 91.00 405 PHE A C 1
ATOM 3287 O O . PHE A 1 405 ? -33.079 14.292 38.660 1.00 91.00 405 PHE A O 1
ATOM 3294 N N . SER A 1 406 ? -34.285 13.536 40.393 1.00 89.81 406 SER A N 1
ATOM 3295 C CA . SER A 1 406 ? -34.287 14.814 41.120 1.00 89.81 406 SER A CA 1
ATOM 3296 C C . SER A 1 406 ? -32.880 15.179 41.608 1.00 89.81 406 SER A C 1
ATOM 3298 O O . SER A 1 406 ? -32.445 16.321 41.436 1.00 89.81 406 SER A O 1
ATOM 3300 N N . ASP A 1 407 ? -32.129 14.203 42.131 1.00 84.88 407 ASP A N 1
ATOM 3301 C CA . ASP A 1 407 ? -30.725 14.395 42.517 1.00 84.88 407 ASP A CA 1
ATOM 3302 C C . ASP A 1 407 ? -29.852 14.765 41.309 1.00 84.88 407 ASP A C 1
ATOM 3304 O O . ASP A 1 407 ? -28.970 15.628 41.399 1.00 84.88 407 ASP A O 1
ATOM 3308 N N . ILE A 1 408 ? -30.094 14.121 40.161 1.00 85.25 408 ILE A N 1
ATOM 3309 C CA . ILE A 1 408 ? -29.407 14.431 38.903 1.00 85.25 408 ILE A CA 1
ATOM 3310 C C . ILE A 1 408 ? -29.713 15.869 38.473 1.00 85.25 408 ILE A C 1
ATOM 3312 O O . ILE A 1 408 ? -28.779 16.623 38.195 1.00 85.25 408 ILE A O 1
ATOM 3316 N N . ASP A 1 409 ? -30.987 16.273 38.470 1.00 85.50 409 ASP A N 1
ATOM 3317 C CA . ASP A 1 409 ? -31.445 17.615 38.088 1.00 85.50 409 ASP A CA 1
ATOM 3318 C C . ASP A 1 409 ? -30.794 18.708 38.919 1.00 85.50 409 ASP A C 1
ATOM 3320 O O . ASP A 1 409 ? -30.265 19.683 38.372 1.00 85.50 409 ASP A O 1
ATOM 3324 N N . GLN A 1 410 ? -30.745 18.501 40.232 1.00 83.25 410 GLN A N 1
ATOM 3325 C CA . GLN A 1 410 ? -30.085 19.420 41.140 1.00 83.25 410 GLN A CA 1
ATOM 3326 C C . GLN A 1 410 ? -28.585 19.541 40.829 1.00 83.25 410 GLN A C 1
ATOM 3328 O O . GLN A 1 410 ? -28.055 20.654 40.770 1.00 83.25 410 GLN A O 1
ATOM 3333 N N . LYS A 1 411 ? -27.897 18.417 40.579 1.00 78.25 411 LYS A N 1
ATOM 3334 C CA . LYS A 1 411 ? -26.456 18.391 40.262 1.00 78.25 411 LYS A CA 1
ATOM 3335 C C . LYS A 1 411 ? -26.129 19.064 38.927 1.00 78.25 411 LYS A C 1
ATOM 3337 O O . LYS A 1 411 ? -25.079 19.696 38.816 1.00 78.25 411 LYS A O 1
ATOM 3342 N N . VAL A 1 412 ? -27.015 18.976 37.934 1.00 76.12 412 VAL A N 1
ATOM 3343 C CA . VAL A 1 412 ? -26.833 19.621 36.618 1.00 76.12 412 VAL A CA 1
ATOM 3344 C C . VAL A 1 412 ? -27.380 21.056 36.556 1.00 76.12 412 VAL A C 1
ATOM 3346 O O . VAL A 1 412 ? -27.355 21.685 35.497 1.00 76.12 412 VAL A O 1
ATOM 3349 N N . GLY A 1 413 ? -27.858 21.603 37.680 1.00 76.44 413 GLY A N 1
ATOM 3350 C CA . GLY A 1 413 ? -28.360 22.978 37.765 1.00 76.44 413 GLY A CA 1
ATOM 3351 C C . GLY A 1 413 ? -29.674 23.198 37.010 1.00 76.44 413 GLY A C 1
ATOM 3352 O O . GLY A 1 413 ? -29.891 24.270 36.431 1.00 76.44 413 GLY A O 1
ATOM 3353 N N . ARG A 1 414 ? -30.534 22.176 36.970 1.00 85.69 414 ARG A N 1
ATOM 3354 C CA . ARG A 1 414 ? -31.879 22.215 36.390 1.00 85.69 414 ARG A CA 1
ATOM 3355 C C . ARG A 1 414 ? -32.907 22.402 37.511 1.00 85.69 414 ARG A C 1
ATOM 3357 O O . ARG A 1 414 ? -32.912 21.659 38.482 1.00 85.69 414 ARG A O 1
ATOM 3364 N N . GLU A 1 415 ? -33.758 23.419 37.379 1.00 87.69 415 GLU A N 1
ATOM 3365 C CA . GLU A 1 415 ? -34.919 23.620 38.251 1.00 87.69 415 GLU A CA 1
ATOM 3366 C C . GLU A 1 415 ? -36.098 22.873 37.624 1.00 87.69 415 GLU A C 1
ATOM 3368 O O . GLU A 1 415 ? -36.536 23.187 36.509 1.00 87.69 415 GLU A O 1
ATOM 3373 N N . SER A 1 416 ? -36.572 21.848 38.322 1.00 90.75 416 SER A N 1
ATOM 3374 C CA . SER A 1 416 ? -37.623 20.966 37.840 1.00 90.75 416 SER A CA 1
ATOM 3375 C C . SER A 1 416 ? -38.509 20.457 38.971 1.00 90.75 416 SER A C 1
ATOM 3377 O O . SER A 1 416 ? -38.174 20.570 40.151 1.00 90.75 416 SER A O 1
ATOM 3379 N N . ASN A 1 417 ? -39.665 19.918 38.593 1.00 91.69 417 ASN A N 1
ATOM 3380 C CA . ASN A 1 417 ? -40.589 19.236 39.481 1.00 91.69 417 ASN A CA 1
ATOM 3381 C C . ASN A 1 417 ? -40.967 17.886 38.865 1.00 91.69 417 ASN A C 1
ATOM 3383 O O . ASN A 1 417 ? -41.461 17.847 37.736 1.00 91.69 417 ASN A O 1
ATOM 3387 N N . LEU A 1 418 ? -40.724 16.803 39.605 1.00 91.94 418 LEU A N 1
ATOM 3388 C CA . LEU A 1 418 ? -41.169 15.452 39.274 1.00 91.94 418 LEU A CA 1
ATOM 3389 C C . LEU A 1 418 ? -42.311 15.073 40.222 1.00 91.94 418 LEU A C 1
ATOM 3391 O O . LEU A 1 418 ? -42.119 14.932 41.435 1.00 91.94 418 LEU A O 1
ATOM 3395 N N . GLU A 1 419 ? -43.505 14.887 39.677 1.00 91.69 419 GLU A N 1
ATOM 3396 C CA . GLU A 1 419 ? -44.703 14.518 40.425 1.00 91.69 419 GLU A CA 1
ATOM 3397 C C . GLU A 1 419 ? -45.252 13.182 39.926 1.00 91.69 419 GLU A C 1
ATOM 3399 O O . GLU A 1 419 ? -45.417 12.964 38.728 1.00 91.69 419 GLU A O 1
ATOM 3404 N N . LEU A 1 420 ? -45.524 12.267 40.854 1.00 90.00 420 LEU A N 1
ATOM 3405 C CA . LEU A 1 420 ? -46.153 10.994 40.533 1.00 90.00 420 LEU A CA 1
ATOM 3406 C C . LEU A 1 420 ? -47.669 11.217 40.482 1.00 90.00 420 LEU A C 1
ATOM 3408 O O . LEU A 1 420 ? -48.274 11.496 41.515 1.00 90.00 420 LEU A O 1
ATOM 3412 N N . ILE A 1 421 ? -48.271 11.121 39.293 1.00 88.81 421 ILE A N 1
ATOM 3413 C CA . ILE A 1 421 ? -49.731 11.228 39.127 1.00 88.81 421 ILE A CA 1
ATOM 3414 C C . ILE A 1 421 ? -50.389 9.892 39.490 1.00 88.81 421 ILE A C 1
ATOM 3416 O O . ILE A 1 421 ? -51.432 9.865 40.140 1.00 88.81 421 ILE A O 1
ATOM 3420 N N . ASP A 1 422 ? -49.775 8.791 39.053 1.00 84.88 422 ASP A N 1
ATOM 3421 C CA . ASP A 1 422 ? -50.203 7.413 39.299 1.00 84.88 422 ASP A CA 1
ATOM 3422 C C . ASP A 1 422 ? -48.974 6.485 39.297 1.00 84.88 422 ASP A C 1
ATOM 3424 O O . ASP A 1 422 ? -47.900 6.872 38.839 1.00 84.88 422 ASP A O 1
ATOM 3428 N N . ALA A 1 423 ? -49.128 5.237 39.741 1.00 82.25 423 ALA A N 1
ATOM 3429 C CA . ALA A 1 423 ? -48.075 4.222 39.804 1.00 82.25 423 ALA A CA 1
ATOM 3430 C C . ALA A 1 423 ? -47.337 3.989 38.469 1.00 82.25 423 ALA A C 1
ATOM 3432 O O . ALA A 1 423 ? -46.208 3.507 38.480 1.00 82.25 423 ALA A O 1
ATOM 3433 N N . ASN A 1 424 ? -47.953 4.344 37.333 1.00 87.81 424 ASN A N 1
ATOM 3434 C CA . ASN A 1 424 ? -47.374 4.198 35.992 1.00 87.81 424 ASN A CA 1
ATOM 3435 C C . ASN A 1 424 ? -47.223 5.521 35.233 1.00 87.81 424 ASN A C 1
ATOM 3437 O O . ASN A 1 424 ? -46.828 5.497 34.068 1.00 87.81 424 ASN A O 1
ATOM 3441 N N . VAL A 1 425 ? -47.559 6.663 35.843 1.00 90.75 425 VAL A N 1
ATOM 3442 C CA . VAL A 1 425 ? -47.517 7.968 35.174 1.00 90.75 425 VAL A CA 1
ATOM 3443 C C . VAL A 1 425 ? -46.834 8.991 36.064 1.00 90.75 425 VAL A C 1
ATOM 3445 O O . VAL A 1 425 ? -47.337 9.356 37.128 1.00 90.75 425 VAL A O 1
ATOM 3448 N N . MET A 1 426 ? -45.716 9.517 35.575 1.00 93.50 426 MET A N 1
ATOM 3449 C CA . MET A 1 426 ? -44.993 10.606 36.212 1.00 93.50 426 MET A CA 1
ATOM 3450 C C . MET A 1 426 ? -45.030 11.854 35.337 1.00 93.50 426 MET A C 1
ATOM 3452 O O . MET A 1 426 ? -44.741 11.807 34.141 1.00 93.50 426 MET A O 1
ATOM 3456 N N . HIS A 1 427 ? -45.369 12.979 35.951 1.00 94.19 427 HIS A N 1
ATOM 3457 C CA . HIS A 1 427 ? -45.326 14.304 35.353 1.00 94.19 427 HIS A CA 1
ATOM 3458 C C . HIS A 1 427 ? -44.003 14.971 35.679 1.00 94.19 427 HIS A C 1
ATOM 3460 O O . HIS A 1 427 ? -43.582 15.015 36.833 1.00 94.19 427 HIS A O 1
ATOM 3466 N N . TYR A 1 428 ? -43.345 15.490 34.654 1.00 94.25 428 TYR A N 1
ATOM 3467 C CA . TYR A 1 428 ? -42.053 16.131 34.782 1.00 94.25 428 TYR A CA 1
ATOM 3468 C C . TYR A 1 428 ? -42.077 17.506 34.125 1.00 94.25 428 TYR A C 1
ATOM 3470 O O . TYR A 1 428 ? -42.221 17.636 32.908 1.00 94.25 428 TYR A O 1
ATOM 3478 N N . ILE A 1 429 ? -41.911 18.541 34.944 1.00 92.38 429 ILE A N 1
ATOM 3479 C CA . ILE A 1 429 ? -41.861 19.934 34.504 1.00 92.38 429 ILE A CA 1
ATOM 3480 C C . ILE A 1 429 ? -40.451 20.465 34.712 1.00 92.38 429 ILE A C 1
ATOM 3482 O O . ILE A 1 429 ? -39.915 20.398 35.815 1.00 92.38 429 ILE A O 1
ATOM 3486 N N . VAL A 1 430 ? -39.877 21.070 33.676 1.00 90.81 430 VAL A N 1
ATOM 3487 C CA . VAL A 1 430 ? -38.612 21.804 33.764 1.00 90.81 430 VAL A CA 1
ATOM 3488 C C . VAL A 1 430 ? -38.895 23.285 33.574 1.00 90.81 430 VAL A C 1
ATOM 3490 O O . VAL A 1 430 ? -39.161 23.732 32.458 1.00 90.81 430 VAL A O 1
ATOM 3493 N N . SER A 1 431 ? -38.817 24.048 34.663 1.00 86.56 431 SER A N 1
ATOM 3494 C CA . SER A 1 431 ? -39.050 25.495 34.653 1.00 86.56 431 SER A CA 1
ATOM 3495 C C . SER A 1 431 ? -37.806 26.277 34.236 1.00 86.56 431 SER A C 1
ATOM 3497 O O . SER A 1 431 ? -37.921 27.346 33.638 1.00 86.56 431 SER A O 1
ATOM 3499 N N . LYS A 1 432 ? -36.602 25.758 34.520 1.00 85.88 432 LYS A N 1
ATOM 3500 C CA . LYS A 1 432 ? -35.350 26.424 34.145 1.00 85.88 432 LYS A CA 1
ATOM 3501 C C . LYS A 1 432 ? -34.198 25.446 33.964 1.00 85.88 432 LYS A C 1
ATOM 3503 O O . LYS A 1 432 ? -33.904 24.627 34.827 1.00 85.88 432 LYS A O 1
ATOM 3508 N N . CYS A 1 433 ? -33.478 25.580 32.854 1.00 84.31 433 CYS A N 1
ATOM 3509 C CA . CYS A 1 433 ? -32.299 24.769 32.554 1.00 84.31 433 CYS A CA 1
ATOM 3510 C C . CYS A 1 433 ? -31.077 25.666 32.307 1.00 84.31 433 CYS A C 1
ATOM 3512 O O . CYS A 1 433 ? -30.960 26.295 31.252 1.00 84.31 433 CYS A O 1
ATOM 3514 N N . GLN A 1 434 ? -30.146 25.722 33.267 1.00 78.69 434 GLN A N 1
ATOM 3515 C CA . GLN A 1 434 ? -28.938 26.553 33.142 1.00 78.69 434 GLN A CA 1
ATOM 3516 C C . GLN A 1 434 ? -28.017 26.091 32.003 1.00 78.69 434 GLN A C 1
ATOM 3518 O O . GLN A 1 434 ? -27.369 26.919 31.361 1.00 78.69 434 GLN A O 1
ATOM 3523 N N . ILE A 1 435 ? -28.010 24.786 31.711 1.00 76.44 435 ILE A N 1
ATOM 3524 C CA . ILE A 1 435 ? -27.254 24.194 30.601 1.00 76.44 435 ILE A CA 1
ATOM 3525 C C . ILE A 1 435 ? -27.798 24.698 29.258 1.00 76.44 435 ILE A C 1
ATOM 3527 O O . ILE A 1 435 ? -27.026 25.173 28.429 1.00 76.44 435 ILE A O 1
ATOM 3531 N N . ALA A 1 436 ? -29.118 24.677 29.051 1.00 79.75 436 ALA A N 1
ATOM 3532 C CA . ALA A 1 436 ? -29.730 25.130 27.800 1.00 79.75 436 ALA A CA 1
ATOM 3533 C C . ALA A 1 436 ? -29.674 26.660 27.608 1.00 79.75 436 ALA A C 1
ATOM 3535 O O . ALA A 1 436 ? -29.612 27.125 26.468 1.00 79.75 436 ALA A O 1
ATOM 3536 N N . HIS A 1 437 ? -29.655 27.442 28.697 1.00 76.44 437 HIS A N 1
ATOM 3537 C CA . HIS A 1 437 ? -29.653 28.915 28.694 1.00 76.44 437 HIS A CA 1
ATOM 3538 C C . HIS A 1 437 ? -28.301 29.528 29.099 1.00 76.44 437 HIS A C 1
ATOM 3540 O O . HIS A 1 437 ? -28.215 30.444 29.926 1.00 76.44 437 HIS A O 1
ATOM 3546 N N . ARG A 1 438 ? -27.211 29.047 28.497 1.00 67.31 438 ARG A N 1
ATOM 3547 C CA . ARG A 1 438 ? -25.859 29.529 28.804 1.00 67.31 438 ARG A CA 1
ATOM 3548 C C . ARG A 1 438 ? -25.679 31.006 28.410 1.00 67.31 438 ARG A C 1
ATOM 3550 O O . ARG A 1 438 ? -25.981 31.407 27.288 1.00 67.31 438 ARG A O 1
ATOM 3557 N N . HIS A 1 439 ? -25.154 31.825 29.329 1.00 65.81 439 HIS A N 1
ATOM 3558 C CA . HIS A 1 439 ? -25.005 33.287 29.168 1.00 65.81 439 HIS A CA 1
ATOM 3559 C C . HIS A 1 439 ? -26.311 34.015 28.783 1.00 65.81 439 HIS A C 1
ATOM 3561 O O . HIS A 1 439 ? -26.279 35.027 28.083 1.00 65.81 439 HIS A O 1
ATOM 3567 N N . GLY A 1 440 ? -27.467 33.485 29.202 1.00 69.12 440 GLY A N 1
ATOM 3568 C CA . GLY A 1 440 ? -28.779 34.064 28.903 1.00 69.12 440 GLY A CA 1
ATOM 3569 C C . GLY A 1 440 ? -29.275 33.824 27.473 1.00 69.12 440 GLY A C 1
ATOM 3570 O O . GLY A 1 440 ? -30.323 34.347 27.107 1.00 69.12 440 GLY A O 1
ATOM 3571 N N . LYS A 1 441 ? -28.557 33.036 26.658 1.00 77.88 441 LYS A N 1
ATOM 3572 C CA . LYS A 1 441 ? -28.980 32.659 25.302 1.00 77.88 441 LYS A CA 1
ATOM 3573 C C . LYS A 1 441 ? -29.342 31.181 25.250 1.00 77.88 441 LYS A C 1
ATOM 3575 O O . LYS A 1 441 ? -28.566 30.336 25.686 1.00 77.88 441 LYS A O 1
ATOM 3580 N N . PHE A 1 442 ? -30.503 30.882 24.676 1.00 81.75 442 PHE A N 1
ATOM 3581 C CA . PHE A 1 442 ? -30.936 29.510 24.444 1.00 81.75 442 PHE A CA 1
ATOM 3582 C C . PHE A 1 442 ? -30.093 28.845 23.345 1.00 81.75 442 PHE A C 1
ATOM 3584 O O . PHE A 1 442 ? -29.901 29.419 22.269 1.00 81.75 442 PHE A O 1
ATOM 3591 N N . LYS A 1 443 ? -29.602 27.630 23.606 1.00 81.19 443 LYS A N 1
ATOM 3592 C CA . LYS A 1 443 ? -28.863 26.805 22.642 1.00 81.19 443 LYS A CA 1
ATOM 3593 C C . LYS A 1 443 ? -29.550 25.451 22.457 1.00 81.19 443 LYS A C 1
ATOM 3595 O O . LYS A 1 443 ? -29.548 24.616 23.357 1.00 81.19 443 LYS A O 1
ATOM 3600 N N . ILE A 1 444 ? -30.074 25.208 21.253 1.00 83.19 444 ILE A N 1
ATOM 3601 C CA . ILE A 1 444 ? -30.857 24.001 20.936 1.00 83.19 444 ILE A CA 1
ATOM 3602 C C . ILE A 1 444 ? -30.081 22.690 21.132 1.00 83.19 444 ILE A C 1
ATOM 3604 O O . ILE A 1 444 ? -30.634 21.734 21.660 1.00 83.19 444 ILE A O 1
ATOM 3608 N N . HIS A 1 445 ? -28.792 22.641 20.795 1.00 76.19 445 HIS A N 1
ATOM 3609 C CA . HIS A 1 445 ? -27.985 21.432 20.985 1.00 76.19 445 HIS A CA 1
ATOM 3610 C C . HIS A 1 445 ? -27.749 21.110 22.471 1.00 76.19 445 HIS A C 1
ATOM 3612 O O . HIS A 1 445 ? -27.683 19.943 22.836 1.00 76.19 445 HIS A O 1
ATOM 3618 N N . LEU A 1 446 ? -27.697 22.123 23.346 1.00 81.25 446 LEU A N 1
ATOM 3619 C CA . LEU A 1 446 ? -27.619 21.926 24.800 1.00 81.25 446 LEU A CA 1
ATOM 3620 C C . LEU A 1 446 ? -28.946 21.423 25.370 1.00 81.25 446 LEU A C 1
ATOM 3622 O O . LEU A 1 446 ? -28.951 20.581 26.261 1.00 81.25 446 LEU A O 1
ATOM 3626 N N . CYS A 1 447 ? -30.067 21.882 24.813 1.00 85.56 447 CYS A N 1
ATOM 3627 C CA . CYS A 1 447 ? -31.379 21.319 25.121 1.00 85.56 447 CYS A CA 1
ATOM 3628 C C . CYS A 1 447 ? -31.485 19.852 24.658 1.00 85.56 447 CYS A C 1
ATOM 3630 O O . CYS A 1 447 ? -31.959 18.999 25.408 1.00 85.56 447 CYS A O 1
ATOM 3632 N N . ASN A 1 448 ? -30.959 19.528 23.472 1.00 86.44 448 ASN A N 1
ATOM 3633 C CA . ASN A 1 448 ? -30.902 18.154 22.964 1.00 86.44 448 ASN A CA 1
ATOM 3634 C C . ASN A 1 448 ? -30.038 17.239 23.840 1.00 86.44 448 ASN A C 1
ATOM 3636 O O . ASN A 1 448 ? -30.439 16.109 24.089 1.00 86.44 448 ASN A O 1
ATOM 3640 N N . LEU A 1 449 ? -28.913 17.730 24.371 1.00 84.81 449 LEU A N 1
ATOM 3641 C CA . LEU A 1 449 ? -28.110 17.008 25.363 1.00 84.81 449 LEU A CA 1
ATOM 3642 C C . LEU A 1 449 ? -28.937 16.654 26.608 1.00 84.81 449 LEU A C 1
ATOM 3644 O O . LEU A 1 449 ? -28.970 15.500 27.028 1.00 84.81 449 LEU A O 1
ATOM 3648 N N . THR A 1 450 ? -29.649 17.626 27.183 1.00 86.56 450 THR A N 1
ATOM 3649 C CA . THR A 1 450 ? -30.461 17.395 28.391 1.00 86.56 450 THR A CA 1
ATOM 3650 C C . THR A 1 450 ? -31.681 16.507 28.141 1.00 86.56 450 THR A C 1
ATOM 3652 O O . THR A 1 450 ? -32.089 15.763 29.032 1.00 86.56 450 THR A O 1
ATOM 3655 N N . ASN A 1 451 ? -32.244 16.550 26.930 1.00 89.44 451 ASN A N 1
ATOM 3656 C CA . ASN A 1 451 ? -33.319 15.650 26.511 1.00 89.44 451 ASN A CA 1
ATOM 3657 C C . ASN A 1 451 ? -32.800 14.224 26.300 1.00 89.44 451 ASN A C 1
ATOM 3659 O O . ASN A 1 451 ? -33.460 13.271 26.708 1.00 89.44 451 ASN A O 1
ATOM 3663 N N . GLY A 1 452 ? -31.615 14.076 25.701 1.00 89.31 452 GLY A N 1
ATOM 3664 C CA . GLY A 1 452 ? -30.919 12.797 25.588 1.00 89.31 452 GLY A CA 1
ATOM 3665 C C . GLY A 1 452 ? -30.679 12.178 26.961 1.00 89.31 452 GLY A C 1
ATOM 3666 O O . GLY A 1 452 ? -30.992 11.012 27.157 1.00 89.31 452 GLY A O 1
ATOM 3667 N N . LEU A 1 453 ? -30.236 12.980 27.934 1.00 89.62 453 LEU A N 1
ATOM 3668 C CA . LEU A 1 453 ? -30.013 12.543 29.316 1.00 89.62 453 LEU A CA 1
ATOM 3669 C C . LEU A 1 453 ? -31.270 11.965 29.967 1.00 89.62 453 LEU A C 1
ATOM 3671 O O . LEU A 1 453 ? -31.201 10.893 30.562 1.00 89.62 453 LEU A O 1
ATOM 3675 N N . LEU A 1 454 ? -32.421 12.628 29.816 1.00 92.62 454 LEU A N 1
ATOM 3676 C CA . LEU A 1 454 ? -33.697 12.079 30.287 1.00 92.62 454 LEU A CA 1
ATOM 3677 C C . LEU A 1 454 ? -34.026 10.751 29.593 1.00 92.62 454 LEU A C 1
ATOM 3679 O O . LEU A 1 454 ? -34.395 9.792 30.261 1.00 92.62 454 LEU A O 1
ATOM 3683 N N . LYS A 1 455 ? -33.871 10.682 28.265 1.00 93.00 455 LYS A N 1
ATOM 3684 C CA . LYS A 1 455 ? -34.166 9.470 27.487 1.00 93.00 455 LYS A CA 1
ATOM 3685 C C . LYS A 1 455 ? -33.305 8.283 27.905 1.00 93.00 455 LYS A C 1
ATOM 3687 O O . LYS A 1 455 ? -33.858 7.219 28.132 1.00 93.00 455 LYS A O 1
ATOM 3692 N N . GLY A 1 456 ? -31.994 8.473 28.029 1.00 89.81 456 GLY A N 1
ATOM 3693 C CA . GLY A 1 456 ? -31.078 7.405 28.436 1.00 89.81 456 GLY A CA 1
ATOM 3694 C C . GLY A 1 456 ? -31.336 6.924 29.860 1.00 89.81 456 GLY A C 1
ATOM 3695 O O . GLY A 1 456 ? -31.319 5.729 30.118 1.00 89.81 456 GLY A O 1
ATOM 3696 N N . ALA A 1 457 ? -31.668 7.839 30.775 1.00 92.38 457 ALA A N 1
ATOM 3697 C CA . ALA A 1 457 ? -32.054 7.465 32.132 1.00 92.38 457 ALA A CA 1
ATOM 3698 C C . ALA A 1 457 ? -33.352 6.634 32.150 1.00 92.38 457 ALA A C 1
ATOM 3700 O O . ALA A 1 457 ? -33.411 5.588 32.788 1.00 92.38 457 ALA A O 1
ATOM 3701 N N . VAL A 1 458 ? -34.394 7.067 31.433 1.00 92.44 458 VAL A N 1
ATOM 3702 C CA . VAL A 1 458 ? -35.660 6.317 31.347 1.00 92.44 458 VAL A CA 1
ATOM 3703 C C . VAL A 1 458 ? -35.450 4.949 30.697 1.00 92.44 458 VAL A C 1
ATOM 3705 O O . VAL A 1 458 ? -35.961 3.952 31.204 1.00 92.44 458 VAL A O 1
ATOM 3708 N N . ASP A 1 459 ? -34.683 4.889 29.607 1.00 92.12 459 ASP A N 1
ATOM 3709 C CA . ASP A 1 459 ? -34.406 3.639 28.898 1.00 92.12 459 ASP A CA 1
ATOM 3710 C C . ASP A 1 459 ? -33.618 2.653 29.771 1.00 92.12 459 ASP A C 1
ATOM 3712 O O . ASP A 1 459 ? -33.992 1.487 29.856 1.00 92.12 459 ASP A O 1
ATOM 3716 N N . TYR A 1 460 ? -32.612 3.128 30.512 1.00 92.00 460 TYR A N 1
ATOM 3717 C CA . TYR A 1 460 ? -31.866 2.301 31.463 1.00 92.00 460 TYR A CA 1
ATOM 3718 C C . TYR A 1 460 ? -32.758 1.767 32.591 1.00 92.00 460 TYR A C 1
ATOM 3720 O O . TYR A 1 460 ? -32.770 0.563 32.858 1.00 92.00 460 TYR A O 1
ATOM 3728 N N . ALA A 1 461 ? -33.524 2.651 33.240 1.00 91.94 461 ALA A N 1
ATOM 3729 C CA . ALA A 1 461 ? -34.350 2.290 34.389 1.00 91.94 461 ALA A CA 1
ATOM 3730 C C . ALA A 1 461 ? -35.446 1.282 34.016 1.00 91.94 461 ALA A C 1
ATOM 3732 O O . ALA A 1 461 ? -35.651 0.291 34.715 1.00 91.94 461 ALA A O 1
ATOM 3733 N N . PHE A 1 462 ? -36.130 1.510 32.894 1.00 92.44 462 PHE A N 1
ATOM 3734 C CA . PHE A 1 462 ? -37.327 0.753 32.522 1.00 92.44 462 PHE A CA 1
ATOM 3735 C C . PHE A 1 462 ? -37.117 -0.201 31.343 1.00 92.44 462 PHE A C 1
ATOM 3737 O O . PHE A 1 462 ? -38.063 -0.857 30.926 1.00 92.44 462 PHE A O 1
ATOM 3744 N N . LYS A 1 463 ? -35.899 -0.314 30.800 1.00 86.94 463 LYS A N 1
ATOM 3745 C CA . LYS A 1 463 ? -35.513 -1.271 29.742 1.00 86.94 463 LYS A CA 1
ATOM 3746 C C . LYS A 1 463 ? -36.443 -1.242 28.521 1.00 86.94 463 LYS A C 1
ATOM 3748 O O . LYS A 1 463 ? -36.777 -2.284 27.955 1.00 86.94 463 LYS A O 1
ATOM 3753 N N . GLY A 1 464 ? -36.871 -0.040 28.135 1.00 82.75 464 GLY A N 1
ATOM 3754 C CA . GLY A 1 464 ? -37.797 0.197 27.026 1.00 82.75 464 GLY A CA 1
ATOM 3755 C C . GLY A 1 464 ? -39.287 0.018 27.354 1.00 82.75 464 GLY A C 1
ATOM 3756 O O . GLY A 1 464 ? -40.114 0.236 26.473 1.00 82.75 464 GLY A O 1
ATOM 3757 N N . ASP A 1 465 ? -39.656 -0.324 28.593 1.00 86.50 465 ASP A N 1
ATOM 3758 C CA . ASP A 1 465 ? -41.058 -0.440 29.027 1.00 86.50 465 ASP A CA 1
ATOM 3759 C C . ASP A 1 465 ? -41.684 0.921 29.404 1.00 86.50 465 ASP A C 1
ATOM 3761 O O . ASP A 1 465 ? -42.823 0.975 29.862 1.00 86.50 465 ASP A O 1
ATOM 3765 N N . ALA A 1 466 ? -40.973 2.040 29.221 1.00 88.25 466 ALA A N 1
ATOM 3766 C CA . ALA A 1 466 ? -41.488 3.383 29.476 1.00 88.25 466 ALA A CA 1
ATOM 3767 C C . ALA A 1 466 ? -41.336 4.307 28.262 1.00 88.25 466 ALA A C 1
ATOM 3769 O O . ALA A 1 466 ? -40.310 4.321 27.583 1.00 88.25 466 ALA A O 1
ATOM 3770 N N . VAL A 1 467 ? -42.355 5.135 28.025 1.00 89.38 467 VAL A N 1
ATOM 3771 C CA . VAL A 1 467 ? -42.401 6.114 26.935 1.00 89.38 467 VAL A CA 1
ATOM 3772 C C . VAL A 1 467 ? -42.456 7.527 27.504 1.00 89.38 467 VAL A C 1
ATOM 3774 O O . VAL A 1 467 ? -43.227 7.822 28.416 1.00 89.38 467 VAL A O 1
ATOM 3777 N N . ILE A 1 468 ? -41.656 8.425 26.925 1.00 91.25 468 ILE A N 1
ATOM 3778 C CA . ILE A 1 468 ? -41.685 9.857 27.235 1.00 91.25 468 ILE A CA 1
ATOM 3779 C C . ILE A 1 468 ? -42.608 10.557 26.234 1.00 91.25 468 ILE A C 1
ATOM 3781 O O . ILE A 1 468 ? -42.290 10.643 25.045 1.00 91.25 468 ILE A O 1
ATOM 3785 N N . LYS A 1 469 ? -43.728 11.099 26.712 1.00 90.69 469 LYS A N 1
ATOM 3786 C CA . LYS A 1 469 ? -44.597 12.006 25.952 1.00 90.69 469 LYS A CA 1
ATOM 3787 C C . LYS A 1 469 ? -44.202 13.450 26.237 1.00 90.69 469 LYS A C 1
ATOM 3789 O O . LYS A 1 469 ? -43.934 13.807 27.380 1.00 90.69 469 LYS A O 1
ATOM 3794 N N . VAL A 1 470 ? -44.152 14.269 25.195 1.00 89.31 470 VAL A N 1
ATOM 3795 C CA . VAL A 1 470 ? -43.738 15.673 25.274 1.00 89.31 470 VAL A CA 1
ATOM 3796 C C . VAL A 1 470 ? -44.952 16.547 24.984 1.00 89.31 470 VAL A C 1
ATOM 3798 O O . VAL A 1 470 ? -45.493 16.456 23.886 1.00 89.31 470 VAL A O 1
ATOM 3801 N N . GLU A 1 471 ? -45.360 17.384 25.936 1.00 88.94 471 GLU A N 1
ATOM 3802 C CA . GLU A 1 471 ? -46.490 18.313 25.758 1.00 88.94 471 GLU A CA 1
ATOM 3803 C C . GLU A 1 471 ? -46.015 19.727 25.412 1.00 88.94 471 GLU A C 1
ATOM 3805 O O . GLU A 1 471 ? -46.555 20.359 24.507 1.00 88.94 471 GLU A O 1
ATOM 3810 N N . LYS A 1 472 ? -44.976 20.220 26.101 1.00 88.19 472 LYS A N 1
ATOM 3811 C CA . LYS A 1 472 ? -44.422 21.568 25.892 1.00 88.19 472 LYS A CA 1
ATOM 3812 C C . LYS A 1 472 ? -42.910 21.547 25.819 1.00 88.19 472 LYS A C 1
ATOM 3814 O O . LYS A 1 472 ? -42.254 20.777 26.525 1.00 88.19 472 LYS A O 1
ATOM 3819 N N . MET A 1 473 ? -42.344 22.414 24.987 1.00 86.44 473 MET A N 1
ATOM 3820 C CA . MET A 1 473 ? -40.902 22.559 24.834 1.00 86.44 473 MET A CA 1
ATOM 3821 C C . MET A 1 473 ? -40.510 23.997 24.517 1.00 86.44 473 MET A C 1
ATOM 3823 O O . MET A 1 473 ? -40.982 24.593 23.554 1.00 86.44 473 MET A O 1
ATOM 3827 N N . ILE A 1 474 ? -39.503 24.500 25.230 1.00 83.75 474 ILE A N 1
ATOM 3828 C CA . ILE A 1 474 ? -38.870 25.796 24.942 1.00 83.75 474 ILE A CA 1
ATOM 3829 C C . ILE A 1 474 ? -38.422 25.923 23.466 1.00 83.75 474 ILE A C 1
ATOM 3831 O O . ILE A 1 474 ? -38.677 26.968 22.865 1.00 83.75 474 ILE A O 1
ATOM 3835 N N . PRO A 1 475 ? -37.822 24.896 22.813 1.00 79.75 475 PRO A N 1
ATOM 3836 C CA . PRO A 1 475 ? -37.553 24.943 21.370 1.00 79.75 475 PRO A CA 1
ATOM 3837 C C . PRO A 1 475 ? -38.767 25.248 20.475 1.00 79.75 475 PRO A C 1
ATOM 3839 O O . PRO A 1 475 ? -38.583 25.788 19.385 1.00 79.75 475 PRO A O 1
ATOM 3842 N N . SER A 1 476 ? -39.975 24.890 20.916 1.00 81.75 476 SER A N 1
ATOM 3843 C CA . SER A 1 476 ? -41.243 25.094 20.205 1.00 81.75 476 SER A CA 1
ATOM 3844 C C . SER A 1 476 ? -41.892 26.453 20.503 1.00 81.75 476 SER A C 1
ATOM 3846 O O . SER A 1 476 ? -42.907 26.781 19.894 1.00 81.75 476 SER A O 1
ATOM 3848 N N . GLY A 1 477 ? -41.293 27.260 21.386 1.00 80.25 477 GLY A N 1
ATOM 3849 C CA . GLY A 1 477 ? -41.783 28.585 21.777 1.00 80.25 477 GLY A CA 1
ATOM 3850 C C . GLY A 1 477 ? -42.536 28.635 23.110 1.00 80.25 477 GLY A C 1
ATOM 3851 O O . GLY A 1 477 ? -43.087 29.686 23.423 1.00 80.25 477 GLY A O 1
ATOM 3852 N N . ASP A 1 478 ? -42.557 27.545 23.882 1.00 87.44 478 ASP A N 1
ATOM 3853 C CA . ASP A 1 478 ? -43.182 27.504 25.210 1.00 87.44 478 ASP A CA 1
ATOM 3854 C C . ASP A 1 478 ? -42.293 28.124 26.307 1.00 87.44 478 ASP A C 1
ATOM 3856 O O . ASP A 1 478 ? -41.068 28.189 26.184 1.00 87.44 478 ASP A O 1
ATOM 3860 N N . ASP A 1 479 ? -42.907 28.523 27.426 1.00 85.31 479 ASP A N 1
ATOM 3861 C CA . ASP A 1 479 ? -42.208 29.129 28.572 1.00 85.31 479 ASP A CA 1
ATOM 3862 C C . ASP A 1 479 ? -41.469 28.106 29.460 1.00 85.31 479 ASP A C 1
ATOM 3864 O O . ASP A 1 479 ? -40.600 28.470 30.253 1.00 85.31 479 ASP A O 1
ATOM 3868 N N . PHE A 1 480 ? -41.815 26.822 29.347 1.00 87.31 480 PHE A N 1
ATOM 3869 C CA . PHE A 1 480 ? -41.234 25.715 30.109 1.00 87.31 480 PHE A CA 1
ATOM 3870 C C . PHE A 1 480 ? -41.302 24.413 29.305 1.00 87.31 480 PHE A C 1
ATOM 3872 O O . PHE A 1 480 ? -42.017 24.328 28.305 1.00 87.31 480 PHE A O 1
ATOM 3879 N N . CYS A 1 481 ? -40.559 23.389 29.734 1.00 90.12 481 CYS A N 1
ATOM 3880 C CA . CYS A 1 481 ? -40.688 22.051 29.155 1.00 90.12 481 CYS A CA 1
ATOM 3881 C C . CYS A 1 481 ? -41.573 21.165 30.034 1.00 90.12 481 CYS A C 1
ATOM 3883 O O . CYS A 1 481 ? -41.437 21.169 31.259 1.00 90.12 481 CYS A O 1
ATOM 3885 N N . GLU A 1 482 ? -42.446 20.389 29.401 1.00 92.06 482 GLU A N 1
ATOM 3886 C CA . GLU A 1 482 ? -43.419 19.522 30.061 1.00 92.06 482 GLU A CA 1
ATOM 3887 C C . GLU A 1 482 ? -43.395 18.130 29.432 1.00 92.06 482 GLU A C 1
ATOM 3889 O O . GLU A 1 482 ? -43.596 17.973 28.222 1.00 92.06 482 GLU A O 1
ATOM 3894 N N . PHE A 1 483 ? -43.144 17.126 30.270 1.00 92.50 483 PHE A N 1
ATOM 3895 C CA . PHE A 1 483 ? -42.987 15.732 29.883 1.00 92.50 483 PHE A CA 1
ATOM 3896 C C . PHE A 1 483 ? -43.858 14.824 30.754 1.00 92.50 483 PHE A C 1
ATOM 3898 O O . PHE A 1 483 ? -44.042 15.074 31.944 1.00 92.50 483 PHE A O 1
ATOM 3905 N N . TYR A 1 484 ? -44.324 13.722 30.175 1.00 92.00 484 TYR A N 1
ATOM 3906 C CA . TYR A 1 484 ? -44.955 12.622 30.896 1.00 92.00 484 TYR A CA 1
ATOM 3907 C C . TYR A 1 484 ? -44.166 11.345 30.648 1.00 92.00 484 TYR A C 1
ATOM 3909 O O . TYR A 1 484 ? -43.961 10.961 29.497 1.00 92.00 484 TYR A O 1
ATOM 3917 N N . ILE A 1 485 ? -43.737 10.684 31.718 1.00 92.62 485 ILE A N 1
ATOM 3918 C CA . ILE A 1 485 ? -43.096 9.371 31.657 1.00 92.62 485 ILE A CA 1
ATOM 3919 C C . ILE A 1 485 ? -44.166 8.344 31.998 1.00 92.62 485 ILE A C 1
ATOM 3921 O O . ILE A 1 485 ? -44.721 8.366 33.097 1.00 92.62 485 ILE A O 1
ATOM 3925 N N . VAL A 1 486 ? -44.489 7.492 31.031 1.00 91.12 486 VAL A N 1
ATOM 3926 C CA . VAL A 1 486 ? -45.562 6.504 31.140 1.00 91.12 486 VAL A CA 1
ATOM 3927 C C . VAL A 1 486 ? -44.958 5.116 31.017 1.00 91.12 486 VAL A C 1
ATOM 3929 O O . VAL A 1 486 ? -44.397 4.800 29.971 1.00 91.12 486 VAL A O 1
ATOM 3932 N N . ILE A 1 487 ? -45.084 4.293 32.059 1.00 88.31 487 ILE A N 1
ATOM 3933 C CA . ILE A 1 487 ? -44.740 2.870 31.979 1.00 88.31 487 ILE A CA 1
ATOM 3934 C C . ILE A 1 487 ? -45.843 2.182 31.172 1.00 88.31 487 ILE A C 1
ATOM 3936 O O . ILE A 1 487 ? -47.001 2.119 31.594 1.00 88.31 487 ILE A O 1
ATOM 3940 N N . GLU A 1 488 ? -45.494 1.671 29.995 1.00 78.38 488 GLU A N 1
ATOM 3941 C CA . GLU A 1 488 ? -46.367 0.810 29.215 1.00 78.38 488 GLU A CA 1
ATOM 3942 C C . GLU A 1 488 ? -46.430 -0.554 29.899 1.00 78.38 488 GLU A C 1
ATOM 3944 O O . GLU A 1 488 ? -45.630 -1.455 29.648 1.00 78.38 488 GLU A O 1
ATOM 3949 N N . ILE A 1 489 ? -47.427 -0.748 30.763 1.00 60.03 489 ILE A N 1
ATOM 3950 C CA . ILE A 1 489 ? -47.796 -2.107 31.142 1.00 60.03 489 ILE A CA 1
ATOM 3951 C C . ILE A 1 489 ? -48.251 -2.781 29.850 1.00 60.03 489 ILE A C 1
ATOM 3953 O O . ILE A 1 489 ? -49.328 -2.479 29.331 1.00 60.03 489 ILE A O 1
ATOM 3957 N N . LYS A 1 490 ? -47.459 -3.732 29.345 1.00 45.84 490 LYS A N 1
ATOM 3958 C CA . LYS A 1 490 ? -47.963 -4.763 28.436 1.00 45.84 490 LYS A CA 1
ATOM 3959 C C . LYS A 1 490 ? -49.070 -5.505 29.175 1.00 45.84 490 LYS A C 1
ATOM 3961 O O . LYS A 1 490 ? -48.837 -6.534 29.808 1.00 45.84 490 LYS A O 1
ATOM 3966 N N . LEU A 1 491 ? -50.294 -4.987 29.100 1.00 35.12 491 LEU A N 1
ATOM 3967 C CA . LEU A 1 491 ? -51.485 -5.787 29.294 1.00 35.12 491 LEU A CA 1
ATOM 3968 C C . LEU A 1 491 ? -51.323 -6.942 28.309 1.00 35.12 491 LEU A C 1
ATOM 3970 O O . LEU A 1 491 ? -51.425 -6.759 27.097 1.00 35.12 491 LEU A O 1
ATOM 3974 N N . LYS A 1 492 ? -51.022 -8.140 28.820 1.00 35.69 492 LYS A N 1
ATOM 3975 C CA . LYS A 1 492 ? -51.365 -9.363 28.101 1.00 35.69 492 LYS A CA 1
ATOM 3976 C C . LYS A 1 492 ? -52.877 -9.302 27.934 1.00 35.69 492 LYS A C 1
ATOM 3978 O O . LYS A 1 492 ? -53.608 -9.707 28.835 1.00 35.69 492 LYS A O 1
ATOM 3983 N N . MET A 1 493 ? -53.337 -8.715 26.833 1.00 29.06 493 MET A N 1
ATOM 3984 C CA . MET A 1 493 ? -54.745 -8.761 26.494 1.00 29.06 493 MET A CA 1
ATOM 3985 C C . MET A 1 493 ? -55.116 -10.239 26.338 1.00 29.06 493 MET A C 1
ATOM 3987 O O . MET A 1 493 ? -54.376 -10.987 25.684 1.00 29.06 493 MET A O 1
ATOM 3991 N N . PRO A 1 494 ? -56.222 -10.693 26.949 1.00 38.72 494 PRO A N 1
ATOM 3992 C CA . PRO A 1 494 ? -56.872 -11.905 26.500 1.00 38.72 494 PRO A CA 1
ATOM 3993 C C . PRO A 1 494 ? -57.176 -11.730 25.014 1.00 38.72 494 PRO A C 1
ATOM 3995 O O . PRO A 1 494 ? -57.607 -10.665 24.575 1.00 38.72 494 PRO A O 1
ATOM 3998 N N . ILE A 1 495 ? -56.874 -12.768 24.250 1.00 42.38 495 ILE A N 1
ATOM 3999 C CA . ILE A 1 495 ? -57.259 -12.889 22.850 1.00 42.38 495 ILE A CA 1
ATOM 4000 C C . ILE A 1 495 ? -58.782 -12.680 22.778 1.00 42.38 495 ILE A C 1
ATOM 4002 O O . ILE A 1 495 ? -59.501 -13.260 23.588 1.00 42.38 495 ILE A O 1
ATOM 4006 N N . ASP A 1 496 ? -59.212 -11.868 21.813 1.00 40.88 496 ASP A N 1
ATOM 4007 C CA . ASP A 1 496 ? -60.592 -11.481 21.485 1.00 40.88 496 ASP A CA 1
ATOM 4008 C C . ASP A 1 496 ? -61.224 -10.380 22.352 1.00 40.88 496 ASP A C 1
ATOM 4010 O O . ASP A 1 496 ? -61.821 -10.622 23.394 1.00 40.88 496 ASP A O 1
ATOM 4014 N N . GLU A 1 497 ? -61.144 -9.135 21.877 1.00 33.84 497 GLU A N 1
ATOM 4015 C CA . GLU A 1 497 ? -62.259 -8.486 21.166 1.00 33.84 497 GLU A CA 1
ATOM 4016 C C . GLU A 1 497 ? -61.818 -7.093 20.678 1.00 33.84 497 GLU A C 1
ATOM 4018 O O . GLU A 1 497 ? -61.249 -6.289 21.416 1.00 33.84 497 GLU A O 1
ATOM 4023 N N . SER A 1 498 ? -62.032 -6.830 19.389 1.00 33.97 498 SER A N 1
ATOM 4024 C CA . SER A 1 498 ? -61.724 -5.564 18.722 1.00 33.97 498 SER A CA 1
ATOM 4025 C C . SER A 1 498 ? -62.708 -4.470 19.118 1.00 33.97 498 SER A C 1
ATOM 4027 O O . SER A 1 498 ? -63.912 -4.709 19.041 1.00 33.97 498 SER A O 1
ATOM 4029 N N . TYR A 1 499 ? -62.223 -3.250 19.349 1.00 31.67 499 TYR A N 1
ATOM 4030 C CA . TYR A 1 499 ? -63.024 -2.053 19.098 1.00 31.67 499 TYR A CA 1
ATOM 4031 C C . TYR A 1 499 ? -62.199 -0.986 18.374 1.00 31.67 499 TYR A C 1
ATOM 4033 O O . TYR A 1 499 ? -61.078 -0.673 18.774 1.00 31.67 499 TYR A O 1
ATOM 4041 N N . ASP A 1 500 ? -62.781 -0.493 17.277 1.00 36.41 500 ASP A N 1
ATOM 4042 C CA . ASP A 1 500 ? -62.371 0.698 16.536 1.00 36.41 500 ASP A CA 1
ATOM 4043 C C . ASP A 1 500 ? -62.584 1.964 17.387 1.00 36.41 500 ASP A C 1
ATOM 4045 O O . ASP A 1 500 ? -63.557 2.043 18.139 1.00 36.41 500 ASP A O 1
ATOM 4049 N N . LEU A 1 501 ? -61.642 2.901 17.213 1.00 34.50 501 LEU A N 1
ATOM 4050 C CA . LEU A 1 501 ? -61.431 4.228 17.828 1.00 34.50 501 LEU A CA 1
ATOM 4051 C C . LEU A 1 501 ? -62.580 4.880 18.616 1.00 34.50 501 LEU A C 1
ATOM 4053 O O . LEU A 1 501 ? -63.646 5.165 18.022 1.00 34.50 501 LEU A O 1
#

Secondary structure (DSSP, 8-state):
---------HHHHHHHHHHHHHTTT-HHHHHHHHHHHHHHHHHHHSSHHHHHHHHHHHHHHHHH-----HHHHHHHHHHTTT-PPPHHHHHHHS-TT-TT-TTHHHHHHHHHHHHTT---EEEEETTTEEEEESS-HHHHHHHHHHHHHHHGGGTEEEEEEEEETTEEEEEEEE-SSHHHHHHHHHHHT-TTHHHHHHHHHTHHHHHHHHHHHHHTTT-PPP--HHHHHHHHTTPPP-TTHHHHHHHSS-GGG--HHHHHHHHHHHHHHTTSSSEEEEETTEEEEE-----HHHHHHHHHHHHHHHHHTT--EEEEE-SSEEEEEEPPHHHHHHHHHHHHHHH-SS-HHHHHHHHHHHHHT-S-HHHHHHHHHHHHHHHHHHHHHHHHHHHT-SS--HHHHHHHHHHHHHHTTEEEEEEEEETTEEEEEEEEETTTTGGG---HHHHHHHHHHHHHHHHHHHTT-EEEEEEE-GGGT-SSEEEEEEE-----PPS------

Radius of gyration: 41.67 Å; chains: 1; bounding box: 103×60×129 Å

Sequence (501 aa):
MERRNITLEKKHLDILSPLLKKNQDNISASIREIIDFADIMIKSYGSIENAIDDAVSIERIENQRLLVDQAIWQWILECSRGLLPEKGIVESLIEPHFFSDIEGLATQFNDLCINLGWKTKINFKEPIIYILSGGSENQRELIAKLICSCLIDQKIGINVLSHRYSLTKLEMVERNSQNEAYNDCLTQLGYLDTSINEIKSRQEFWNYLIKTHIYNGYQMVTVHRKNYEHLTSGIKPVDTDIFSIFSGMPCININLQQLLPVIKSVFETSGIVDRVEIDQDTLKIFHSYTIDKAIKAITRTVLNILEQNGYHYEAIQTSSIIILQHKTEIDGRITELVDNLISSKGNFNHELMTFLIFLDGIKDKSLINNKANELGFRMGEQILMEYEKEFNITDWDLEKFKDAFSDIDQKVGRESNLELIDANVMHYIVSKCQIAHRHGKFKIHLCNLTNGLLKGAVDYAFKGDAVIKVEKMIPSGDDFCEFYIVIEIKLKMPIDESYDL

Foldseek 3Di:
DDPDDDDDDPVNCVVLVVLCVVVVNPPVSSVVVVVVVQVVQCVVQVHVVRSVVVVVLVVVCVVPHDDDDPVVVVVVLVVCFLAADDLVVLCVQDPPPPLVDLQCLQVSVQVSCVSVVHPWHWHADPPRKIKIFHDDPSVVLNSVSSSLSSCLVVQKAFPDWDDDPGIIMTDIDHDPHSVVRVVRSNVPGNVCHVVVVVCVVPVVVVVVVVVVCVVVVNQAAADDPQCVVCVVVVHHDQPQVQLCVVQVHGLLPADQVRNQVSCQCNCCVRNLFVGWDDDPQKIKTFHDDQDVVSVVSSVVNVQVSCVSNVWHWDWDDDRGIIMIHTDPPLNVLLVVLLVCVVPDDDCSVVSVVVSLVVLVPDPDPVVLQVSLLVSLLSNLLSQVVVVCVVVVPPAFWLVVLQVSVVVVCVVQVWDKDWADPDRFKIKIKTQDGCQQQPPNDGDNSSVSSNVSNVNNNLCNRQVPQKDKDWDDDVVVVDNITIIMIGRNDPPPDDPDDDDDD

pLDDT: mean 81.9, std 12.89, range [29.06, 96.25]